Protein AF-0000000077259488 (afdb_homodimer)

Structure (mmCIF, N/CA/C/O backbone):
data_AF-0000000077259488-model_v1
#
loop_
_entity.id
_entity.type
_entity.pdbx_description
1 polymer 'Enhancer of mRNA-decapping protein 3'
#
loop_
_atom_site.group_PDB
_atom_site.id
_atom_site.type_symbol
_atom_site.label_atom_id
_atom_site.label_alt_id
_atom_site.label_comp_id
_atom_site.label_asym_id
_atom_site.label_entity_id
_atom_site.label_seq_id
_atom_site.pdbx_PDB_ins_code
_atom_site.Cartn_x
_atom_site.Cartn_y
_atom_site.Cartn_z
_atom_site.occupancy
_atom_site.B_iso_or_equiv
_atom_site.auth_seq_id
_atom_site.auth_comp_id
_atom_site.auth_asym_id
_atom_site.auth_atom_id
_atom_site.pdbx_PDB_model_num
ATOM 1 N N . MET A 1 1 ? -4.598 -15.414 -20.312 1 18.78 1 MET A N 1
ATOM 2 C CA . MET A 1 1 ? -5.312 -14.641 -19.297 1 18.78 1 MET A CA 1
ATOM 3 C C . MET A 1 1 ? -4.762 -13.219 -19.219 1 18.78 1 MET A C 1
ATOM 5 O O . MET A 1 1 ? -3.584 -13.023 -18.906 1 18.78 1 MET A O 1
ATOM 9 N N . GLU A 1 2 ? -5.348 -12.242 -20.047 1 22.8 2 GLU A N 1
ATOM 10 C CA . GLU A 1 2 ? -4.891 -10.922 -20.469 1 22.8 2 GLU A CA 1
ATOM 11 C C . GLU A 1 2 ? -4.938 -9.914 -19.328 1 22.8 2 GLU A C 1
ATOM 13 O O . GLU A 1 2 ? -5.832 -9.977 -18.469 1 22.8 2 GLU A O 1
ATOM 18 N N . ASP A 1 3 ? -3.93 -9.367 -18.891 1 24.95 3 ASP A N 1
ATOM 19 C CA . ASP A 1 3 ? -3.443 -8.438 -17.875 1 24.95 3 ASP A CA 1
ATOM 20 C C . ASP A 1 3 ? -4.242 -7.133 -17.906 1 24.95 3 ASP A C 1
ATOM 22 O O . ASP A 1 3 ? -4.082 -6.316 -18.812 1 24.95 3 ASP A O 1
ATOM 26 N N . PHE A 1 4 ? -5.562 -7.176 -17.672 1 29.45 4 PHE A N 1
ATOM 27 C CA . PHE A 1 4 ? -6.418 -6.016 -17.891 1 29.45 4 PHE A CA 1
ATOM 28 C C . PHE A 1 4 ? -6.098 -4.906 -16.891 1 29.45 4 PHE A C 1
ATOM 30 O O . PHE A 1 4 ? -6.016 -5.152 -15.688 1 29.45 4 PHE A O 1
ATOM 37 N N . VAL A 1 5 ? -5.457 -4.027 -17.203 1 32.22 5 VAL A N 1
ATOM 38 C CA . VAL A 1 5 ? -5.012 -2.809 -16.531 1 32.22 5 VAL A CA 1
ATOM 39 C C . VAL A 1 5 ? -6.078 -1.726 -16.656 1 32.22 5 VAL A C 1
ATOM 41 O O . VAL A 1 5 ? -6.344 -1.231 -17.766 1 32.22 5 VAL A O 1
ATOM 44 N N . GLY A 1 6 ? -7.328 -1.538 -15.883 1 38.09 6 GLY A N 1
ATOM 45 C CA . GLY A 1 6 ? -7.922 -0.217 -15.758 1 38.09 6 GLY A CA 1
ATOM 46 C C . GLY A 1 6 ? -9.422 -0.257 -15.531 1 38.09 6 GLY A C 1
ATOM 47 O O . GLY A 1 6 ? -10.016 -1.336 -15.438 1 38.09 6 GLY A O 1
ATOM 48 N N . CYS A 1 7 ? -10.109 0.919 -14.953 1 44.31 7 CYS A N 1
ATOM 49 C CA . CYS A 1 7 ? -11.539 1.185 -14.789 1 44.31 7 CYS A CA 1
ATOM 50 C C . CYS A 1 7 ? -12.281 1.015 -16.109 1 44.31 7 CYS A C 1
ATOM 52 O O . CYS A 1 7 ? -11.727 1.298 -17.172 1 44.31 7 CYS A O 1
ATOM 54 N N . ARG A 1 8 ? -13.477 0.328 -15.922 1 50.75 8 ARG A N 1
ATOM 55 C CA . ARG A 1 8 ? -14.359 0.322 -17.078 1 50.75 8 ARG A CA 1
ATOM 56 C C . ARG A 1 8 ? -14.758 1.74 -17.469 1 50.75 8 ARG A C 1
ATOM 58 O O . ARG A 1 8 ? -15.172 2.533 -16.625 1 50.75 8 ARG A O 1
ATOM 65 N N . MET A 1 9 ? -14.375 2.09 -18.625 1 59.34 9 MET A N 1
ATOM 66 C CA . MET A 1 9 ? -14.609 3.43 -19.156 1 59.34 9 MET A CA 1
ATOM 67 C C . MET A 1 9 ? -15.445 3.369 -20.422 1 59.34 9 MET A C 1
ATOM 69 O O . MET A 1 9 ? -15.422 2.365 -21.141 1 59.34 9 MET A O 1
ATOM 73 N N . LYS A 1 10 ? -16.328 4.328 -20.484 1 65.44 10 LYS A N 1
ATOM 74 C CA . LYS A 1 10 ? -16.938 4.648 -21.766 1 65.44 10 LYS A CA 1
ATOM 75 C C . LYS A 1 10 ? -15.992 5.48 -22.625 1 65.44 10 LYS A C 1
ATOM 77 O O . LYS A 1 10 ? -15.648 6.609 -22.281 1 65.44 10 LYS A O 1
ATOM 82 N N . PHE A 1 11 ? -15.453 4.863 -23.703 1 65.31 11 PHE A N 1
ATOM 83 C CA . PHE A 1 11 ? -14.641 5.543 -24.703 1 65.31 11 PHE A CA 1
ATOM 84 C C . PHE A 1 11 ? -15.508 6.07 -25.828 1 65.31 11 PHE A C 1
ATOM 86 O O . PHE A 1 11 ? -16.203 5.297 -26.5 1 65.31 11 PHE A O 1
ATOM 93 N N . LYS A 1 12 ? -15.656 7.375 -26.016 1 68.31 12 LYS A N 1
ATOM 94 C CA . LYS A 1 12 ? -16.281 7.953 -27.188 1 68.31 12 LYS A CA 1
ATOM 95 C C . LYS A 1 12 ? -15.289 8.078 -28.344 1 68.31 12 LYS A C 1
ATOM 97 O O . LYS A 1 12 ? -14.289 8.789 -28.234 1 68.31 12 LYS A O 1
ATOM 102 N N . ILE A 1 13 ? -15.5 7.23 -29.359 1 66 13 ILE A N 1
ATOM 103 C CA . ILE A 1 13 ? -14.633 7.117 -30.516 1 66 13 ILE A CA 1
ATOM 104 C C . ILE A 1 13 ? -15.398 7.496 -31.781 1 66 13 ILE A C 1
ATOM 106 O O . ILE A 1 13 ? -16.203 6.707 -32.281 1 66 13 ILE A O 1
ATOM 110 N N . LYS A 1 14 ? -15.078 8.656 -32.375 1 68.25 14 LYS A N 1
ATOM 111 C CA . LYS A 1 14 ? -15.75 9.188 -33.562 1 68.25 14 LYS A CA 1
ATOM 112 C C . LYS A 1 14 ? -17.25 8.938 -33.5 1 68.25 14 LYS A C 1
ATOM 114 O O . LYS A 1 14 ? -18 9.711 -32.875 1 68.25 14 LYS A O 1
ATOM 119 N N . ASP A 1 15 ? -17.812 7.945 -34.188 1 66.62 15 ASP A N 1
ATOM 120 C CA . ASP A 1 15 ? -19.234 7.672 -34.312 1 66.62 15 ASP A CA 1
ATOM 121 C C . ASP A 1 15 ? -19.656 6.461 -33.469 1 66.62 15 ASP A C 1
ATOM 123 O O . ASP A 1 15 ? -20.719 5.879 -33.719 1 66.62 15 ASP A O 1
ATOM 127 N N . LYS A 1 16 ? -18.75 6.035 -32.531 1 72.38 16 LYS A N 1
ATOM 128 C CA . LYS A 1 16 ? -19.141 4.887 -31.719 1 72.38 16 LYS A CA 1
ATOM 129 C C . LYS A 1 16 ? -18.719 5.07 -30.266 1 72.38 16 LYS A C 1
ATOM 131 O O . LYS A 1 16 ? -17.781 5.832 -29.969 1 72.38 16 LYS A O 1
ATOM 136 N N . GLU A 1 17 ? -19.562 4.523 -29.438 1 71.75 17 GLU A N 1
ATOM 137 C CA . GLU A 1 17 ? -19.203 4.402 -28.031 1 71.75 17 GLU A CA 1
ATOM 138 C C . GLU A 1 17 ? -18.75 2.984 -27.703 1 71.75 17 GLU A C 1
ATOM 140 O O . GLU A 1 17 ? -19.375 2.012 -28.141 1 71.75 17 GLU A O 1
ATOM 145 N N . VAL A 1 18 ? -17.469 2.85 -27.094 1 68.06 18 VAL A N 1
ATOM 146 C CA . VAL A 1 18 ? -16.969 1.557 -26.656 1 68.06 18 VAL A CA 1
ATOM 147 C C . VAL A 1 18 ? -16.859 1.538 -25.125 1 68.06 18 VAL A C 1
ATOM 149 O O . VAL A 1 18 ? -16.234 2.412 -24.531 1 68.06 18 VAL A O 1
ATOM 152 N N . PHE A 1 19 ? -17.594 0.565 -24.578 1 65.31 19 PHE A N 1
ATOM 153 C CA . PHE A 1 19 ? -17.5 0.339 -23.141 1 65.31 19 PHE A CA 1
ATOM 154 C C . PHE A 1 19 ? -16.484 -0.757 -22.828 1 65.31 19 PHE A C 1
ATOM 156 O O . PHE A 1 19 ? -16.516 -1.822 -23.453 1 65.31 19 PHE A O 1
ATOM 163 N N . GLY A 1 20 ? -15.484 -0.381 -22.062 1 61.44 20 GLY A N 1
ATOM 164 C CA . GLY A 1 20 ? -14.508 -1.396 -21.703 1 61.44 20 GLY A CA 1
ATOM 165 C C . GLY A 1 20 ? -13.422 -0.88 -20.766 1 61.44 20 GLY A C 1
ATOM 166 O O . GLY A 1 20 ? -13.539 0.221 -20.234 1 61.44 20 GLY A O 1
ATOM 167 N N . VAL A 1 21 ? -12.5 -1.753 -20.594 1 62.97 21 VAL A N 1
ATOM 168 C CA . VAL A 1 21 ? -11.344 -1.453 -19.75 1 62.97 21 VAL A CA 1
ATOM 169 C C . VAL A 1 21 ? -10.109 -1.256 -20.625 1 62.97 21 VAL A C 1
ATOM 171 O O . VAL A 1 21 ? -9.867 -2.021 -21.562 1 62.97 21 VAL A O 1
ATOM 174 N N . LEU A 1 22 ? -9.445 -0.053 -20.375 1 59.06 22 LEU A N 1
ATOM 175 C CA . LEU A 1 22 ? -8.188 0.147 -21.094 1 59.06 22 LEU A CA 1
ATOM 176 C C . LEU A 1 22 ? -7.176 -0.934 -20.719 1 59.06 22 LEU A C 1
ATOM 178 O O . LEU A 1 22 ? -6.773 -1.04 -19.562 1 59.06 22 LEU A O 1
ATOM 182 N N . LYS A 1 23 ? -6.887 -1.756 -21.719 1 57.75 23 LYS A N 1
ATOM 183 C CA . LYS A 1 23 ? -5.984 -2.883 -21.5 1 57.75 23 LYS A CA 1
ATOM 184 C C . LYS A 1 23 ? -4.531 -2.465 -21.688 1 57.75 23 LYS A C 1
ATOM 186 O O . LYS A 1 23 ? -3.658 -2.877 -20.906 1 57.75 23 LYS A O 1
ATOM 191 N N . ASN A 1 24 ? -4.188 -1.931 -22.844 1 54.22 24 ASN A N 1
ATOM 192 C CA . ASN A 1 24 ? -2.824 -1.592 -23.234 1 54.22 24 ASN A CA 1
ATOM 193 C C . ASN A 1 24 ? -2.787 -0.36 -24.141 1 54.22 24 ASN A C 1
ATOM 195 O O . ASN A 1 24 ? -3.805 0.021 -24.719 1 54.22 24 ASN A O 1
ATOM 199 N N . TRP A 1 25 ? -1.585 0.52 -23.984 1 51.12 25 TRP A N 1
ATOM 200 C CA . TRP A 1 25 ? -1.243 1.567 -24.938 1 51.12 25 TRP A CA 1
ATOM 201 C C . TRP A 1 25 ? 0.011 1.198 -25.734 1 51.12 25 TRP A C 1
ATOM 203 O O . TRP A 1 25 ? 1.064 0.939 -25.141 1 51.12 25 TRP A O 1
ATOM 213 N N . ASP A 1 26 ? -0.155 0.986 -26.984 1 44.47 26 ASP A N 1
ATOM 214 C CA . ASP A 1 26 ? 0.979 0.829 -27.891 1 44.47 26 ASP A CA 1
ATOM 215 C C . ASP A 1 26 ? 1.493 2.186 -28.359 1 44.47 26 ASP A C 1
ATOM 217 O O . ASP A 1 26 ? 0.89 2.812 -29.234 1 44.47 26 ASP A O 1
ATOM 221 N N . SER A 1 27 ? 2.559 2.615 -27.75 1 45.78 27 SER A N 1
ATOM 222 C CA . SER A 1 27 ? 3.111 3.934 -28.047 1 45.78 27 SER A CA 1
ATOM 223 C C . SER A 1 27 ? 3.672 3.99 -29.453 1 45.78 27 SER A C 1
ATOM 225 O O . SER A 1 27 ? 3.789 5.07 -30.047 1 45.78 27 SER A O 1
ATOM 227 N N . ILE A 1 28 ? 4.129 3.012 -29.953 1 50.03 28 ILE A N 1
ATOM 228 C CA . ILE A 1 28 ? 4.688 2.98 -31.297 1 50.03 28 ILE A CA 1
ATOM 229 C C . ILE A 1 28 ? 3.564 3.066 -32.344 1 50.03 28 ILE A C 1
ATOM 231 O O . ILE A 1 28 ? 3.668 3.807 -33.312 1 50.03 28 ILE A O 1
ATOM 235 N N . ARG A 1 29 ? 2.502 2.465 -32.156 1 55.47 29 ARG A N 1
ATOM 236 C CA . ARG A 1 29 ? 1.429 2.4 -33.156 1 55.47 29 ARG A CA 1
ATOM 237 C C . ARG A 1 29 ? 0.31 3.379 -32.812 1 55.47 29 ARG A C 1
ATOM 239 O O . ARG A 1 29 ? -0.642 3.535 -33.562 1 55.47 29 ARG A O 1
ATOM 246 N N . GLU A 1 30 ? 0.37 3.977 -31.734 1 51.94 30 GLU A N 1
ATOM 247 C CA . GLU A 1 30 ? -0.546 5.016 -31.266 1 51.94 30 GLU A CA 1
ATOM 248 C C . GLU A 1 30 ? -1.963 4.469 -31.109 1 51.94 30 GLU A C 1
ATOM 250 O O . GLU A 1 30 ? -2.93 5.109 -31.531 1 51.94 30 GLU A O 1
ATOM 255 N N . HIS A 1 31 ? -2.115 3.301 -30.688 1 62.53 31 HIS A N 1
ATOM 256 C CA . HIS A 1 31 ? -3.42 2.689 -30.453 1 62.53 31 HIS A CA 1
ATOM 257 C C . HIS A 1 31 ? -3.631 2.379 -28.984 1 62.53 31 HIS A C 1
ATOM 259 O O . HIS A 1 31 ? -2.68 2.045 -28.266 1 62.53 31 HIS A O 1
ATOM 265 N N . LEU A 1 32 ? -4.863 2.604 -28.562 1 65.12 32 LEU A N 1
ATOM 266 C CA . LEU A 1 32 ? -5.352 2.064 -27.297 1 65.12 32 LEU A CA 1
ATOM 267 C C . LEU A 1 32 ? -5.93 0.667 -27.484 1 65.12 32 LEU A C 1
ATOM 269 O O . LEU A 1 32 ? -6.621 0.406 -28.469 1 65.12 32 LEU A O 1
ATOM 273 N N . VAL A 1 33 ? -5.57 -0.233 -26.672 1 65.81 33 VAL A N 1
ATOM 274 C CA . VAL A 1 33 ? -6.234 -1.53 -26.609 1 65.81 33 VAL A CA 1
ATOM 275 C C . VAL A 1 33 ? -7.262 -1.539 -25.484 1 65.81 33 VAL A C 1
ATOM 277 O O . VAL A 1 33 ? -6.906 -1.411 -24.312 1 65.81 33 VAL A O 1
ATOM 280 N N . ILE A 1 34 ? -8.547 -1.543 -25.875 1 66.81 34 ILE A N 1
ATOM 281 C CA . ILE A 1 34 ? -9.68 -1.542 -24.953 1 66.81 34 ILE A CA 1
ATOM 282 C C . ILE A 1 34 ? -10.289 -2.941 -24.891 1 66.81 34 ILE A C 1
ATOM 284 O O . ILE A 1 34 ? -10.578 -3.551 -25.922 1 66.81 34 ILE A O 1
ATOM 288 N N . MET A 1 35 ? -10.305 -3.504 -23.75 1 63.91 35 MET A N 1
ATOM 289 C CA . MET A 1 35 ? -11.031 -4.754 -23.547 1 63.91 35 MET A CA 1
ATOM 290 C C . MET A 1 35 ? -12.508 -4.492 -23.281 1 63.91 35 MET A C 1
ATOM 292 O O . MET A 1 35 ? -12.867 -3.93 -22.25 1 63.91 35 MET A O 1
ATOM 296 N N . SER A 1 36 ? -13.32 -4.773 -24.266 1 61.91 36 SER A N 1
ATOM 297 C CA . SER A 1 36 ? -14.781 -4.699 -24.188 1 61.91 36 SER A CA 1
ATOM 298 C C . SER A 1 36 ? -15.406 -6.09 -24.219 1 61.91 36 SER A C 1
ATOM 300 O O . SER A 1 36 ? -15.141 -6.879 -25.125 1 61.91 36 SER A O 1
ATOM 302 N N . GLU A 1 37 ? -16.281 -6.449 -23.156 1 61.84 37 GLU A N 1
ATOM 303 C CA . GLU A 1 37 ? -16.859 -7.785 -23.016 1 61.84 37 GLU A CA 1
ATOM 304 C C . GLU A 1 37 ? -15.805 -8.867 -23.25 1 61.84 37 GLU A C 1
ATOM 306 O O . GLU A 1 37 ? -14.836 -8.953 -22.5 1 61.84 37 GLU A O 1
ATOM 311 N N . ASP A 1 38 ? -15.875 -9.625 -24.078 1 57.44 38 ASP A N 1
ATOM 312 C CA . ASP A 1 38 ? -14.969 -10.727 -24.375 1 57.44 38 ASP A CA 1
ATOM 313 C C . ASP A 1 38 ? -14.164 -10.438 -25.641 1 57.44 38 ASP A C 1
ATOM 315 O O . ASP A 1 38 ? -13.617 -11.359 -26.25 1 57.44 38 ASP A O 1
ATOM 319 N N . LYS A 1 39 ? -14.133 -9.117 -25.984 1 71.75 39 LYS A N 1
ATOM 320 C CA . LYS A 1 39 ? -13.391 -8.82 -27.203 1 71.75 39 LYS A CA 1
ATOM 321 C C . LYS A 1 39 ? -12.391 -7.688 -26.969 1 71.75 39 LYS A C 1
ATOM 323 O O . LYS A 1 39 ? -12.648 -6.773 -26.188 1 71.75 39 LYS A O 1
ATOM 328 N N . GLU A 1 40 ? -11.195 -7.852 -27.609 1 71.62 40 GLU A N 1
ATOM 329 C CA . GLU A 1 40 ? -10.219 -6.77 -27.641 1 71.62 40 GLU A CA 1
ATOM 330 C C . GLU A 1 40 ? -10.461 -5.828 -28.828 1 71.62 40 GLU A C 1
ATOM 332 O O . GLU A 1 40 ? -10.664 -6.281 -29.953 1 71.62 40 GLU A O 1
ATOM 337 N N . GLU A 1 41 ? -10.648 -4.516 -28.547 1 72.19 41 GLU A N 1
ATOM 338 C CA . GLU A 1 41 ? -10.75 -3.5 -29.578 1 72.19 41 GLU A CA 1
ATOM 339 C C . GLU A 1 41 ? -9.531 -2.578 -29.578 1 72.19 41 GLU A C 1
ATOM 341 O O . GLU A 1 41 ? -9.117 -2.096 -28.516 1 72.19 41 GLU A O 1
ATOM 346 N N . LYS A 1 42 ? -8.93 -2.523 -30.734 1 73.94 42 LYS A N 1
ATOM 347 C CA . LYS A 1 42 ? -7.848 -1.564 -30.922 1 73.94 42 LYS A CA 1
ATOM 348 C C . LYS A 1 42 ? -8.367 -0.246 -31.484 1 73.94 42 LYS A C 1
ATOM 350 O O . LYS A 1 42 ? -9.039 -0.23 -32.531 1 73.94 42 LYS A O 1
ATOM 355 N N . VAL A 1 43 ? -8.164 0.858 -30.703 1 69 43 VAL A N 1
ATOM 356 C CA . VAL A 1 43 ? -8.664 2.172 -31.109 1 69 43 VAL A CA 1
ATOM 357 C C . VAL A 1 43 ? -7.492 3.141 -31.25 1 69 43 VAL A C 1
ATOM 359 O O . VAL A 1 43 ? -6.609 3.197 -30.391 1 69 43 VAL A O 1
ATOM 362 N N . ASP A 1 44 ? -7.465 3.822 -32.375 1 68.31 44 ASP A N 1
ATOM 363 C CA . ASP A 1 44 ? -6.492 4.898 -32.562 1 68.31 44 ASP A CA 1
ATOM 364 C C . ASP A 1 44 ? -6.699 6.004 -31.516 1 68.31 44 ASP A C 1
ATOM 366 O O . ASP A 1 44 ? -7.812 6.496 -31.344 1 68.31 44 ASP A O 1
ATOM 370 N N . ILE A 1 45 ? -5.688 6.391 -30.859 1 64.25 45 ILE A N 1
ATOM 371 C CA . ILE A 1 45 ? -5.77 7.379 -29.797 1 64.25 45 ILE A CA 1
ATOM 372 C C . ILE A 1 45 ? -6.336 8.688 -30.344 1 64.25 45 ILE A C 1
ATOM 374 O O . ILE A 1 45 ? -7.047 9.406 -29.641 1 64.25 45 ILE A O 1
ATOM 378 N N . CYS A 1 46 ? -6.117 8.977 -31.531 1 61.84 46 CYS A N 1
ATOM 379 C CA . CYS A 1 46 ? -6.574 10.203 -32.156 1 61.84 46 CYS A CA 1
ATOM 380 C C . CYS A 1 46 ? -8.086 10.172 -32.375 1 61.84 46 CYS A C 1
ATOM 382 O O . CYS A 1 46 ? -8.711 11.219 -32.531 1 61.84 46 CYS A O 1
ATOM 384 N N . ASP A 1 47 ? -8.602 9.016 -32.312 1 63.69 47 ASP A N 1
ATOM 385 C CA . ASP A 1 47 ? -10.031 8.883 -32.562 1 63.69 47 ASP A CA 1
ATOM 386 C C . ASP A 1 47 ? -10.836 9.008 -31.25 1 63.69 47 ASP A C 1
ATOM 388 O O . ASP A 1 47 ? -12.062 9.047 -31.281 1 63.69 47 ASP A O 1
ATOM 392 N N . VAL A 1 48 ? -10.188 8.992 -30.109 1 62.09 48 VAL A N 1
ATOM 393 C CA . VAL A 1 48 ? -10.883 9.094 -28.828 1 62.09 48 VAL A CA 1
ATOM 394 C C . VAL A 1 48 ? -11.219 10.555 -28.531 1 62.09 48 VAL A C 1
ATOM 396 O O . VAL A 1 48 ? -10.32 11.391 -28.422 1 62.09 48 VAL A O 1
ATOM 399 N N . SER A 1 49 ? -12.57 10.82 -28.453 1 59.09 49 SER A N 1
ATOM 400 C CA . SER A 1 49 ? -13.023 12.195 -28.25 1 59.09 49 SER A CA 1
ATOM 401 C C . SER A 1 49 ? -13.32 12.469 -26.781 1 59.09 49 SER A C 1
ATOM 403 O O . SER A 1 49 ? -13.281 13.625 -26.344 1 59.09 49 SER A O 1
ATOM 405 N N . ASP A 1 50 ? -13.766 11.406 -26.141 1 58.84 50 ASP A N 1
ATOM 406 C CA . ASP A 1 50 ? -14.148 11.578 -24.734 1 58.84 50 ASP A CA 1
ATOM 407 C C . ASP A 1 50 ? -14.047 10.258 -23.969 1 58.84 50 ASP A C 1
ATOM 409 O O . ASP A 1 50 ? -14.141 9.18 -24.562 1 58.84 50 ASP A O 1
ATOM 413 N N . LEU A 1 51 ? -13.68 10.359 -22.656 1 58.09 51 LEU A N 1
ATOM 414 C CA . LEU A 1 51 ? -13.648 9.234 -21.734 1 58.09 51 LEU A CA 1
ATOM 415 C C . LEU A 1 51 ? -14.516 9.516 -20.516 1 58.09 51 LEU A C 1
ATOM 417 O O . LEU A 1 51 ? -14.422 10.594 -19.906 1 58.09 51 LEU A O 1
ATOM 421 N N . GLU A 1 52 ? -15.531 8.523 -20.312 1 52.25 52 GLU A N 1
ATOM 422 C CA . GLU A 1 52 ? -16.391 8.617 -19.125 1 52.25 52 GLU A CA 1
ATOM 423 C C . GLU A 1 52 ? -16.297 7.352 -18.281 1 52.25 52 GLU A C 1
ATOM 425 O O . GLU A 1 52 ? -16.344 6.238 -18.812 1 52.25 52 GLU A O 1
ATOM 430 N N . ILE A 1 53 ? -16.172 7.453 -17.078 1 49.25 53 ILE A N 1
ATOM 431 C CA . ILE A 1 53 ? -16.25 6.309 -16.172 1 49.25 53 ILE A CA 1
ATOM 432 C C . ILE A 1 53 ? -17.688 5.812 -16.094 1 49.25 53 ILE A C 1
ATOM 434 O O . ILE A 1 53 ? -18.609 6.605 -15.875 1 49.25 53 ILE A O 1
ATOM 438 N N . CYS A 1 54 ? -17.953 4.48 -16.422 1 45.75 54 CYS A N 1
ATOM 439 C CA . CYS A 1 54 ? -19.281 3.889 -16.422 1 45.75 54 CYS A CA 1
ATOM 440 C C . CYS A 1 54 ? -19.766 3.643 -14.992 1 45.75 54 CYS A C 1
ATOM 442 O O . CYS A 1 54 ? -19.047 3.09 -14.164 1 45.75 54 CYS A O 1
ATOM 444 N N . ASP A 1 55 ? -20.812 4.309 -14.562 1 39.16 55 ASP A N 1
ATOM 445 C CA . ASP A 1 55 ? -21.531 3.924 -13.352 1 39.16 55 ASP A CA 1
ATOM 446 C 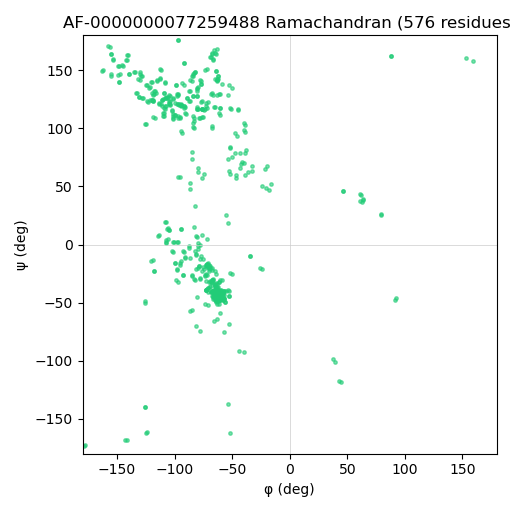C . ASP A 1 55 ? -22.188 2.551 -13.516 1 39.16 55 ASP A C 1
ATOM 448 O O . ASP A 1 55 ? -22.75 2.244 -14.57 1 39.16 55 ASP A O 1
ATOM 452 N N . LEU A 1 56 ? -21.891 1.582 -12.789 1 36.94 56 LEU A N 1
ATOM 453 C CA . LEU A 1 56 ? -22.547 0.282 -12.859 1 36.94 56 LEU A CA 1
ATOM 454 C C . LEU A 1 56 ? -24.062 0.437 -12.805 1 36.94 56 LEU A C 1
ATOM 456 O O . LEU A 1 56 ? -24.797 -0.519 -13.062 1 36.94 56 LEU A O 1
ATOM 460 N N . THR A 1 57 ? -24.625 1.405 -12.273 1 35.81 57 THR A N 1
ATOM 461 C CA . THR A 1 57 ? -26.062 1.296 -12.062 1 35.81 57 THR A CA 1
ATOM 462 C C . THR A 1 57 ? -26.797 1.297 -13.398 1 35.81 57 THR A C 1
ATOM 464 O O . THR A 1 57 ? -28.016 1.079 -13.445 1 35.81 57 THR A O 1
ATOM 467 N N . ALA A 1 58 ? -26.219 1.792 -14.383 1 36.22 58 ALA A N 1
ATOM 468 C CA . ALA A 1 58 ? -27.156 2.109 -15.469 1 36.22 58 ALA A CA 1
ATOM 469 C C . ALA A 1 58 ? -27.578 0.848 -16.219 1 36.22 58 ALA A C 1
ATOM 471 O O . ALA A 1 58 ? -28.469 0.892 -17.062 1 36.22 58 ALA A O 1
ATOM 472 N N . ASP A 1 59 ? -26.766 -0.122 -16.109 1 34.34 59 ASP A N 1
ATOM 473 C CA . ASP A 1 59 ? -27.203 -1.14 -17.062 1 34.34 59 ASP A CA 1
ATOM 474 C C . ASP A 1 59 ? -28.5 -1.798 -16.594 1 34.34 59 ASP A C 1
ATOM 476 O O . ASP A 1 59 ? -29.094 -2.604 -17.328 1 34.34 59 ASP A O 1
ATOM 480 N N . GLU A 1 60 ? -28.797 -1.676 -15.344 1 34.19 60 GLU A N 1
ATOM 481 C CA . GLU A 1 60 ? -29.984 -2.506 -15.086 1 34.19 60 GLU A CA 1
ATOM 482 C C . GLU A 1 60 ? -31.234 -1.881 -15.688 1 34.19 60 GLU A C 1
ATOM 484 O O . GLU A 1 60 ? -32.312 -2.455 -15.602 1 34.19 60 GLU A O 1
ATOM 489 N N . GLU A 1 61 ? -31.109 -0.623 -15.969 1 34.09 61 GLU A N 1
ATOM 490 C CA . GLU A 1 61 ? -32.438 -0.151 -16.406 1 34.09 61 GLU A CA 1
ATOM 491 C C . GLU A 1 61 ? -32.688 -0.542 -17.844 1 34.09 61 GLU A C 1
ATOM 493 O O . GLU A 1 61 ? -33.656 -0.057 -18.469 1 34.09 61 GLU A O 1
ATOM 498 N N . ILE A 1 62 ? -31.688 -1.162 -18.516 1 30.38 62 ILE A N 1
ATOM 499 C CA . ILE A 1 62 ? -32.062 -1.278 -19.922 1 30.38 62 ILE A CA 1
ATOM 500 C C . ILE A 1 62 ? -33.375 -2.035 -20.031 1 30.38 62 ILE A C 1
ATOM 502 O O . ILE A 1 62 ? -34.312 -1.603 -20.75 1 30.38 62 ILE A O 1
ATOM 506 N N . GLU A 1 63 ? -33.25 -3.35 -19.828 1 31.02 63 GLU A N 1
ATOM 507 C CA . GLU A 1 63 ? -34.188 -4.176 -20.594 1 31.02 63 GLU A CA 1
ATOM 508 C C . GLU A 1 63 ? -35.594 -4.145 -19.969 1 31.02 63 GLU A C 1
ATOM 510 O O . GLU A 1 63 ? -36.469 -4.863 -20.422 1 31.02 63 GLU A O 1
ATOM 515 N N . GLU A 1 64 ? -35.594 -3.566 -18.797 1 30.77 64 GLU A N 1
ATOM 516 C CA . GLU A 1 64 ? -36.875 -4.023 -18.281 1 30.77 64 GLU A CA 1
ATOM 517 C C . GLU A 1 64 ? -38.031 -3.381 -19.031 1 30.77 64 GLU A C 1
ATOM 519 O O . GLU A 1 64 ? -39.188 -3.676 -18.75 1 30.77 64 GLU A O 1
ATOM 524 N N . ASP A 1 65 ? -37.594 -2.256 -19.703 1 30.44 65 ASP A N 1
ATOM 525 C CA . ASP A 1 65 ? -38.781 -1.479 -20.062 1 30.44 65 ASP A CA 1
ATOM 526 C C . ASP A 1 65 ? -39.656 -2.221 -21.078 1 30.44 65 ASP A C 1
ATOM 528 O O . ASP A 1 65 ? -40.75 -1.766 -21.422 1 30.44 65 ASP A O 1
ATOM 532 N N . LYS A 1 66 ? -38.906 -2.891 -22.031 1 30.89 66 LYS A N 1
ATOM 533 C CA . LYS A 1 66 ? -39.75 -3.172 -23.203 1 30.89 66 LYS A CA 1
ATOM 534 C C . LYS A 1 66 ? -40.875 -4.141 -22.844 1 30.89 66 LYS A C 1
ATOM 536 O O . LYS A 1 66 ? -41.656 -4.508 -23.719 1 30.89 66 LYS A O 1
ATOM 541 N N . ILE A 1 67 ? -40.625 -4.875 -21.797 1 29.58 67 ILE A N 1
ATOM 542 C CA . ILE A 1 67 ? -41.594 -5.973 -21.797 1 29.58 67 ILE A CA 1
ATOM 543 C C . ILE A 1 67 ? -42.969 -5.449 -21.438 1 29.58 67 ILE A C 1
ATOM 545 O O . ILE A 1 67 ? -43.875 -6.227 -21.109 1 29.58 67 ILE A O 1
ATOM 549 N N . ASP A 1 68 ? -43.062 -4.078 -21.281 1 26.98 68 ASP A N 1
ATOM 550 C CA . ASP A 1 68 ? -44.219 -3.734 -20.484 1 26.98 68 ASP A CA 1
ATOM 551 C C . ASP A 1 68 ? -45.531 -4.105 -21.234 1 26.98 68 ASP A C 1
ATOM 553 O O . ASP A 1 68 ? -46.469 -4.574 -20.625 1 26.98 68 ASP A O 1
ATOM 557 N N . LYS A 1 69 ? -45.812 -3.357 -22.469 1 29.52 69 LYS A N 1
ATOM 558 C CA . LYS A 1 69 ? -47.094 -2.697 -22.688 1 29.52 69 LYS A CA 1
ATOM 559 C C . LYS A 1 69 ? -48.156 -3.693 -23.156 1 29.52 69 LYS A C 1
ATOM 561 O O . LYS A 1 69 ? -49.344 -3.414 -23.094 1 29.52 69 LYS A O 1
ATOM 566 N N . GLU A 1 70 ? -47.75 -4.559 -24.141 1 26.94 70 GLU A N 1
ATOM 567 C CA . GLU A 1 70 ? -48.844 -5.035 -24.984 1 26.94 70 GLU A CA 1
ATOM 568 C C . GLU A 1 70 ? -49.906 -5.789 -24.172 1 26.94 70 GLU A C 1
ATOM 570 O O . GLU A 1 70 ? -51.094 -5.734 -24.484 1 26.94 70 GLU A O 1
ATOM 575 N N . GLU A 1 71 ? -49.406 -6.695 -23.359 1 28.23 71 GLU A N 1
ATOM 576 C CA . GLU A 1 71 ? -50.312 -7.789 -23.094 1 28.23 71 GLU A CA 1
ATOM 577 C C . GLU A 1 71 ? -51.406 -7.371 -22.109 1 28.23 71 GLU A C 1
ATOM 579 O O . GLU A 1 71 ? -52.188 -8.203 -21.641 1 28.23 71 GLU A O 1
ATOM 584 N N . GLN A 1 72 ? -51.469 -6.09 -21.781 1 27.69 72 GLN A N 1
ATOM 585 C CA . GLN A 1 72 ? -52.406 -5.68 -20.734 1 27.69 72 GLN A CA 1
ATOM 586 C C . GLN A 1 72 ? -53.844 -5.91 -21.156 1 27.69 72 GLN A C 1
ATOM 588 O O . GLN A 1 72 ? -54.75 -6 -20.312 1 27.69 72 GLN A O 1
ATOM 593 N N . ASP A 1 73 ? -54.125 -5.719 -22.438 1 26.22 73 ASP A N 1
ATOM 594 C CA . ASP A 1 73 ? -55.5 -5.445 -22.875 1 26.22 73 ASP A CA 1
ATOM 595 C C . ASP A 1 73 ? -56.406 -6.617 -22.562 1 26.22 73 ASP A C 1
ATOM 597 O O . ASP A 1 73 ? -57.625 -6.477 -22.594 1 26.22 73 ASP A O 1
ATOM 601 N N . LYS A 1 74 ? -55.938 -7.84 -22.781 1 25.42 74 LYS A N 1
ATOM 602 C CA . LYS A 1 74 ? -56.969 -8.852 -23.016 1 25.42 74 LYS A CA 1
ATOM 603 C C . LYS A 1 74 ? -57.781 -9.102 -21.766 1 25.42 74 LYS A C 1
ATOM 605 O O . LYS A 1 74 ? -58.75 -9.867 -21.797 1 25.42 74 LYS A O 1
ATOM 610 N N . ILE A 1 75 ? -57.25 -8.734 -20.531 1 27.25 75 ILE A N 1
ATOM 611 C CA . ILE A 1 75 ? -57.844 -9.445 -19.406 1 27.25 75 ILE A CA 1
ATOM 612 C C . ILE A 1 75 ? -59.156 -8.781 -19.031 1 27.25 75 ILE A C 1
ATOM 614 O O . ILE A 1 75 ? -59.719 -9.023 -17.953 1 27.25 75 ILE A O 1
ATOM 618 N N . ASP A 1 76 ? -59.656 -7.855 -19.734 1 24.75 76 ASP A N 1
ATOM 619 C CA . ASP A 1 76 ? -60.75 -7.062 -19.172 1 24.75 76 ASP A CA 1
ATOM 620 C C . ASP A 1 76 ? -61.969 -7.938 -18.906 1 24.75 76 ASP A C 1
ATOM 622 O O . ASP A 1 76 ? -62.781 -7.621 -18.031 1 24.75 76 ASP A O 1
ATOM 626 N N . LYS A 1 77 ? -62.469 -8.758 -19.922 1 23.38 77 LYS A N 1
ATOM 627 C CA . LYS A 1 77 ? -63.906 -8.969 -20.125 1 23.38 77 LYS A CA 1
ATOM 628 C C . LYS A 1 77 ? -64.5 -9.82 -19.016 1 23.38 77 LYS A C 1
ATOM 630 O O . LYS A 1 77 ? -65.688 -9.797 -18.781 1 23.38 77 LYS A O 1
ATOM 635 N N . GLU A 1 78 ? -63.906 -11.102 -18.656 1 26.08 78 GLU A N 1
ATOM 636 C CA . GLU A 1 78 ? -64.812 -12.203 -18.297 1 26.08 78 GLU A CA 1
ATOM 637 C C . GLU A 1 78 ? -65.312 -12.062 -16.859 1 26.08 78 GLU A C 1
ATOM 639 O O . GLU A 1 78 ? -64.562 -12.32 -15.906 1 26.08 78 GLU A O 1
ATOM 644 N N . GLU A 1 79 ? -66 -11.102 -16.422 1 25.66 79 GLU A N 1
ATOM 645 C CA . GLU A 1 79 ? -66.5 -10.672 -15.109 1 25.66 79 GLU A CA 1
ATOM 646 C C . GLU A 1 79 ? -67.25 -11.781 -14.414 1 25.66 79 GLU A C 1
ATOM 648 O O . GLU A 1 79 ? -67.125 -11.977 -13.203 1 25.66 79 GLU A O 1
ATOM 653 N N . ASP A 1 80 ? -68.438 -12.156 -14.945 1 22.94 80 ASP A N 1
ATOM 654 C CA . ASP A 1 80 ? -69.688 -12.305 -14.188 1 22.94 80 ASP A CA 1
ATOM 655 C C . ASP A 1 80 ? -69.688 -13.617 -13.414 1 22.94 80 ASP A C 1
ATOM 657 O O . ASP A 1 80 ? -70.188 -13.664 -12.273 1 22.94 80 ASP A O 1
ATOM 661 N N . LYS A 1 81 ? -69.875 -14.797 -14.078 1 26.12 81 LYS A N 1
ATOM 662 C CA . LYS A 1 81 ? -70.812 -15.875 -13.703 1 26.12 81 LYS A CA 1
ATOM 663 C C . LYS A 1 81 ? -70.188 -16.766 -12.633 1 26.12 81 LYS A C 1
ATOM 665 O O . LYS A 1 81 ? -69.625 -17.812 -12.945 1 26.12 81 LYS A O 1
ATOM 670 N N . ILE A 1 82 ? -69.375 -16.438 -11.68 1 25.16 82 ILE A N 1
ATOM 671 C CA . ILE A 1 82 ? -68.562 -17.391 -10.914 1 25.16 82 ILE A CA 1
ATOM 672 C C . ILE A 1 82 ? -69.5 -18.141 -9.938 1 25.16 82 ILE A C 1
ATOM 674 O O . ILE A 1 82 ? -69.938 -17.578 -8.93 1 25.16 82 ILE A O 1
ATOM 678 N N . ASP A 1 83 ? -70.438 -18.812 -10.461 1 21.83 83 ASP A N 1
ATOM 679 C CA . ASP A 1 83 ? -71.5 -19.531 -9.797 1 21.83 83 ASP A CA 1
ATOM 680 C C . ASP A 1 83 ? -70.938 -20.484 -8.734 1 21.83 83 ASP A C 1
ATOM 682 O O . ASP A 1 83 ? -69.75 -20.797 -8.734 1 21.83 83 ASP A O 1
ATOM 686 N N . GLN A 1 84 ? -71.75 -21.578 -8.211 1 24.83 84 GLN A N 1
ATOM 687 C CA . GLN A 1 84 ? -72.125 -22.266 -6.984 1 24.83 84 GLN A CA 1
AT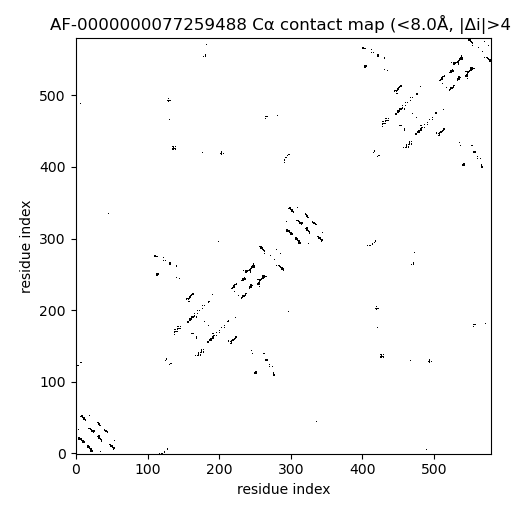OM 688 C C . GLN A 1 84 ? -71.125 -23.359 -6.629 1 24.83 84 GLN A C 1
ATOM 690 O O . GLN A 1 84 ? -71.312 -24.094 -5.656 1 24.83 84 GLN A O 1
ATOM 695 N N . THR A 1 85 ? -70.188 -23.75 -7.523 1 22.19 85 THR A N 1
ATOM 696 C CA . THR A 1 85 ? -69.938 -25.172 -7.5 1 22.19 85 THR A CA 1
ATOM 697 C C . THR A 1 85 ? -69.375 -25.578 -6.145 1 22.19 85 THR A C 1
ATOM 699 O O . THR A 1 85 ? -68.75 -24.766 -5.453 1 22.19 85 THR A O 1
ATOM 702 N N . LYS A 1 86 ? -69.312 -27.016 -5.84 1 26.5 86 LYS A N 1
ATOM 703 C CA . LYS A 1 86 ? -69.25 -28 -4.773 1 26.5 86 LYS A CA 1
ATOM 704 C C . LYS A 1 86 ? -68 -27.875 -3.979 1 26.5 86 LYS A C 1
ATOM 706 O O . LYS A 1 86 ? -66.938 -27.5 -4.527 1 26.5 86 LYS A O 1
ATOM 711 N N . HIS A 1 87 ? -68 -27.781 -2.621 1 23.39 87 HIS A N 1
ATOM 712 C CA . HIS A 1 87 ? -67.125 -27.656 -1.438 1 23.39 87 HIS A CA 1
ATOM 713 C C . HIS A 1 87 ? -66.062 -28.75 -1.406 1 23.39 87 HIS A C 1
ATOM 715 O O . HIS A 1 87 ? -66.188 -29.703 -0.625 1 23.39 87 HIS A O 1
ATOM 721 N N . ASP A 1 88 ? -65.75 -29.453 -2.543 1 21.47 88 ASP A N 1
ATOM 722 C CA . ASP A 1 88 ? -65 -30.688 -2.324 1 21.47 88 ASP A CA 1
ATOM 723 C C . ASP A 1 88 ? -63.75 -30.438 -1.498 1 21.47 88 ASP A C 1
ATOM 725 O O . ASP A 1 88 ? -63.125 -29.375 -1.618 1 21.47 88 ASP A O 1
ATOM 729 N N . GLN A 1 89 ? -63.531 -31.25 -0.371 1 24.06 89 GLN A N 1
ATOM 730 C CA . GLN A 1 89 ? -62.594 -31.375 0.72 1 24.06 89 GLN A CA 1
ATOM 731 C C . GLN A 1 89 ? -61.156 -31.375 0.195 1 24.06 89 GLN A C 1
ATOM 733 O O . GLN A 1 89 ? -60.781 -32.25 -0.584 1 24.06 89 GLN A O 1
ATOM 738 N N . ILE A 1 90 ? -60.656 -30.359 -0.169 1 24.08 90 ILE A N 1
ATOM 739 C CA . ILE A 1 90 ? -59.312 -30.281 -0.71 1 24.08 90 ILE A CA 1
ATOM 740 C C . ILE A 1 90 ? -58.312 -30.953 0.242 1 24.08 90 ILE A C 1
ATOM 742 O O . ILE A 1 90 ? -58.188 -30.547 1.4 1 24.08 90 ILE A O 1
ATOM 746 N N . LYS A 1 91 ? -58.188 -32.312 0.111 1 24.12 91 LYS A N 1
ATOM 747 C CA . LYS A 1 91 ? -57.219 -33.125 0.833 1 24.12 91 LYS A CA 1
ATOM 748 C C . LYS A 1 91 ? -55.875 -32.406 0.937 1 24.12 91 LYS A C 1
ATOM 750 O O . LYS A 1 91 ? -55.375 -31.859 -0.051 1 24.12 91 LYS A O 1
ATOM 755 N N . HIS A 1 92 ? -55.625 -31.906 2.1 1 25.2 92 HIS A N 1
ATOM 756 C CA . HIS A 1 92 ? -54.375 -31.297 2.574 1 25.2 92 HIS A CA 1
ATOM 757 C C . HIS A 1 92 ? -53.156 -32.156 2.211 1 25.2 92 HIS A C 1
ATOM 759 O O . HIS A 1 92 ? -52.938 -33.188 2.842 1 25.2 92 HIS A O 1
ATOM 765 N N . ASP A 1 93 ? -52.969 -32.438 0.918 1 24.16 93 ASP A N 1
ATOM 766 C CA . ASP A 1 93 ? -51.75 -33.188 0.617 1 24.16 93 ASP A CA 1
ATOM 767 C C . ASP A 1 93 ? -50.562 -32.562 1.309 1 24.16 93 ASP A C 1
ATOM 769 O O . ASP A 1 93 ? -50.281 -31.391 1.132 1 24.16 93 ASP A O 1
ATOM 773 N N . GLN A 1 94 ? -50.188 -33.062 2.477 1 25.58 94 GLN A N 1
ATOM 774 C CA . GLN A 1 94 ? -48.938 -32.844 3.219 1 25.58 94 GLN A CA 1
ATOM 775 C C . GLN A 1 94 ? -47.75 -32.844 2.287 1 25.58 94 GLN A C 1
ATOM 777 O O . GLN A 1 94 ? -47.406 -33.875 1.697 1 25.58 94 GLN A O 1
ATOM 782 N N . ILE A 1 95 ? -47.625 -31.844 1.519 1 28.2 95 ILE A N 1
ATOM 783 C CA . ILE A 1 95 ? -46.344 -31.703 0.832 1 28.2 95 ILE A CA 1
ATOM 784 C C . ILE A 1 95 ? -45.188 -32.094 1.776 1 28.2 95 ILE A C 1
ATOM 786 O O . ILE A 1 95 ? -45.031 -31.453 2.824 1 28.2 95 ILE A O 1
ATOM 790 N N . ASN A 1 96 ? -45.031 -33.344 1.9 1 26.2 96 ASN A N 1
ATOM 791 C CA . ASN A 1 96 ? -43.844 -33.812 2.621 1 26.2 96 ASN A CA 1
ATOM 792 C C . ASN A 1 96 ? -42.594 -33.031 2.234 1 26.2 96 ASN A C 1
ATOM 794 O O . ASN A 1 96 ? -42.094 -33.188 1.123 1 26.2 96 ASN A O 1
ATOM 798 N N . LEU A 1 97 ? -42.5 -31.781 2.604 1 30.05 97 LEU A N 1
ATOM 799 C CA . LEU A 1 97 ? -41.344 -30.875 2.607 1 30.05 97 LEU A CA 1
ATOM 800 C C . LEU A 1 97 ? -40.062 -31.641 2.918 1 30.05 97 LEU A C 1
ATOM 802 O O . LEU A 1 97 ? -38.969 -31.047 2.957 1 30.05 97 LEU A O 1
ATOM 806 N N . ASP A 1 98 ? -40.25 -32.906 3.318 1 28.75 98 ASP A N 1
ATOM 807 C CA . ASP A 1 98 ? -39.031 -33.625 3.713 1 28.75 98 ASP A CA 1
ATOM 808 C C . ASP A 1 98 ? -38.094 -33.812 2.527 1 28.75 98 ASP A C 1
ATOM 810 O O . ASP A 1 98 ? -36.875 -33.906 2.705 1 28.75 98 ASP A O 1
ATOM 814 N N . GLN A 1 99 ? -38.688 -34.156 1.389 1 30.59 99 GLN A N 1
ATOM 815 C CA . GLN A 1 99 ? -37.688 -34.562 0.412 1 30.59 99 GLN A CA 1
ATOM 816 C C . GLN A 1 99 ? -37.031 -33.375 -0.245 1 30.59 99 GLN A C 1
ATOM 818 O O . GLN A 1 99 ? -37.094 -33.188 -1.466 1 30.59 99 GLN A O 1
ATOM 823 N N . ILE A 1 100 ? -37.406 -32.156 0.156 1 32.16 100 ILE A N 1
ATOM 824 C CA . ILE A 1 100 ? -36.469 -31.172 -0.37 1 32.16 100 ILE A CA 1
ATOM 825 C C . ILE A 1 100 ? -35.031 -31.703 -0.212 1 32.16 100 ILE A C 1
ATOM 827 O O . ILE A 1 100 ? -34.562 -31.922 0.908 1 32.16 100 ILE A O 1
ATOM 831 N N . ASN A 1 101 ? -34.719 -32.594 -1.166 1 29.08 101 ASN A N 1
ATOM 832 C CA . ASN A 1 101 ? -33.344 -33.031 -1.202 1 29.08 101 ASN A CA 1
ATOM 833 C C . ASN A 1 101 ? -32.344 -31.922 -0.865 1 29.08 101 ASN A C 1
ATOM 835 O O . ASN A 1 101 ? -32.125 -31.016 -1.681 1 29.08 101 ASN A O 1
ATOM 839 N N . LEU A 1 102 ? -32.375 -31.359 0.318 1 32.41 102 LEU A N 1
ATOM 840 C CA . LEU A 1 102 ? -31.25 -30.641 0.924 1 32.41 102 LEU A CA 1
ATOM 841 C C . LEU A 1 102 ? -29.922 -31.109 0.347 1 32.41 102 LEU A C 1
ATOM 843 O O . LEU A 1 102 ? -28.859 -30.594 0.715 1 32.41 102 LEU A O 1
ATOM 847 N N . ASP A 1 103 ? -29.859 -32.219 -0.207 1 31.05 103 ASP A N 1
ATOM 848 C CA . ASP A 1 103 ? -28.609 -32.719 -0.76 1 31.05 103 ASP A CA 1
ATOM 849 C C . ASP A 1 103 ? -28.094 -31.812 -1.872 1 31.05 103 ASP A C 1
ATOM 851 O O . ASP A 1 103 ? -26.875 -31.672 -2.053 1 31.05 103 ASP A O 1
ATOM 855 N N . GLN A 1 104 ? -29.031 -31.531 -2.838 1 32.75 104 GLN A N 1
ATOM 856 C CA . GLN A 1 104 ? -28.469 -30.703 -3.893 1 32.75 104 GLN A CA 1
ATOM 857 C C . GLN A 1 104 ? -28.219 -29.281 -3.398 1 32.75 104 GLN A C 1
ATOM 859 O O . GLN A 1 104 ? -28.344 -28.312 -4.16 1 32.75 104 GLN A O 1
ATOM 864 N N . ILE A 1 105 ? -28.781 -28.875 -2.283 1 33.03 105 ILE A N 1
ATOM 865 C CA . ILE A 1 105 ? -28.094 -27.703 -1.756 1 33.03 105 ILE A CA 1
ATOM 866 C C . ILE A 1 105 ? -26.609 -27.781 -2.102 1 33.03 105 ILE A C 1
ATOM 868 O O . ILE A 1 105 ? -25.891 -28.656 -1.606 1 33.03 105 ILE A O 1
ATOM 872 N N . ASN A 1 106 ? -26.328 -27.766 -3.389 1 32.53 106 ASN A N 1
ATOM 873 C CA . ASN A 1 106 ? -24.922 -27.516 -3.715 1 32.53 106 ASN A CA 1
ATOM 874 C C . ASN A 1 106 ? -24.188 -26.844 -2.561 1 32.53 106 ASN A C 1
ATOM 876 O O . ASN A 1 106 ? -24.328 -25.641 -2.348 1 32.53 106 ASN A O 1
ATOM 880 N N . LEU A 1 107 ? -24.234 -27.234 -1.404 1 37.44 107 LEU A N 1
ATOM 881 C CA . LEU A 1 107 ? -23.25 -26.859 -0.399 1 37.44 107 LEU A CA 1
ATOM 882 C C . LEU A 1 107 ? -21.984 -26.328 -1.056 1 37.44 107 LEU A C 1
ATOM 884 O O . LEU A 1 107 ? -21.172 -27.109 -1.562 1 37.44 107 LEU A O 1
ATOM 888 N N . ASN A 1 108 ? -22.125 -25.469 -1.993 1 44.19 108 ASN A N 1
ATOM 889 C CA . ASN A 1 108 ? -21.031 -24.75 -2.645 1 44.19 108 ASN A CA 1
ATOM 890 C C . ASN A 1 108 ? -19.766 -24.75 -1.785 1 44.19 108 ASN A C 1
ATOM 892 O O . ASN A 1 108 ? -19.719 -24.078 -0.75 1 44.19 108 ASN A O 1
ATOM 896 N N . HIS A 1 109 ? -19.188 -25.781 -1.604 1 60.09 109 HIS A N 1
ATOM 897 C CA . HIS A 1 109 ? -17.938 -26.031 -0.92 1 60.09 109 HIS A CA 1
ATOM 898 C C . HIS A 1 109 ? -16.906 -24.953 -1.219 1 60.09 109 HIS A C 1
ATOM 900 O O . HIS A 1 109 ? -16.609 -24.672 -2.383 1 60.09 109 HIS A O 1
ATOM 906 N N . THR A 1 110 ? -16.812 -24.094 -0.346 1 73.62 110 THR A N 1
ATOM 907 C CA . THR A 1 110 ? -15.727 -23.125 -0.427 1 73.62 110 THR A CA 1
ATOM 908 C C . THR A 1 110 ? -14.406 -23.797 -0.775 1 73.62 110 THR A C 1
ATOM 910 O O . THR A 1 110 ? -14.078 -24.844 -0.216 1 73.62 110 THR A O 1
ATOM 913 N N . LYS A 1 111 ? -13.977 -23.391 -1.908 1 82.88 111 LYS A N 1
ATOM 914 C CA . LYS A 1 111 ? -12.672 -23.891 -2.344 1 82.88 111 LYS A CA 1
ATOM 915 C C . LYS A 1 111 ? -11.562 -23.438 -1.404 1 82.88 111 LYS A C 1
ATOM 917 O O . LYS A 1 111 ? -11.602 -22.312 -0.89 1 82.88 111 LYS A O 1
ATOM 922 N N . GLU A 1 112 ? -10.617 -24.328 -1.167 1 81.69 112 GLU A N 1
ATOM 923 C CA . GLU A 1 112 ? -9.461 -23.984 -0.347 1 81.69 112 GLU A CA 1
ATOM 924 C C . GLU A 1 112 ? -8.398 -23.25 -1.169 1 81.69 112 GLU A C 1
ATOM 926 O O . GLU A 1 112 ? -7.641 -22.438 -0.635 1 81.69 112 GLU A O 1
ATOM 931 N N . SER A 1 113 ? -8.43 -23.656 -2.449 1 90.12 113 SER A N 1
ATOM 932 C CA . SER A 1 113 ? -7.426 -23.078 -3.336 1 90.12 113 SER A CA 1
ATOM 933 C C . SER A 1 113 ? -8.008 -22.797 -4.719 1 90.12 113 SER A C 1
ATOM 935 O O . SER A 1 113 ? -9.031 -23.375 -5.094 1 90.12 113 SER A O 1
ATOM 937 N N . LEU A 1 114 ? -7.355 -21.922 -5.426 1 94.94 114 LEU A N 1
ATOM 938 C CA . LEU A 1 114 ? -7.727 -21.562 -6.793 1 94.94 114 LEU A CA 1
ATOM 939 C C . LEU A 1 114 ? -6.664 -22.047 -7.781 1 94.94 114 LEU A C 1
ATOM 941 O O . LEU A 1 114 ? -5.488 -22.141 -7.43 1 94.94 114 LEU A O 1
ATOM 945 N N . SER A 1 115 ? -7.191 -22.328 -8.969 1 95.12 115 SER A N 1
ATOM 946 C CA . SER A 1 115 ? -6.211 -22.469 -10.039 1 95.12 115 SER A CA 1
ATOM 947 C C . SER A 1 115 ? -5.52 -21.141 -10.336 1 95.12 115 SER A C 1
ATOM 949 O O . SER A 1 115 ? -6.059 -20.078 -10.039 1 95.12 115 SER A O 1
ATOM 951 N N . LEU A 1 116 ? -4.398 -21.25 -10.93 1 95.19 116 LEU A N 1
ATOM 952 C CA . LEU A 1 116 ? -3.65 -20.047 -11.266 1 95.19 116 LEU A CA 1
ATOM 953 C C . LEU A 1 116 ? -4.461 -19.141 -12.188 1 95.19 116 LEU A C 1
ATOM 955 O O . LEU A 1 116 ? -4.465 -17.922 -12.023 1 95.19 116 LEU A O 1
ATOM 959 N N . VAL A 1 117 ? -5.156 -19.734 -13.109 1 93.31 117 VAL A N 1
ATOM 960 C CA . VAL A 1 117 ? -5.965 -18.984 -14.062 1 93.31 117 VAL A CA 1
ATOM 961 C C . VAL A 1 117 ? -7.09 -18.25 -13.336 1 93.31 117 VAL A C 1
ATOM 963 O O . VAL A 1 117 ? -7.277 -17.047 -13.516 1 93.31 117 VAL A O 1
ATOM 966 N N . THR A 1 118 ? -7.77 -18.953 -12.492 1 95 118 THR A N 1
ATOM 967 C CA . THR A 1 118 ? -8.875 -18.359 -11.742 1 95 118 THR A CA 1
ATOM 968 C C . THR A 1 118 ? -8.359 -17.312 -10.766 1 95 118 THR A C 1
ATOM 970 O O . THR A 1 118 ? -9.047 -16.312 -10.5 1 95 118 THR A O 1
ATOM 973 N N . TYR A 1 119 ? -7.152 -17.547 -10.32 1 96.81 119 TYR A N 1
ATOM 974 C CA . TYR A 1 119 ? -6.516 -16.578 -9.43 1 96.81 119 TYR A CA 1
ATOM 975 C C . TYR A 1 119 ? -6.344 -15.234 -10.133 1 96.81 119 TYR A C 1
ATOM 977 O O . TYR A 1 119 ? -6.652 -14.188 -9.562 1 96.81 119 TYR A O 1
ATOM 985 N N . TYR A 1 120 ? -5.906 -15.266 -11.289 1 94.38 120 TYR A N 1
ATOM 986 C CA . TYR A 1 120 ? -5.688 -14 -11.984 1 94.38 120 TYR A CA 1
ATOM 987 C C . TYR A 1 120 ? -7.012 -13.367 -12.398 1 94.38 120 TYR A C 1
ATOM 989 O O . TYR A 1 120 ? -7.125 -12.141 -12.461 1 94.38 120 TYR A O 1
ATOM 997 N N . GLU A 1 121 ? -8.062 -14.18 -12.609 1 92.5 121 GLU A N 1
ATOM 998 C CA . GLU A 1 121 ? -9.406 -13.641 -12.812 1 92.5 121 GLU A CA 1
ATOM 999 C C . GLU A 1 121 ? -9.906 -12.922 -11.57 1 92.5 121 GLU A C 1
ATOM 1001 O O . GLU A 1 121 ? -10.461 -11.828 -11.656 1 92.5 121 GLU A O 1
ATOM 1006 N N . LEU A 1 122 ? -9.695 -13.523 -10.477 1 96.31 122 LEU A N 1
ATOM 1007 C CA . LEU A 1 122 ? -10.031 -12.914 -9.195 1 96.31 122 LEU A CA 1
ATOM 1008 C C . LEU A 1 122 ? -9.32 -11.578 -9.031 1 96.31 122 LEU A C 1
ATOM 1010 O O . LEU A 1 122 ? -9.938 -10.578 -8.648 1 96.31 122 LEU A O 1
ATOM 1014 N N . LEU A 1 123 ? -8.016 -11.586 -9.344 1 96.19 123 LEU A N 1
ATOM 1015 C CA . LEU A 1 123 ? -7.25 -10.359 -9.18 1 96.19 123 LEU A CA 1
ATOM 1016 C C . LEU A 1 123 ? -7.762 -9.266 -10.117 1 96.19 123 LEU A C 1
ATOM 1018 O O . LEU A 1 123 ? -7.828 -8.094 -9.734 1 96.19 123 LEU A O 1
ATOM 1022 N N . ASN A 1 124 ? -8.109 -9.688 -11.234 1 90.12 124 ASN A N 1
ATOM 1023 C CA . ASN A 1 124 ? -8.656 -8.711 -12.172 1 90.12 124 ASN A CA 1
ATOM 1024 C C . ASN A 1 124 ? -9.922 -8.062 -11.641 1 90.12 124 ASN A C 1
ATOM 1026 O O . ASN A 1 124 ? -10.078 -6.84 -11.719 1 90.12 124 ASN A O 1
ATOM 1030 N N . ASP A 1 125 ? -10.781 -8.82 -11.125 1 90.81 125 ASP A N 1
ATOM 1031 C CA . ASP A 1 125 ? -12.008 -8.289 -10.531 1 90.81 125 ASP A CA 1
ATOM 1032 C C . ASP A 1 125 ? -11.695 -7.398 -9.336 1 90.81 125 ASP A C 1
ATOM 1034 O O . ASP A 1 125 ? -12.352 -6.379 -9.125 1 90.81 125 ASP A O 1
ATOM 1038 N N . CYS A 1 126 ? -10.75 -7.785 -8.578 1 93.56 126 CYS A N 1
ATOM 1039 C CA . CYS A 1 126 ? -10.32 -6.953 -7.461 1 93.56 126 CYS A CA 1
ATOM 1040 C C . CYS A 1 126 ? -9.867 -5.578 -7.945 1 93.56 126 CYS A C 1
ATOM 1042 O O . CYS A 1 126 ? -10.328 -4.555 -7.434 1 93.56 126 CYS A O 1
ATOM 1044 N N . PHE A 1 127 ? -9.07 -5.609 -8.969 1 91 127 PHE A N 1
ATOM 1045 C CA . PHE A 1 127 ? -8.406 -4.391 -9.414 1 91 127 PHE A CA 1
ATOM 1046 C C . PHE A 1 127 ? -9.398 -3.439 -10.07 1 91 127 PHE A C 1
ATOM 1048 O O . PHE A 1 127 ? -9.148 -2.234 -10.156 1 91 127 PHE A O 1
ATOM 1055 N N . THR A 1 128 ? -10.508 -4.02 -10.461 1 83.25 128 THR A N 1
ATOM 1056 C CA . THR A 1 128 ? -11.375 -3.201 -11.305 1 83.25 128 THR A CA 1
ATOM 1057 C C . THR A 1 128 ? -12.719 -2.959 -10.625 1 83.25 128 THR A C 1
ATOM 1059 O O . THR A 1 128 ? -13.398 -1.975 -10.914 1 83.25 128 THR A O 1
ATOM 1062 N N . VAL A 1 129 ? -13.094 -3.824 -9.688 1 86.06 129 VAL A N 1
ATOM 1063 C CA . VAL A 1 129 ? -14.469 -3.738 -9.195 1 86.06 129 VAL A CA 1
ATOM 1064 C C . VAL A 1 129 ? -14.469 -3.594 -7.68 1 86.06 129 VAL A C 1
ATOM 1066 O O . VAL A 1 129 ? -14.992 -2.617 -7.141 1 86.06 129 VAL A O 1
ATOM 1069 N N . TRP A 1 130 ? -13.75 -4.438 -6.961 1 91.44 130 TRP A N 1
ATOM 1070 C CA . TRP A 1 130 ? -14.062 -4.539 -5.543 1 91.44 130 TRP A CA 1
ATOM 1071 C C . TRP A 1 130 ? -12.867 -4.148 -4.688 1 91.44 130 TRP A C 1
ATOM 1073 O O . TRP A 1 130 ? -13.008 -3.877 -3.492 1 91.44 130 TRP A O 1
ATOM 1083 N N . GLY A 1 131 ? -11.742 -4.059 -5.312 1 92.75 131 GLY A N 1
ATOM 1084 C CA . GLY A 1 131 ? -10.531 -3.789 -4.551 1 92.75 131 GLY A CA 1
ATOM 1085 C C . GLY A 1 131 ? -9.859 -5.047 -4.027 1 92.75 131 GLY A C 1
ATOM 1086 O O . GLY A 1 131 ? -10.469 -6.117 -4 1 92.75 131 GLY A O 1
ATOM 1087 N N . PRO A 1 132 ? -8.602 -4.898 -3.658 1 95.12 132 PRO A N 1
ATOM 1088 C CA . PRO A 1 132 ? -7.785 -3.684 -3.707 1 95.12 132 PRO A CA 1
ATOM 1089 C C . PRO A 1 132 ? -7.457 -3.252 -5.133 1 95.12 132 PRO A C 1
ATOM 1091 O O . PRO A 1 132 ? -7.582 -4.047 -6.07 1 95.12 132 PRO A O 1
ATOM 1094 N N . THR A 1 133 ? -7.062 -2.002 -5.289 1 91.5 133 THR A N 1
ATOM 1095 C CA . THR A 1 133 ? -6.504 -1.608 -6.578 1 91.5 133 THR A CA 1
ATOM 1096 C C . THR A 1 133 ? -5.199 -2.352 -6.848 1 91.5 133 THR A C 1
ATOM 1098 O O . THR A 1 133 ? -4.625 -2.963 -5.945 1 91.5 133 THR A O 1
ATOM 1101 N N . ARG A 1 134 ? -4.812 -2.295 -8.094 1 92.75 134 ARG A N 1
ATOM 1102 C CA . ARG A 1 134 ? -3.566 -2.957 -8.469 1 92.75 134 ARG A CA 1
ATOM 1103 C C . ARG A 1 134 ? -2.395 -2.416 -7.652 1 92.75 134 ARG A C 1
ATOM 1105 O O . ARG A 1 134 ? -1.568 -3.186 -7.156 1 92.75 134 ARG A O 1
ATOM 1112 N N . GLU A 1 135 ? -2.385 -1.184 -7.453 1 90.25 135 GLU A N 1
ATOM 1113 C CA . GLU A 1 135 ? -1.302 -0.522 -6.73 1 90.25 135 GLU A CA 1
ATOM 1114 C C . GLU A 1 135 ? -1.363 -0.832 -5.238 1 90.25 135 GLU A C 1
ATOM 1116 O O . GLU A 1 135 ? -0.329 -1.019 -4.594 1 90.25 135 GLU A O 1
ATOM 1121 N N . GLU A 1 136 ? -2.578 -0.859 -4.738 1 92.88 136 GLU A N 1
ATOM 1122 C CA . GLU A 1 136 ? -2.744 -1.278 -3.35 1 92.88 136 GLU A CA 1
ATOM 1123 C C . GLU A 1 136 ? -2.227 -2.697 -3.137 1 92.88 136 GLU A C 1
ATOM 1125 O O . GLU A 1 136 ? -1.603 -2.988 -2.113 1 92.88 136 GLU A O 1
ATOM 1130 N N . PHE A 1 137 ? -2.545 -3.559 -4.113 1 96.38 137 PHE A N 1
ATOM 1131 C CA . PHE A 1 137 ? -2.088 -4.941 -4.051 1 96.38 137 PHE A CA 1
ATOM 1132 C C . PHE A 1 137 ? -0.565 -5.008 -4.035 1 96.38 137 PHE A C 1
ATOM 1134 O O . PHE A 1 137 ? 0.022 -5.684 -3.188 1 96.38 137 PHE A O 1
ATOM 1141 N N . VAL A 1 138 ? 0.049 -4.254 -4.871 1 96.94 138 VAL A N 1
ATOM 1142 C CA . VAL A 1 138 ? 1.503 -4.215 -4.98 1 96.94 138 VAL A CA 1
ATOM 1143 C C . VAL A 1 138 ? 2.107 -3.719 -3.668 1 96.94 138 VAL A C 1
ATOM 1145 O O . VAL A 1 138 ? 3.037 -4.328 -3.137 1 96.94 138 VAL A O 1
ATOM 1148 N N . ALA A 1 139 ? 1.568 -2.703 -3.15 1 93.56 139 ALA A N 1
ATOM 1149 C CA . ALA A 1 139 ? 2.084 -2.102 -1.923 1 93.56 139 ALA A CA 1
ATOM 1150 C C . ALA A 1 139 ? 1.909 -3.043 -0.735 1 93.56 139 ALA A C 1
ATOM 1152 O O . ALA A 1 139 ? 2.848 -3.26 0.036 1 93.56 139 ALA A O 1
ATOM 1153 N N . SER A 1 140 ? 0.745 -3.604 -0.616 1 92.56 140 SER A N 1
ATOM 1154 C CA . SER A 1 140 ? 0.453 -4.504 0.494 1 92.56 140 SER A CA 1
ATOM 1155 C C . SER A 1 140 ? 1.342 -5.742 0.45 1 92.56 140 SER A C 1
ATOM 1157 O O . SER A 1 140 ? 1.933 -6.125 1.462 1 92.56 140 SER A O 1
ATOM 1159 N N . ALA A 1 141 ? 1.399 -6.281 -0.73 1 96.75 141 ALA A N 1
ATOM 1160 C CA . ALA A 1 141 ? 2.217 -7.48 -0.898 1 96.75 141 ALA A CA 1
ATOM 1161 C C . ALA A 1 141 ? 3.678 -7.199 -0.561 1 96.75 141 ALA A C 1
ATOM 1163 O O . ALA A 1 141 ? 4.305 -7.953 0.185 1 96.75 141 ALA A O 1
ATOM 1164 N N . SER A 1 142 ? 4.23 -6.113 -1.093 1 96.75 142 SER A N 1
ATOM 1165 C CA . SER A 1 142 ? 5.629 -5.766 -0.864 1 96.75 142 SER A CA 1
ATOM 1166 C C . SER A 1 142 ? 5.91 -5.543 0.619 1 96.75 142 SER A C 1
ATOM 1168 O O . SER A 1 142 ? 6.906 -6.039 1.148 1 96.75 142 SER A O 1
ATOM 1170 N N . LEU A 1 143 ? 5.012 -4.875 1.274 1 90.69 143 LEU A N 1
ATOM 1171 C CA . LEU A 1 143 ? 5.18 -4.582 2.693 1 90.69 143 LEU A CA 1
ATOM 1172 C C . LEU A 1 143 ? 5.141 -5.863 3.521 1 90.69 143 LEU A C 1
ATOM 1174 O O . LEU A 1 143 ? 5.93 -6.031 4.453 1 90.69 143 LEU A O 1
ATOM 1178 N N . MET A 1 144 ? 4.234 -6.742 3.195 1 89.69 144 MET A N 1
ATOM 1179 C CA . MET A 1 144 ? 4.086 -7.973 3.967 1 89.69 144 MET A CA 1
ATOM 1180 C C . MET A 1 144 ? 5.266 -8.906 3.732 1 89.69 144 MET A C 1
ATOM 1182 O O . MET A 1 144 ? 5.73 -9.57 4.66 1 89.69 144 MET A O 1
ATOM 1186 N N . ILE A 1 145 ? 5.742 -8.938 2.514 1 95.5 145 ILE A N 1
ATOM 1187 C CA . ILE A 1 145 ? 6.918 -9.758 2.229 1 95.5 145 ILE A CA 1
ATOM 1188 C C . ILE A 1 145 ? 8.117 -9.234 3.018 1 95.5 145 ILE A C 1
ATOM 1190 O O . ILE A 1 145 ? 8.867 -10.008 3.611 1 95.5 145 ILE A O 1
ATOM 1194 N N . TYR A 1 146 ? 8.281 -7.914 3.078 1 94.25 146 TYR A N 1
ATOM 1195 C CA . TYR A 1 146 ? 9.344 -7.32 3.881 1 94.25 146 TYR A CA 1
ATOM 1196 C C . TYR A 1 146 ? 9.227 -7.75 5.34 1 94.25 146 TYR A C 1
ATOM 1198 O O . TYR A 1 146 ? 10.234 -8.094 5.973 1 94.25 146 TYR A O 1
ATOM 1206 N N . LYS A 1 147 ? 8.008 -7.73 5.809 1 87.25 147 LYS A N 1
ATOM 1207 C CA . LYS A 1 147 ? 7.781 -8.125 7.191 1 87.25 147 LYS A CA 1
ATOM 1208 C C . LYS A 1 147 ? 8.211 -9.57 7.426 1 87.25 147 LYS A C 1
ATOM 1210 O O . LYS A 1 147 ? 8.828 -9.883 8.445 1 87.25 147 LYS A O 1
ATOM 1215 N N . ILE A 1 148 ? 7.914 -10.414 6.531 1 88.69 148 ILE A N 1
ATOM 1216 C CA . ILE A 1 148 ? 8.258 -11.828 6.648 1 88.69 148 ILE A CA 1
ATOM 1217 C C . ILE A 1 148 ? 9.781 -11.992 6.602 1 88.69 148 ILE A C 1
ATOM 1219 O O . ILE A 1 148 ? 10.352 -12.719 7.418 1 88.69 148 ILE A O 1
ATOM 1223 N N . LEU A 1 149 ? 10.414 -11.289 5.691 1 89.94 149 LEU A N 1
ATOM 1224 C CA . LEU A 1 149 ? 11.867 -11.367 5.555 1 89.94 149 LEU A CA 1
ATOM 1225 C C . LEU A 1 149 ? 12.555 -10.93 6.844 1 89.94 149 LEU A C 1
ATOM 1227 O O . LEU A 1 149 ? 13.461 -11.617 7.324 1 89.94 149 LEU A O 1
ATOM 1231 N N . ARG A 1 150 ? 12.086 -9.875 7.359 1 84.94 150 ARG A N 1
ATOM 1232 C CA . ARG A 1 150 ? 12.664 -9.328 8.586 1 84.94 150 ARG A CA 1
ATOM 1233 C C . ARG A 1 150 ? 12.516 -10.312 9.742 1 84.94 150 ARG A C 1
ATOM 1235 O O . ARG A 1 150 ? 13.422 -10.445 10.57 1 84.94 150 ARG A O 1
ATOM 1242 N N . ALA A 1 151 ? 11.398 -10.992 9.75 1 81.75 151 ALA A N 1
ATOM 1243 C CA . ALA A 1 151 ? 11.117 -11.93 10.844 1 81.75 151 ALA A CA 1
ATOM 1244 C C . ALA A 1 151 ? 11.891 -13.234 10.656 1 81.75 151 ALA A C 1
ATOM 1246 O O . ALA A 1 151 ? 12.281 -13.875 11.633 1 81.75 151 ALA A O 1
ATOM 1247 N N . LYS A 1 152 ? 12.18 -13.633 9.477 1 83.44 152 LYS A N 1
ATOM 1248 C CA . LYS A 1 152 ? 12.688 -14.969 9.18 1 83.44 152 LYS A CA 1
ATOM 1249 C C . LYS A 1 152 ? 14.211 -14.984 9.164 1 83.44 152 LYS A C 1
ATOM 1251 O O . LYS A 1 152 ? 14.828 -16.047 9.344 1 83.44 152 LYS A O 1
ATOM 1256 N N . SER A 1 153 ? 14.758 -13.844 8.875 1 86 153 SER A N 1
ATOM 1257 C CA . SER A 1 153 ? 16.203 -13.852 8.727 1 86 153 SER A CA 1
ATOM 1258 C C . SER A 1 153 ? 16.812 -12.523 9.156 1 86 153 SER A C 1
ATOM 1260 O O . SER A 1 153 ? 16.281 -11.461 8.836 1 86 153 SER A O 1
ATOM 1262 N N . PRO A 1 154 ? 17.922 -12.586 9.828 1 86.38 154 PRO A N 1
ATOM 1263 C CA . PRO A 1 154 ? 18.641 -11.352 10.172 1 86.38 154 PRO A CA 1
ATOM 1264 C C . PRO A 1 154 ? 19.5 -10.828 9.031 1 86.38 154 PRO A C 1
ATOM 1266 O O . PRO A 1 154 ? 20.062 -9.734 9.125 1 86.38 154 PRO A O 1
ATOM 1269 N N . LEU A 1 155 ? 19.625 -11.633 7.957 1 89.69 155 LEU A N 1
ATOM 1270 C CA . LEU A 1 155 ? 20.469 -11.227 6.832 1 89.69 155 LEU A CA 1
ATOM 1271 C C . LEU A 1 155 ? 19.922 -9.961 6.184 1 89.69 155 LEU A C 1
ATOM 1273 O O . LEU A 1 155 ? 18.703 -9.805 6.031 1 89.69 155 LEU A O 1
ATOM 1277 N N . LYS A 1 156 ? 20.797 -9.094 5.77 1 90.75 156 LYS A N 1
ATOM 1278 C CA . LYS A 1 156 ? 20.391 -7.832 5.16 1 90.75 156 LYS A CA 1
ATOM 1279 C C . LYS A 1 156 ? 20.797 -7.773 3.693 1 90.75 156 LYS A C 1
ATOM 1281 O O . LYS A 1 156 ? 20.75 -6.711 3.07 1 90.75 156 LYS A O 1
ATOM 1286 N N . SER A 1 157 ? 21.281 -8.852 3.127 1 93.44 157 SER A N 1
ATOM 1287 C CA . SER A 1 157 ? 21.609 -8.977 1.711 1 93.44 157 SER A CA 1
ATOM 1288 C C . SER A 1 157 ? 20.562 -9.805 0.974 1 93.44 157 SER A C 1
ATOM 1290 O O . SER A 1 157 ? 20.297 -10.953 1.348 1 93.44 157 SER A O 1
ATOM 1292 N N . VAL A 1 158 ? 20 -9.203 -0.047 1 96.88 158 VAL A N 1
ATOM 1293 C CA . VAL A 1 158 ? 18.875 -9.844 -0.714 1 96.88 158 VAL A CA 1
ATOM 1294 C C . VAL A 1 158 ? 19.078 -9.797 -2.227 1 96.88 158 VAL A C 1
ATOM 1296 O O . VAL A 1 158 ? 19.453 -8.758 -2.779 1 96.88 158 VAL A O 1
ATOM 1299 N N . LEU A 1 159 ? 18.922 -10.906 -2.871 1 97.44 159 LEU A N 1
ATOM 1300 C CA . LEU A 1 159 ? 18.812 -10.992 -4.32 1 97.44 159 LEU A CA 1
ATOM 1301 C C . LEU A 1 159 ? 17.344 -11.086 -4.75 1 97.44 159 LEU A C 1
ATOM 1303 O O . LEU A 1 159 ? 16.625 -11.984 -4.301 1 97.44 159 LEU A O 1
ATOM 1307 N N . ILE A 1 160 ? 16.891 -10.164 -5.535 1 98.06 160 ILE A N 1
ATOM 1308 C CA . ILE A 1 160 ? 15.547 -10.203 -6.105 1 98.06 160 ILE A CA 1
ATOM 1309 C C . ILE A 1 160 ? 15.625 -10.602 -7.578 1 98.06 160 ILE A C 1
ATOM 1311 O O . ILE A 1 160 ? 16.266 -9.914 -8.375 1 98.06 160 ILE A O 1
ATOM 1315 N N . LYS A 1 161 ? 14.992 -11.633 -7.906 1 98.38 161 LYS A N 1
ATOM 1316 C CA . LYS A 1 161 ? 14.945 -12.086 -9.297 1 98.38 161 LYS A CA 1
ATOM 1317 C C . LYS A 1 161 ? 13.562 -11.875 -9.891 1 98.38 161 LYS A C 1
ATOM 1319 O O . LYS A 1 161 ? 12.594 -12.508 -9.461 1 98.38 161 LYS A O 1
ATOM 1324 N N . LEU A 1 162 ? 13.484 -11.062 -10.883 1 98.25 162 LEU A N 1
ATOM 1325 C CA . LEU A 1 162 ? 12.227 -10.781 -11.562 1 98.25 162 LEU A CA 1
ATOM 1326 C C . LEU A 1 162 ? 12.023 -11.719 -12.75 1 98.25 162 LEU A C 1
ATOM 1328 O O . LEU A 1 162 ? 12.984 -12.297 -13.258 1 98.25 162 LEU A O 1
ATOM 1332 N N . GLY A 1 163 ? 10.742 -11.898 -13.133 1 97.88 163 GLY A N 1
ATOM 1333 C CA . GLY A 1 163 ? 10.406 -12.836 -14.188 1 97.88 163 GLY A CA 1
ATOM 1334 C C . GLY A 1 163 ? 9.594 -12.211 -15.305 1 97.88 163 GLY A C 1
ATOM 1335 O O . GLY A 1 163 ? 9.883 -11.094 -15.734 1 97.88 163 GLY A O 1
ATOM 1336 N N . THR A 1 164 ? 8.617 -12.961 -15.789 1 95.56 164 THR A N 1
ATOM 1337 C CA . THR A 1 164 ? 7.844 -12.508 -16.938 1 95.56 164 THR A CA 1
ATOM 1338 C C . THR A 1 164 ? 6.512 -11.914 -16.5 1 95.56 164 THR A C 1
ATOM 1340 O O . THR A 1 164 ? 5.832 -11.25 -17.281 1 95.56 164 THR A O 1
ATOM 1343 N N . ASN A 1 165 ? 6.062 -12.148 -15.281 1 96 165 ASN A N 1
ATOM 1344 C CA . ASN A 1 165 ? 4.797 -11.617 -14.781 1 96 165 ASN A CA 1
ATOM 1345 C C . ASN A 1 165 ? 4.934 -10.164 -14.344 1 96 165 ASN A C 1
ATOM 1347 O O . ASN A 1 165 ? 5.57 -9.875 -13.328 1 96 165 ASN A O 1
ATOM 1351 N N . PHE A 1 166 ? 4.246 -9.273 -14.992 1 92 166 PHE A N 1
ATOM 1352 C CA . PHE A 1 166 ? 4.422 -7.844 -14.773 1 92 166 PHE A CA 1
ATOM 1353 C C . PHE A 1 166 ? 3.945 -7.445 -13.383 1 92 166 PHE A C 1
ATOM 1355 O O . PHE A 1 166 ? 4.559 -6.594 -12.727 1 92 166 PHE A O 1
ATOM 1362 N N . LEU A 1 167 ? 2.869 -8.031 -12.992 1 96.56 167 LEU A N 1
ATOM 1363 C CA . LEU A 1 167 ? 2.336 -7.711 -11.672 1 96.56 167 LEU A CA 1
ATOM 1364 C C . LEU A 1 167 ? 3.336 -8.078 -10.578 1 96.56 167 LEU A C 1
ATOM 1366 O O . LEU A 1 167 ? 3.635 -7.262 -9.703 1 96.56 167 LEU A O 1
ATOM 1370 N N . LEU A 1 168 ? 3.865 -9.258 -10.656 1 98.06 168 LEU A N 1
ATOM 1371 C CA . LEU A 1 168 ? 4.82 -9.727 -9.664 1 98.06 168 LEU A CA 1
ATOM 1372 C C . LEU A 1 168 ? 6.125 -8.938 -9.75 1 98.06 168 LEU A C 1
ATOM 1374 O O . LEU A 1 168 ? 6.773 -8.695 -8.727 1 98.06 168 LEU A O 1
ATOM 1378 N N . ASN A 1 169 ? 6.434 -8.531 -10.953 1 97.06 169 ASN A N 1
ATOM 1379 C CA . ASN A 1 169 ? 7.613 -7.688 -11.117 1 97.06 169 ASN A CA 1
ATOM 1380 C C . ASN A 1 169 ? 7.434 -6.34 -10.422 1 97.06 169 ASN A C 1
ATOM 1382 O O . ASN A 1 169 ? 8.375 -5.812 -9.828 1 97.06 169 ASN A O 1
ATOM 1386 N N . CYS A 1 170 ? 6.211 -5.758 -10.5 1 96.44 170 CYS A N 1
ATOM 1387 C CA . CYS A 1 170 ? 5.93 -4.527 -9.766 1 96.44 170 CYS A CA 1
ATOM 1388 C C . CYS A 1 170 ? 6.098 -4.73 -8.266 1 96.44 170 CYS A C 1
ATOM 1390 O O . CYS A 1 170 ? 6.668 -3.879 -7.582 1 96.44 170 CYS A O 1
ATOM 1392 N N . VAL A 1 171 ? 5.664 -5.859 -7.785 1 98.44 171 VAL A N 1
ATOM 1393 C CA . VAL A 1 171 ? 5.828 -6.184 -6.371 1 98.44 171 VAL A CA 1
ATOM 1394 C C . VAL A 1 171 ? 7.312 -6.277 -6.027 1 98.44 171 VAL A C 1
ATOM 1396 O O . VAL A 1 171 ? 7.758 -5.727 -5.02 1 98.44 171 VAL A O 1
ATOM 1399 N N . GLY A 1 172 ? 8.062 -6.934 -6.879 1 98.62 172 GLY A N 1
ATOM 1400 C CA . GLY A 1 172 ? 9.492 -7.086 -6.656 1 98.62 172 GLY A CA 1
ATOM 1401 C C . GLY A 1 172 ? 10.234 -5.762 -6.633 1 98.62 172 GLY A C 1
ATOM 1402 O O . GLY A 1 172 ? 11.102 -5.547 -5.785 1 98.62 172 GLY A O 1
ATOM 1403 N N . LEU A 1 173 ? 9.898 -4.906 -7.535 1 97 173 LEU A N 1
ATOM 1404 C CA . LEU A 1 173 ? 10.531 -3.596 -7.617 1 97 173 LEU A CA 1
ATOM 1405 C C . LEU A 1 173 ? 10.18 -2.742 -6.406 1 97 173 LEU A C 1
ATOM 1407 O O . LEU A 1 173 ? 11.047 -2.084 -5.824 1 97 173 LEU A O 1
ATOM 1411 N N . SER A 1 174 ? 8.922 -2.75 -6.051 1 97.38 174 SER A N 1
ATOM 1412 C CA . SER A 1 174 ? 8.477 -2.031 -4.859 1 97.38 174 SER A CA 1
ATOM 1413 C C . SER A 1 174 ? 9.164 -2.562 -3.607 1 97.38 174 SER A C 1
ATOM 1415 O O . SER A 1 174 ? 9.641 -1.786 -2.773 1 97.38 174 SER A O 1
ATOM 1417 N N . LEU A 1 175 ? 9.281 -3.857 -3.508 1 97.88 175 LEU A N 1
ATOM 1418 C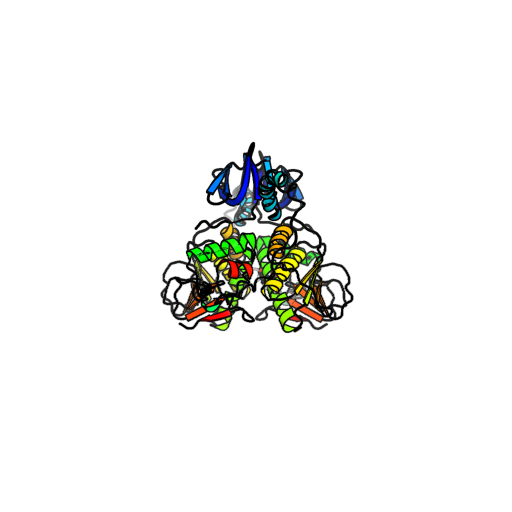 CA . LEU A 1 175 ? 9.977 -4.488 -2.393 1 97.88 175 LEU A CA 1
ATOM 1419 C C . LEU A 1 175 ? 11.445 -4.082 -2.367 1 97.88 175 LEU A C 1
ATOM 1421 O O . LEU A 1 175 ? 11.984 -3.748 -1.31 1 97.88 175 LEU A O 1
ATOM 1425 N N . GLY A 1 176 ? 12.047 -4.164 -3.533 1 97.5 176 GLY A N 1
ATOM 1426 C CA . GLY A 1 176 ? 13.438 -3.738 -3.613 1 97.5 176 GLY A CA 1
ATOM 1427 C C . GLY A 1 176 ? 13.664 -2.344 -3.064 1 97.5 176 GLY A C 1
ATOM 1428 O O . GLY A 1 176 ? 14.609 -2.119 -2.299 1 97.5 176 GLY A O 1
ATOM 1429 N N . ARG A 1 177 ? 12.812 -1.461 -3.41 1 95.88 177 ARG A N 1
ATOM 1430 C CA . ARG A 1 177 ? 12.922 -0.089 -2.924 1 95.88 177 ARG A CA 1
ATOM 1431 C C . ARG A 1 177 ? 12.75 -0.031 -1.408 1 95.88 177 ARG A C 1
ATOM 1433 O O . ARG A 1 177 ? 13.516 0.657 -0.722 1 95.88 177 ARG A O 1
ATOM 1440 N N . ILE A 1 178 ? 11.758 -0.729 -0.896 1 94.69 178 ILE A N 1
ATOM 1441 C CA . ILE A 1 178 ? 11.508 -0.765 0.542 1 94.69 178 ILE A CA 1
ATOM 1442 C C . ILE A 1 178 ? 12.742 -1.295 1.266 1 94.69 178 ILE A C 1
ATOM 1444 O O . ILE A 1 178 ? 13.164 -0.741 2.285 1 94.69 178 ILE A O 1
ATOM 1448 N N . LEU A 1 179 ? 13.312 -2.303 0.706 1 94.69 179 LEU A N 1
ATOM 1449 C CA . LEU A 1 179 ? 14.5 -2.906 1.312 1 94.69 179 LEU A CA 1
ATOM 1450 C C . LEU A 1 179 ? 15.664 -1.919 1.335 1 94.69 179 LEU A C 1
ATOM 1452 O O . LEU A 1 179 ? 16.375 -1.812 2.338 1 94.69 179 LEU A O 1
ATOM 1456 N N . LEU A 1 180 ? 15.82 -1.212 0.291 1 93.44 180 LEU A N 1
ATOM 1457 C CA . LEU A 1 180 ? 16.875 -0.202 0.24 1 93.44 180 LEU A CA 1
ATOM 1458 C C . LEU A 1 180 ? 16.656 0.862 1.311 1 93.44 180 LEU A C 1
ATOM 1460 O O . LEU A 1 180 ? 17.609 1.265 1.991 1 93.44 180 LEU A O 1
ATOM 1464 N N . VAL A 1 181 ? 15.445 1.288 1.464 1 91.12 181 VAL A N 1
ATOM 1465 C CA . VAL A 1 181 ? 15.078 2.299 2.451 1 91.12 181 VAL A CA 1
ATOM 1466 C C . VAL A 1 181 ? 15.383 1.782 3.855 1 91.12 181 VAL A C 1
ATOM 1468 O O . VAL A 1 181 ? 15.734 2.559 4.746 1 91.12 181 VAL A O 1
ATOM 1471 N N . LYS A 1 182 ? 15.25 0.498 4 1 88.62 182 LYS A N 1
ATOM 1472 C CA . LYS A 1 182 ? 15.445 -0.117 5.312 1 88.62 182 LYS A CA 1
ATOM 1473 C C . LYS A 1 182 ? 16.875 -0.614 5.48 1 88.62 182 LYS A C 1
ATOM 1475 O O . LYS A 1 182 ? 17.141 -1.492 6.301 1 88.62 182 LYS A O 1
ATOM 1480 N N . ASP A 1 183 ? 17.828 -0.251 4.641 1 86.75 183 ASP A N 1
ATOM 1481 C CA . ASP A 1 183 ? 19.266 -0.433 4.758 1 86.75 183 ASP A CA 1
ATOM 1482 C C . ASP A 1 183 ? 19.672 -1.856 4.383 1 86.75 183 ASP A C 1
ATOM 1484 O O . ASP A 1 183 ? 20.594 -2.42 4.977 1 86.75 183 ASP A O 1
ATOM 1488 N N . TYR A 1 184 ? 18.891 -2.447 3.584 1 91.5 184 TYR A N 1
ATOM 1489 C CA . TYR A 1 184 ? 19.297 -3.713 2.99 1 91.5 184 TYR A CA 1
ATOM 1490 C C . TYR A 1 184 ? 20.156 -3.482 1.757 1 91.5 184 TYR A C 1
ATOM 1492 O O . TYR A 1 184 ? 20 -2.484 1.052 1 91.5 184 TYR A O 1
ATOM 1500 N N . SER A 1 185 ? 21.094 -4.395 1.547 1 93.62 185 SER A N 1
ATOM 1501 C CA . SER A 1 185 ? 21.75 -4.5 0.25 1 93.62 185 SER A CA 1
ATOM 1502 C C . SER A 1 185 ? 20.938 -5.352 -0.718 1 93.62 185 SER A C 1
ATOM 1504 O O . SER A 1 185 ? 20.562 -6.477 -0.392 1 93.62 185 SER A O 1
ATOM 1506 N N . VAL A 1 186 ? 20.719 -4.723 -1.902 1 96.19 186 VAL A N 1
ATOM 1507 C CA . VAL A 1 186 ? 19.812 -5.406 -2.818 1 96.19 186 VAL A CA 1
ATOM 1508 C C . VAL A 1 186 ? 20.469 -5.559 -4.184 1 96.19 186 VAL A C 1
ATOM 1510 O O . VAL A 1 186 ? 21.031 -4.598 -4.723 1 96.19 186 VAL A O 1
ATOM 1513 N N . LYS A 1 187 ? 20.531 -6.742 -4.699 1 95.38 187 LYS A N 1
ATOM 1514 C CA . LYS A 1 187 ? 20.812 -7.004 -6.105 1 95.38 187 LYS A CA 1
ATOM 1515 C C . LYS A 1 187 ? 19.547 -7.395 -6.863 1 95.38 187 LYS A C 1
ATOM 1517 O O . LYS A 1 187 ? 18.797 -8.258 -6.422 1 95.38 187 LYS A O 1
ATOM 1522 N N . LEU A 1 188 ? 19.328 -6.73 -7.914 1 96.25 188 LEU A N 1
ATOM 1523 C CA . LEU A 1 188 ? 18.141 -6.969 -8.711 1 96.25 188 LEU A CA 1
ATOM 1524 C C . LEU A 1 188 ? 18.484 -7.602 -10.055 1 96.25 188 LEU A C 1
ATOM 1526 O O . LEU A 1 188 ? 19.312 -7.07 -10.797 1 96.25 188 LEU A O 1
ATOM 1530 N N . GLU A 1 189 ? 17.984 -8.742 -10.297 1 96.44 189 GLU A N 1
ATOM 1531 C CA . GLU A 1 189 ? 18.031 -9.344 -11.633 1 96.44 189 GLU A CA 1
ATOM 1532 C C . GLU A 1 189 ? 16.75 -9.039 -12.414 1 96.44 189 GLU A C 1
ATOM 1534 O O . GLU A 1 189 ? 15.672 -9.5 -12.055 1 96.44 189 GLU A O 1
ATOM 1539 N N . GLU A 1 190 ? 16.875 -8.391 -13.492 1 93 190 GLU A N 1
ATOM 1540 C CA . GLU A 1 190 ? 15.766 -7.801 -14.219 1 93 190 GLU A CA 1
ATOM 1541 C C . GLU A 1 190 ? 14.922 -8.875 -14.898 1 93 190 GLU A C 1
ATOM 1543 O O . GLU A 1 190 ? 15.398 -9.984 -15.156 1 93 190 GLU A O 1
ATOM 1548 N N . GLY A 1 191 ? 13.633 -8.547 -15.055 1 92.94 191 GLY A N 1
ATOM 1549 C CA . GLY A 1 191 ? 12.672 -9.352 -15.789 1 92.94 191 GLY A CA 1
ATOM 1550 C C . GLY A 1 191 ? 11.961 -8.578 -16.891 1 92.94 191 GLY A C 1
ATOM 1551 O O . GLY A 1 191 ? 12.461 -7.555 -17.359 1 92.94 191 GLY A O 1
ATOM 1552 N N . SER A 1 192 ? 10.883 -9.094 -17.328 1 88.12 192 SER A N 1
ATOM 1553 C CA . SER A 1 192 ? 10.109 -8.43 -18.375 1 88.12 192 SER A CA 1
ATOM 1554 C C . SER A 1 192 ? 9.562 -7.086 -17.891 1 88.12 192 SER A C 1
ATOM 1556 O O . SER A 1 192 ? 9.281 -6.918 -16.703 1 88.12 192 SER A O 1
ATOM 1558 N N . GLU A 1 193 ? 9.43 -6.156 -18.859 1 83.81 193 GLU A N 1
ATOM 1559 C CA . GLU A 1 193 ? 9.008 -4.809 -18.484 1 83.81 193 GLU A CA 1
ATOM 1560 C C . GLU A 1 193 ? 7.84 -4.336 -19.359 1 83.81 193 GLU A C 1
ATOM 1562 O O . GLU A 1 193 ? 7.699 -4.77 -20.5 1 83.81 193 GLU A O 1
ATOM 1567 N N . ASN A 1 194 ? 7.004 -3.545 -18.781 1 79.44 194 ASN A N 1
ATOM 1568 C CA . ASN A 1 194 ? 5.965 -2.779 -19.469 1 79.44 194 ASN A CA 1
ATOM 1569 C C . ASN A 1 194 ? 5.773 -1.405 -18.828 1 79.44 194 ASN A C 1
ATOM 1571 O O . ASN A 1 194 ? 6.582 -0.983 -18 1 79.44 194 ASN A O 1
ATOM 1575 N N . ILE A 1 195 ? 4.77 -0.697 -19.141 1 73.12 195 ILE A N 1
ATOM 1576 C CA . ILE A 1 195 ? 4.582 0.673 -18.672 1 73.12 195 ILE A CA 1
ATOM 1577 C C . ILE A 1 195 ? 4.391 0.685 -17.156 1 73.12 195 ILE A C 1
ATOM 1579 O O . ILE A 1 195 ? 4.871 1.588 -16.469 1 73.12 195 ILE A O 1
ATOM 1583 N N . GLU A 1 196 ? 3.787 -0.315 -16.703 1 77.06 196 GLU A N 1
ATOM 1584 C CA . GLU A 1 196 ? 3.494 -0.366 -15.273 1 77.06 196 GLU A CA 1
ATOM 1585 C C . GLU A 1 196 ? 4.758 -0.635 -14.461 1 77.06 196 GLU A C 1
ATOM 1587 O O . GLU A 1 196 ? 4.949 -0.05 -13.391 1 77.06 196 GLU A O 1
ATOM 1592 N N . THR A 1 197 ? 5.578 -1.496 -14.984 1 84.75 197 THR A N 1
ATOM 1593 C CA . THR A 1 197 ? 6.801 -1.839 -14.266 1 84.75 197 THR A CA 1
ATOM 1594 C C . THR A 1 197 ? 7.805 -0.69 -14.32 1 84.75 197 THR A C 1
ATOM 1596 O O . THR A 1 197 ? 8.625 -0.53 -13.414 1 84.75 197 THR A O 1
ATOM 1599 N N . GLN A 1 198 ? 7.699 0.12 -15.312 1 82.31 198 GLN A N 1
ATOM 1600 C CA . GLN A 1 198 ? 8.695 1.163 -15.539 1 82.31 198 GLN A CA 1
ATOM 1601 C C . GLN A 1 198 ? 8.664 2.201 -14.414 1 82.31 198 GLN A C 1
ATOM 1603 O O . GLN A 1 198 ? 9.711 2.676 -13.969 1 82.31 198 GLN A O 1
ATOM 1608 N N . LYS A 1 199 ? 7.508 2.545 -14.023 1 82.38 199 LYS A N 1
ATOM 1609 C CA . LYS A 1 199 ? 7.375 3.496 -12.922 1 82.38 199 LYS A CA 1
ATOM 1610 C C . LYS A 1 199 ? 8.078 2.99 -11.672 1 82.38 199 LYS A C 1
ATOM 1612 O O . LYS A 1 199 ? 8.844 3.725 -11.039 1 82.38 199 LYS A O 1
ATOM 1617 N N . TYR A 1 200 ? 7.871 1.75 -11.344 1 90.06 200 TYR A N 1
ATOM 1618 C CA . TYR A 1 200 ? 8.469 1.155 -10.156 1 90.06 200 TYR A CA 1
ATOM 1619 C C . TYR A 1 200 ? 9.977 0.998 -10.32 1 90.06 200 TYR A C 1
ATOM 1621 O O . TYR A 1 200 ? 10.742 1.203 -9.375 1 90.06 200 TYR A O 1
ATOM 1629 N N . LYS A 1 201 ? 10.32 0.692 -11.555 1 90.5 201 LYS A N 1
ATOM 1630 C CA . LYS A 1 201 ? 11.742 0.545 -11.852 1 90.5 201 LYS A CA 1
ATOM 1631 C C . LYS A 1 201 ? 12.477 1.876 -11.703 1 90.5 201 LYS A C 1
ATOM 1633 O O . LYS A 1 201 ? 13.562 1.932 -11.125 1 90.5 201 LYS A O 1
ATOM 1638 N N . TYR A 1 202 ? 11.883 2.891 -12.203 1 86.12 202 TYR A N 1
ATOM 1639 C CA . TYR A 1 202 ? 12.453 4.23 -12.109 1 86.12 202 TYR A CA 1
ATOM 1640 C C . TYR A 1 202 ? 12.68 4.621 -10.656 1 86.12 202 TYR A C 1
ATOM 1642 O O . TYR A 1 202 ? 13.773 5.062 -10.289 1 86.12 202 TYR A O 1
ATOM 1650 N N . ILE A 1 203 ? 11.742 4.41 -9.828 1 88.75 203 ILE A N 1
ATOM 1651 C CA . ILE A 1 203 ? 11.797 4.781 -8.414 1 88.75 203 ILE A CA 1
ATOM 1652 C C . ILE A 1 203 ? 12.828 3.91 -7.699 1 88.75 203 ILE A C 1
ATOM 1654 O O . ILE A 1 203 ? 13.602 4.402 -6.875 1 88.75 203 ILE A O 1
ATOM 1658 N N . TYR A 1 204 ? 12.867 2.648 -8.016 1 93.44 204 TYR A N 1
ATOM 1659 C CA . TYR A 1 204 ? 13.875 1.754 -7.461 1 93.44 204 TYR A CA 1
ATOM 1660 C C . TYR A 1 204 ? 15.281 2.248 -7.785 1 93.44 204 TYR A C 1
ATOM 1662 O O . TYR A 1 204 ? 16.125 2.361 -6.891 1 93.44 204 TYR A O 1
ATOM 1670 N N . ASN A 1 205 ? 15.461 2.584 -9.031 1 89.38 205 ASN A N 1
ATOM 1671 C CA . ASN A 1 205 ? 16.781 2.996 -9.492 1 89.38 205 ASN A CA 1
ATOM 1672 C C . ASN A 1 205 ? 17.219 4.297 -8.828 1 89.38 205 ASN A C 1
ATOM 1674 O O . ASN A 1 205 ? 18.406 4.473 -8.531 1 89.38 205 ASN A O 1
ATOM 1678 N N . ASN A 1 206 ? 16.312 5.141 -8.602 1 89.12 206 ASN A N 1
ATOM 1679 C CA . ASN A 1 206 ? 16.641 6.418 -7.977 1 89.12 206 ASN A CA 1
ATOM 1680 C C . ASN A 1 206 ? 17.031 6.242 -6.512 1 89.12 206 ASN A C 1
ATOM 1682 O O . ASN A 1 206 ? 17.594 7.152 -5.898 1 89.12 206 ASN A O 1
ATOM 1686 N N . ASN A 1 207 ? 16.641 5.098 -5.945 1 90.44 207 ASN A N 1
ATOM 1687 C CA . ASN A 1 207 ? 17.016 4.816 -4.562 1 90.44 207 ASN A CA 1
ATOM 1688 C C . ASN A 1 207 ? 18.281 3.953 -4.484 1 90.44 207 ASN A C 1
ATOM 1690 O O . ASN A 1 207 ? 18.891 3.838 -3.424 1 90.44 207 ASN A O 1
ATOM 1694 N N . TYR A 1 208 ? 18.531 3.377 -5.578 1 86.44 208 TYR A N 1
ATOM 1695 C CA . TYR A 1 208 ? 19.609 2.387 -5.586 1 86.44 208 TYR A CA 1
ATOM 1696 C C . TYR A 1 208 ? 20.953 3.043 -5.336 1 86.44 208 TYR A C 1
ATOM 1698 O O . TYR A 1 208 ? 21.266 4.094 -5.906 1 86.44 208 TYR A O 1
ATOM 1706 N N . ILE A 1 209 ? 21.594 2.502 -4.43 1 74.38 209 ILE A N 1
ATOM 1707 C CA . ILE A 1 209 ? 23 2.805 -4.164 1 74.38 209 ILE A CA 1
ATOM 1708 C C . ILE A 1 209 ? 23.859 1.558 -4.398 1 74.38 209 ILE A C 1
ATOM 1710 O O . ILE A 1 209 ? 23.5 0.464 -3.949 1 74.38 209 ILE A O 1
ATOM 1714 N N . TYR A 1 210 ? 24.906 1.805 -5.168 1 74.44 210 TYR A N 1
ATOM 1715 C CA . TYR A 1 210 ? 25.766 0.662 -5.441 1 74.44 210 TYR A CA 1
ATOM 1716 C C . TYR A 1 210 ? 26.172 -0.034 -4.148 1 74.44 210 TYR A C 1
ATOM 1718 O O . TYR A 1 210 ? 26.641 0.614 -3.209 1 74.44 210 TYR A O 1
ATOM 1726 N N . ASN A 1 211 ? 25.688 -1.281 -4.16 1 74.19 211 ASN A N 1
ATOM 1727 C CA . ASN A 1 211 ? 26.047 -2.086 -2.998 1 74.19 211 ASN A CA 1
ATOM 1728 C C . ASN A 1 211 ? 26.5 -3.486 -3.402 1 74.19 211 ASN A C 1
ATOM 1730 O O . ASN A 1 211 ? 26.188 -3.947 -4.504 1 74.19 211 ASN A O 1
ATOM 1734 N N . ILE A 1 212 ? 27.438 -4.043 -2.578 1 76.69 212 ILE A N 1
ATOM 1735 C CA . ILE A 1 212 ? 27.922 -5.402 -2.768 1 76.69 212 ILE A CA 1
ATOM 1736 C C . ILE A 1 212 ? 27.125 -6.363 -1.887 1 76.69 212 ILE A C 1
ATOM 1738 O O . ILE A 1 212 ? 26.984 -6.133 -0.684 1 76.69 212 ILE A O 1
ATOM 1742 N N . ILE A 1 213 ? 26.516 -7.266 -2.57 1 84.81 213 ILE A N 1
ATOM 1743 C CA . ILE A 1 213 ? 25.781 -8.258 -1.798 1 84.81 213 ILE A CA 1
ATOM 1744 C C . ILE A 1 213 ? 26.75 -9.273 -1.195 1 84.81 213 ILE A C 1
ATOM 1746 O O . ILE A 1 213 ? 27.719 -9.68 -1.845 1 84.81 213 ILE A O 1
ATOM 1750 N N . SER A 1 214 ? 26.484 -9.625 -0.079 1 84.75 214 SER A N 1
ATOM 1751 C CA . SER A 1 214 ? 27.281 -10.625 0.627 1 84.75 214 SER A CA 1
ATOM 1752 C C . SER A 1 214 ? 27.141 -12 -0.022 1 84.75 214 SER A C 1
ATOM 1754 O O . SER A 1 214 ? 26.219 -12.219 -0.823 1 84.75 214 SER A O 1
ATOM 1756 N N . THR A 1 215 ? 28.094 -12.867 0.366 1 86 215 THR A N 1
ATOM 1757 C CA . THR A 1 215 ? 28.031 -14.242 -0.125 1 86 215 THR A CA 1
ATOM 1758 C C . THR A 1 215 ? 26.828 -14.977 0.478 1 86 215 THR A C 1
ATOM 1760 O O . THR A 1 215 ? 26.281 -15.898 -0.135 1 86 215 THR A O 1
ATOM 1763 N N . LYS A 1 216 ? 26.562 -14.531 1.722 1 89.75 216 LYS A N 1
ATOM 1764 C CA . LYS A 1 216 ? 25.359 -15.039 2.35 1 89.75 216 LYS A CA 1
ATOM 1765 C C . LYS A 1 216 ? 24.188 -14.078 2.145 1 89.75 216 LYS A C 1
ATOM 1767 O O . LYS A 1 216 ? 24.219 -12.938 2.615 1 89.75 216 LYS A O 1
ATOM 1772 N N . PHE A 1 217 ? 23.234 -14.492 1.301 1 93.94 217 PHE A N 1
ATOM 1773 C CA . PHE A 1 217 ? 22.109 -13.617 1.005 1 93.94 217 PHE A CA 1
ATOM 1774 C C . PHE A 1 217 ? 20.812 -14.422 0.917 1 93.94 217 PHE A C 1
ATOM 1776 O O . PHE A 1 217 ? 20.844 -15.648 0.892 1 93.94 217 PHE A O 1
ATOM 1783 N N . ILE A 1 218 ? 19.719 -13.766 0.987 1 95.62 218 ILE A N 1
ATOM 1784 C CA . ILE A 1 218 ? 18.391 -14.305 0.758 1 95.62 218 ILE A CA 1
ATOM 1785 C C . ILE A 1 218 ? 17.984 -14.086 -0.699 1 95.62 218 ILE A C 1
ATOM 1787 O O . ILE A 1 218 ? 18.25 -13.023 -1.269 1 95.62 218 ILE A O 1
ATOM 1791 N N . CYS A 1 219 ? 17.375 -15.078 -1.251 1 97.25 219 CYS A N 1
ATOM 1792 C CA . CYS A 1 219 ? 16.828 -14.922 -2.6 1 97.25 219 CYS A CA 1
ATOM 1793 C C . CYS A 1 219 ? 15.312 -14.828 -2.578 1 97.25 219 CYS A C 1
ATOM 1795 O O . CYS A 1 219 ? 14.641 -15.656 -1.967 1 97.25 219 CYS A O 1
ATOM 1797 N N . ILE A 1 220 ? 14.812 -13.812 -3.158 1 98.12 220 ILE A N 1
ATOM 1798 C CA . ILE A 1 220 ? 13.375 -13.703 -3.408 1 98.12 220 ILE A CA 1
ATOM 1799 C C . ILE A 1 220 ? 13.102 -13.867 -4.898 1 98.12 220 ILE A C 1
ATOM 1801 O O . ILE A 1 220 ? 13.516 -13.039 -5.715 1 98.12 220 ILE A O 1
ATOM 1805 N N . ASN A 1 221 ? 12.344 -14.852 -5.242 1 98.12 221 ASN A N 1
ATOM 1806 C CA . ASN A 1 221 ? 12.156 -15.266 -6.625 1 98.12 221 ASN A CA 1
ATOM 1807 C C . ASN A 1 221 ? 10.75 -14.945 -7.125 1 98.12 221 ASN A C 1
ATOM 1809 O O . ASN A 1 221 ? 9.773 -15.562 -6.684 1 98.12 221 ASN A O 1
ATOM 1813 N N . PHE A 1 222 ? 10.68 -14 -8.023 1 98.06 222 PHE A N 1
ATOM 1814 C CA . PHE A 1 222 ? 9.43 -13.656 -8.688 1 98.06 222 PHE A CA 1
ATOM 1815 C C . PHE A 1 222 ? 9.367 -14.273 -10.078 1 98.06 222 PHE A C 1
ATOM 1817 O O . PHE A 1 222 ? 8.422 -14.031 -10.836 1 98.06 222 PHE A O 1
ATOM 1824 N N . SER A 1 223 ? 10.391 -15.047 -10.469 1 97.25 223 SER A N 1
ATOM 1825 C CA . SER A 1 223 ? 10.492 -15.617 -11.805 1 97.25 223 SER A CA 1
ATOM 1826 C C . SER A 1 223 ? 9.984 -17.062 -11.836 1 97.25 223 SER A C 1
ATOM 1828 O O . SER A 1 223 ? 9.648 -17.625 -10.789 1 97.25 223 SER A O 1
ATOM 1830 N N . GLU A 1 224 ? 9.977 -17.578 -13 1 94.56 224 GLU A N 1
ATOM 1831 C CA . GLU A 1 224 ? 9.578 -18.969 -13.211 1 94.56 224 GLU A CA 1
ATOM 1832 C C . GLU A 1 224 ? 10.766 -19.922 -13.047 1 94.56 224 GLU A C 1
ATOM 1834 O O . GLU A 1 224 ? 10.586 -21.141 -13.016 1 94.56 224 GLU A O 1
ATOM 1839 N N . ASP A 1 225 ? 11.891 -19.375 -12.82 1 93.06 225 ASP A N 1
ATOM 1840 C CA . ASP A 1 225 ? 13.109 -20.188 -12.805 1 93.06 225 ASP A CA 1
ATOM 1841 C C . ASP A 1 225 ? 13.289 -20.875 -11.453 1 93.06 225 ASP A C 1
ATOM 1843 O O . ASP A 1 225 ? 12.922 -20.328 -10.414 1 93.06 225 ASP A O 1
ATOM 1847 N N . HIS A 1 226 ? 13.852 -21.953 -11.578 1 93.5 226 HIS A N 1
ATOM 1848 C CA . HIS A 1 226 ? 14.312 -22.609 -10.359 1 93.5 226 HIS A CA 1
ATOM 1849 C C . HIS A 1 226 ? 15.641 -22.016 -9.891 1 93.5 226 HIS A C 1
ATOM 1851 O O . HIS A 1 226 ? 16.562 -21.828 -10.688 1 93.5 226 HIS A O 1
ATOM 1857 N N . ILE A 1 227 ? 15.641 -21.734 -8.625 1 92.88 227 ILE A N 1
ATOM 1858 C CA . ILE A 1 227 ? 16.859 -21.203 -8.039 1 92.88 227 ILE A CA 1
ATOM 1859 C C . ILE A 1 227 ? 17.359 -22.141 -6.938 1 92.88 227 ILE A C 1
ATOM 1861 O O . ILE A 1 227 ? 16.625 -22.453 -6.004 1 92.88 227 ILE A O 1
ATOM 1865 N N . ASN A 1 228 ? 18.594 -22.562 -7.09 1 91.44 228 ASN A N 1
ATOM 1866 C CA . ASN A 1 228 ? 19.234 -23.391 -6.07 1 91.44 228 ASN A CA 1
ATOM 1867 C C . ASN A 1 228 ? 20.047 -22.547 -5.094 1 91.44 228 ASN A C 1
ATOM 1869 O O . ASN A 1 228 ? 21.188 -22.188 -5.383 1 91.44 228 ASN A O 1
ATOM 1873 N N . HIS A 1 229 ? 19.438 -22.281 -4.004 1 92.5 229 HIS A N 1
ATOM 1874 C CA . HIS A 1 229 ? 20.047 -21.484 -2.943 1 92.5 229 HIS A CA 1
ATOM 1875 C C . HIS A 1 229 ? 19.531 -21.906 -1.573 1 92.5 229 HIS A C 1
ATOM 1877 O O . HIS A 1 229 ? 18.453 -22.516 -1.469 1 92.5 229 HIS A O 1
ATOM 1883 N N . GLU A 1 230 ? 20.281 -21.703 -0.535 1 88.19 230 GLU A N 1
ATOM 1884 C CA . GLU A 1 230 ? 19.969 -22.156 0.815 1 88.19 230 GLU A CA 1
ATOM 1885 C C . GLU A 1 230 ? 18.625 -21.641 1.276 1 88.19 230 GLU A C 1
ATOM 1887 O O . GLU A 1 230 ? 17.797 -22.391 1.787 1 88.19 230 GLU A O 1
ATOM 1892 N N . LEU A 1 231 ? 18.406 -20.328 1.111 1 92.06 231 LEU A N 1
ATOM 1893 C CA . LEU A 1 231 ? 17.141 -19.719 1.503 1 92.06 231 LEU A CA 1
ATOM 1894 C C . LEU A 1 231 ? 16.516 -18.953 0.338 1 92.06 231 LEU A C 1
ATOM 1896 O O . LEU A 1 231 ? 17 -17.875 -0.022 1 92.06 231 LEU A O 1
ATOM 1900 N N . VAL A 1 232 ? 15.508 -19.594 -0.222 1 95.25 232 VAL A N 1
ATOM 1901 C CA . VAL A 1 232 ? 14.789 -19 -1.346 1 95.25 232 VAL A CA 1
ATOM 1902 C C . VAL A 1 232 ? 13.32 -18.797 -0.969 1 95.25 232 VAL A C 1
ATOM 1904 O O . VAL A 1 232 ? 12.648 -19.734 -0.525 1 95.25 232 VAL A O 1
ATOM 1907 N N . PHE A 1 233 ? 12.906 -17.594 -1.086 1 96.44 233 PHE A N 1
ATOM 1908 C CA . PHE A 1 233 ? 11.484 -17.297 -1.046 1 96.44 233 PHE A CA 1
ATOM 1909 C C . PHE A 1 233 ? 10.914 -17.188 -2.455 1 96.44 233 PHE A C 1
ATOM 1911 O O . PHE A 1 233 ? 11.406 -16.422 -3.275 1 96.44 233 PHE A O 1
ATOM 1918 N N . GLY A 1 234 ? 9.961 -18 -2.768 1 97.19 234 GLY A N 1
ATOM 1919 C CA . GLY A 1 234 ? 9.219 -17.875 -4.008 1 97.19 234 GLY A CA 1
ATOM 1920 C C . GLY A 1 234 ? 7.883 -17.172 -3.834 1 97.19 234 GLY A C 1
ATOM 1921 O O . GLY A 1 234 ? 7.184 -17.391 -2.844 1 97.19 234 GLY A O 1
ATOM 1922 N N . VAL A 1 235 ? 7.559 -16.297 -4.723 1 97.75 235 VAL A N 1
ATOM 1923 C CA . VAL A 1 235 ? 6.27 -15.617 -4.668 1 97.75 235 VAL A CA 1
ATOM 1924 C C . VAL A 1 235 ? 5.316 -16.234 -5.695 1 97.75 235 VAL A C 1
ATOM 1926 O O . VAL A 1 235 ? 5.547 -16.141 -6.902 1 97.75 235 VAL A O 1
ATOM 1929 N N . ASN A 1 236 ? 4.258 -16.844 -5.168 1 96.44 236 ASN A N 1
ATOM 1930 C CA . ASN A 1 236 ? 3.363 -17.625 -6.012 1 96.44 236 ASN A CA 1
ATOM 1931 C C . ASN A 1 236 ? 4.141 -18.547 -6.934 1 96.44 236 ASN A C 1
ATOM 1933 O O . ASN A 1 236 ? 3.883 -18.609 -8.141 1 96.44 236 ASN A O 1
ATOM 1937 N N . SER A 1 237 ? 5.066 -19.188 -6.336 1 95.5 237 SER A N 1
ATOM 1938 C CA . SER A 1 237 ? 6.023 -19.969 -7.109 1 95.5 237 SER A CA 1
ATOM 1939 C C . SER A 1 237 ? 5.473 -21.359 -7.418 1 95.5 237 SER A C 1
ATOM 1941 O O . SER A 1 237 ? 4.859 -22 -6.562 1 95.5 237 SER A O 1
ATOM 1943 N N . LEU A 1 238 ? 5.844 -21.812 -8.602 1 93.44 238 LEU A N 1
ATOM 1944 C CA . LEU A 1 238 ? 5.508 -23.172 -9.008 1 93.44 238 LEU A CA 1
ATOM 1945 C C . LEU A 1 238 ? 6.629 -24.141 -8.648 1 93.44 238 LEU A C 1
ATOM 1947 O O . LEU A 1 238 ? 6.473 -25.359 -8.781 1 93.44 238 LEU A O 1
ATOM 1951 N N . GLN A 1 239 ? 7.68 -23.578 -8.172 1 90.38 239 GLN A N 1
ATOM 1952 C CA . GLN A 1 239 ? 8.844 -24.391 -7.84 1 90.38 239 GLN A CA 1
ATOM 1953 C C . GLN A 1 239 ? 8.742 -24.938 -6.422 1 90.38 239 GLN A C 1
ATOM 1955 O O . GLN A 1 239 ? 8.312 -24.234 -5.508 1 90.38 239 GLN A O 1
ATOM 1960 N N . PRO A 1 240 ? 9.164 -26.219 -6.148 1 85.88 240 PRO A N 1
ATOM 1961 C CA . PRO A 1 240 ? 8.914 -26.859 -4.859 1 85.88 240 PRO A CA 1
ATOM 1962 C C . PRO A 1 240 ? 9.969 -26.516 -3.809 1 85.88 240 PRO A C 1
ATOM 1964 O O . PRO A 1 240 ? 9.711 -26.641 -2.607 1 85.88 240 PRO A O 1
ATOM 1967 N N . ASP A 1 241 ? 11.18 -26.188 -4.078 1 87.56 241 ASP A N 1
ATOM 1968 C CA . ASP A 1 241 ? 12.266 -26.047 -3.115 1 87.56 241 ASP A CA 1
ATOM 1969 C C . ASP A 1 241 ? 12.438 -24.594 -2.676 1 87.56 241 ASP A C 1
ATOM 1971 O O . ASP A 1 241 ? 13.523 -24.031 -2.805 1 87.56 241 ASP A O 1
ATOM 1975 N N . CYS A 1 242 ? 11.312 -24.016 -2.113 1 93.31 242 CYS A N 1
ATOM 1976 C CA . CYS A 1 242 ? 11.344 -22.656 -1.627 1 93.31 242 CYS A CA 1
ATOM 1977 C C . CYS A 1 242 ? 10.32 -22.438 -0.52 1 93.31 242 CYS A C 1
ATOM 1979 O O . CYS A 1 242 ? 9.492 -23.312 -0.259 1 93.31 242 CYS A O 1
ATOM 1981 N N . VAL A 1 243 ? 10.484 -21.453 0.259 1 92.81 243 VAL A N 1
ATOM 1982 C CA . VAL A 1 243 ? 9.414 -20.938 1.099 1 92.81 243 VAL A CA 1
ATOM 1983 C C . VAL A 1 243 ? 8.445 -20.125 0.246 1 92.81 243 VAL A C 1
ATOM 1985 O O . VAL A 1 243 ? 8.758 -19 -0.176 1 92.81 243 VAL A O 1
ATOM 1988 N N . ASN A 1 244 ? 7.297 -20.625 0.037 1 95.94 244 ASN A N 1
ATOM 1989 C CA . ASN A 1 244 ? 6.383 -20.016 -0.917 1 95.94 244 ASN A CA 1
ATOM 1990 C C . ASN A 1 244 ? 5.504 -18.953 -0.252 1 95.94 244 ASN A C 1
ATOM 1992 O O . ASN A 1 244 ? 4.848 -19.234 0.754 1 95.94 244 ASN A O 1
ATOM 1996 N N . LEU A 1 245 ? 5.516 -17.812 -0.78 1 96.62 245 LEU A N 1
ATOM 1997 C CA . LEU A 1 245 ? 4.676 -16.703 -0.343 1 96.62 245 LEU A CA 1
ATOM 1998 C C . LEU A 1 245 ? 3.473 -16.531 -1.268 1 96.62 245 LEU A C 1
ATOM 2000 O O . LEU A 1 245 ? 3.621 -16.094 -2.41 1 96.62 245 LEU A O 1
ATOM 2004 N N . LEU A 1 246 ? 2.344 -16.891 -0.764 1 95.88 246 LEU A N 1
ATOM 2005 C CA . LEU A 1 246 ? 1.121 -16.844 -1.557 1 95.88 246 LEU A CA 1
ATOM 2006 C C . LEU A 1 246 ? 0.346 -15.555 -1.281 1 95.88 246 LEU A C 1
ATOM 2008 O O . LEU A 1 246 ? 0.044 -15.242 -0.128 1 95.88 246 LEU A O 1
ATOM 2012 N N . LEU A 1 247 ? -0.026 -14.875 -2.354 1 97 247 LEU A N 1
ATOM 2013 C CA . LEU A 1 247 ? -0.625 -13.555 -2.203 1 97 247 LEU A CA 1
ATOM 2014 C C . LEU A 1 247 ? -2.145 -13.633 -2.314 1 97 247 LEU A C 1
ATOM 2016 O O . LEU A 1 247 ? -2.68 -13.875 -3.396 1 97 247 LEU A O 1
ATOM 2020 N N . GLY A 1 248 ? -2.805 -13.391 -1.181 1 94.81 248 GLY A N 1
ATOM 2021 C CA . GLY A 1 248 ? -4.25 -13.242 -1.184 1 94.81 248 GLY A CA 1
ATOM 2022 C C . GLY A 1 248 ? -4.984 -14.547 -0.93 1 94.81 248 GLY A C 1
ATOM 2023 O O . GLY A 1 248 ? -5.938 -14.586 -0.149 1 94.81 248 GLY A O 1
ATOM 2024 N N . CYS A 1 249 ? -4.562 -15.609 -1.621 1 92.75 249 CYS A N 1
ATOM 2025 C CA . CYS A 1 249 ? -5.211 -16.906 -1.442 1 92.75 249 CYS A CA 1
ATOM 2026 C C . CYS A 1 249 ? -4.285 -18.047 -1.855 1 92.75 249 CYS A C 1
ATOM 2028 O O . CYS A 1 249 ? -3.182 -17.797 -2.348 1 92.75 249 CYS A O 1
ATOM 2030 N N . ASP A 1 250 ? -4.758 -19.203 -1.528 1 92.06 250 ASP A N 1
ATOM 2031 C CA . ASP A 1 250 ? -4.016 -20.391 -1.925 1 92.06 250 ASP A CA 1
ATOM 2032 C C . ASP A 1 250 ? -4.223 -20.703 -3.406 1 92.06 250 ASP A C 1
ATOM 2034 O O . ASP A 1 250 ? -5.332 -20.562 -3.926 1 92.06 250 ASP A O 1
ATOM 2038 N N . ILE A 1 251 ? -3.127 -21.062 -4.035 1 93.88 251 ILE A N 1
ATOM 2039 C CA . ILE A 1 251 ? -3.127 -21.375 -5.457 1 93.88 251 ILE A CA 1
ATOM 2040 C C . ILE A 1 251 ? -2.725 -22.844 -5.66 1 93.88 251 ILE A C 1
ATOM 2042 O O . ILE A 1 251 ? -1.647 -23.266 -5.234 1 93.88 251 ILE A O 1
ATOM 2046 N N . LYS A 1 252 ? -3.42 -23.578 -6.43 1 92.69 252 LYS A N 1
ATOM 2047 C CA . LYS A 1 252 ? -3.287 -25.031 -6.559 1 92.69 252 LYS A CA 1
ATOM 2048 C C . LYS A 1 252 ? -1.931 -25.406 -7.145 1 92.69 252 LYS A C 1
ATOM 2050 O O . LYS A 1 252 ? -1.306 -26.375 -6.703 1 92.69 252 LYS A O 1
ATOM 2055 N N . GLU A 1 253 ? -1.539 -24.672 -8.078 1 93.38 253 GLU A N 1
ATOM 2056 C CA . GLU A 1 253 ? -0.336 -25 -8.828 1 93.38 253 GLU A CA 1
ATOM 2057 C C . GLU A 1 253 ? 0.924 -24.609 -8.07 1 93.38 253 GLU A C 1
ATOM 2059 O O . GLU A 1 253 ? 2.027 -25.031 -8.414 1 93.38 253 GLU A O 1
ATOM 2064 N N . CYS A 1 254 ? 0.687 -23.719 -7.109 1 90.56 254 CYS A N 1
ATOM 2065 C CA . CYS A 1 254 ? 1.853 -23.234 -6.383 1 90.56 254 CYS A CA 1
ATOM 2066 C C . CYS A 1 254 ? 2.281 -24.219 -5.309 1 90.56 254 CYS A C 1
ATOM 2068 O O . CYS A 1 254 ? 1.44 -24.781 -4.609 1 90.56 254 CYS A O 1
ATOM 2070 N N . LYS A 1 255 ? 3.602 -24.453 -5.27 1 81.19 255 LYS A N 1
ATOM 2071 C CA . LYS A 1 255 ? 4.184 -25.484 -4.406 1 81.19 255 LYS A CA 1
ATOM 2072 C C . LYS A 1 255 ? 5.316 -24.906 -3.557 1 81.19 255 LYS A C 1
ATOM 2074 O O . LYS A 1 255 ? 5.914 -23.891 -3.916 1 81.19 255 LYS A O 1
ATOM 2079 N N . GLY A 1 256 ? 5.496 -25.359 -2.332 1 74.12 256 GLY A N 1
ATOM 2080 C CA . GLY A 1 256 ? 6.633 -25 -1.498 1 74.12 256 GLY A CA 1
ATOM 2081 C C . GLY A 1 256 ? 6.844 -25.953 -0.333 1 74.12 256 GLY A C 1
ATOM 2082 O O . GLY A 1 256 ? 5.938 -26.703 0.028 1 74.12 256 GLY A O 1
ATOM 2083 N N . ARG A 1 257 ? 8.047 -26.125 0.098 1 74.06 257 ARG A N 1
ATOM 2084 C CA . ARG A 1 257 ? 8.367 -26.875 1.307 1 74.06 257 ARG A CA 1
ATOM 2085 C C . ARG A 1 257 ? 7.582 -26.344 2.504 1 74.06 257 ARG A C 1
ATOM 2087 O O . ARG A 1 257 ? 7.203 -27.109 3.393 1 74.06 257 ARG A O 1
ATOM 2094 N N . GLU A 1 258 ? 7.449 -25.078 2.553 1 80.5 258 GLU A N 1
ATOM 2095 C CA . GLU A 1 258 ? 6.746 -24.219 3.5 1 80.5 258 GLU A CA 1
ATOM 2096 C C . GLU A 1 258 ? 6.152 -23 2.803 1 80.5 258 GLU A C 1
ATOM 2098 O O . GLU A 1 258 ? 6.508 -22.703 1.661 1 80.5 258 GLU A O 1
ATOM 2103 N N . GLY A 1 259 ? 5.094 -22.547 3.514 1 87.75 259 GLY A N 1
ATOM 2104 C CA . GLY A 1 259 ? 4.594 -21.359 2.84 1 87.75 259 GLY A CA 1
ATOM 2105 C C . GLY A 1 259 ? 3.846 -20.422 3.764 1 87.75 259 GLY A C 1
ATOM 2106 O O . GLY A 1 259 ? 3.613 -20.75 4.93 1 87.75 259 GLY A O 1
ATOM 2107 N N . TYR A 1 260 ? 3.664 -19.234 3.309 1 89.38 260 TYR A N 1
ATOM 2108 C CA . TYR A 1 260 ? 2.869 -18.203 3.975 1 89.38 260 TYR A CA 1
ATOM 2109 C C . TYR A 1 260 ? 1.779 -17.672 3.051 1 89.38 260 TYR A C 1
ATOM 2111 O O . TYR A 1 260 ? 2.012 -17.484 1.855 1 89.38 260 TYR A O 1
ATOM 2119 N N . LEU A 1 261 ? 0.64 -17.531 3.666 1 92.56 261 LEU A N 1
ATOM 2120 C CA . LEU A 1 261 ? -0.438 -16.812 2.994 1 92.56 261 LEU A CA 1
ATOM 2121 C C . LEU A 1 261 ? -0.494 -15.359 3.451 1 92.56 261 LEU A C 1
ATOM 2123 O O . LEU A 1 261 ? -0.516 -15.078 4.652 1 92.56 261 LEU A O 1
ATOM 2127 N N . ILE A 1 262 ? -0.499 -14.508 2.504 1 93.31 262 ILE A N 1
ATOM 2128 C CA . ILE A 1 262 ? -0.418 -13.078 2.797 1 93.31 262 ILE A CA 1
ATOM 2129 C C . ILE A 1 262 ? -1.758 -12.414 2.494 1 93.31 262 ILE A C 1
ATOM 2131 O O . ILE A 1 262 ? -2.295 -12.555 1.393 1 93.31 262 ILE A O 1
ATOM 2135 N N . ASP A 1 263 ? -2.25 -11.656 3.422 1 92.38 263 ASP A N 1
ATOM 2136 C CA . ASP A 1 263 ? -3.484 -10.898 3.24 1 92.38 263 ASP A CA 1
ATOM 2137 C C . ASP A 1 263 ? -3.252 -9.672 2.367 1 92.38 263 ASP A C 1
ATOM 2139 O O . ASP A 1 263 ? -2.492 -8.773 2.742 1 92.38 263 ASP A O 1
ATOM 2143 N N . CYS A 1 264 ? -3.859 -9.609 1.259 1 94 264 CYS A N 1
ATOM 2144 C CA . CYS A 1 264 ? -3.758 -8.453 0.369 1 94 264 CYS A CA 1
ATOM 2145 C C . CYS A 1 264 ? -5.027 -7.613 0.419 1 94 264 CYS A C 1
ATOM 2147 O O . CYS A 1 264 ? -5.266 -6.793 -0.467 1 94 264 CYS A O 1
ATOM 2149 N N . ASN A 1 265 ? -5.91 -7.895 1.443 1 92.38 265 ASN A N 1
ATOM 2150 C CA . ASN A 1 265 ? -7.137 -7.152 1.705 1 92.38 265 ASN A CA 1
ATOM 2151 C C . ASN A 1 265 ? -8.125 -7.27 0.546 1 92.38 265 ASN A C 1
ATOM 2153 O O . ASN A 1 265 ? -8.75 -6.285 0.158 1 92.38 265 ASN A O 1
ATOM 2157 N N . ILE A 1 266 ? -8.172 -8.406 0.007 1 95.44 266 ILE A N 1
ATOM 2158 C CA . ILE A 1 266 ? -9.133 -8.703 -1.045 1 95.44 266 ILE A CA 1
ATOM 2159 C C . ILE A 1 266 ? -10.555 -8.578 -0.492 1 95.44 266 ILE A C 1
ATOM 2161 O O . ILE A 1 266 ? -10.82 -8.984 0.64 1 95.44 266 ILE A O 1
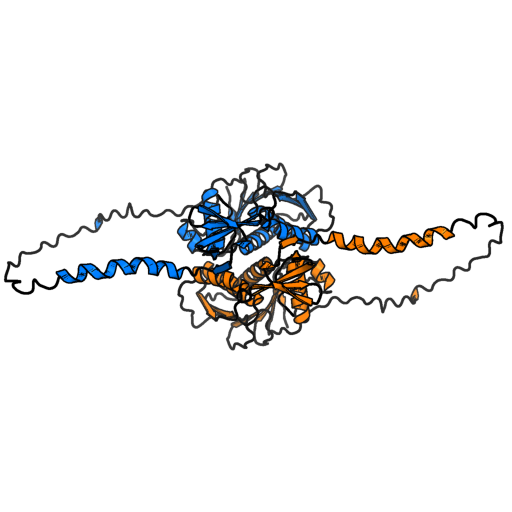ATOM 2165 N N . SER A 1 267 ? -11.398 -8.062 -1.272 1 94.31 267 SER A N 1
ATOM 2166 C CA . SER A 1 267 ? -12.781 -7.844 -0.88 1 94.31 267 SER A CA 1
ATOM 2167 C C . SER A 1 267 ? -13.484 -9.156 -0.556 1 94.31 267 SER A C 1
ATOM 2169 O O . SER A 1 267 ? -13.297 -10.156 -1.257 1 94.31 267 SER A O 1
ATOM 2171 N N . ASN A 1 268 ? -14.359 -9.086 0.396 1 92.19 268 ASN A N 1
ATOM 2172 C CA . ASN A 1 268 ? -15.18 -10.25 0.716 1 92.19 268 ASN A CA 1
ATOM 2173 C C . ASN A 1 268 ? -16.078 -10.641 -0.451 1 92.19 268 ASN A C 1
ATOM 2175 O O . ASN A 1 268 ? -16.344 -11.82 -0.672 1 92.19 268 ASN A O 1
ATOM 2179 N N . LYS A 1 269 ? -16.5 -9.719 -1.156 1 91.88 269 LYS A N 1
ATOM 2180 C CA . LYS A 1 269 ? -17.328 -9.961 -2.33 1 91.88 269 LYS A CA 1
ATOM 2181 C C . LYS A 1 269 ? -16.578 -10.758 -3.387 1 91.88 269 LYS A C 1
ATOM 2183 O O . LYS A 1 269 ? -17.156 -11.602 -4.07 1 91.88 269 LYS A O 1
ATOM 2188 N N . ALA A 1 270 ? -15.336 -10.445 -3.549 1 93.12 270 ALA A N 1
ATOM 2189 C CA . ALA A 1 270 ? -14.516 -11.219 -4.477 1 93.12 270 ALA A CA 1
ATOM 2190 C C . ALA A 1 270 ? -14.367 -12.656 -4.004 1 93.12 270 ALA A C 1
ATOM 2192 O O . ALA A 1 270 ? -14.5 -13.594 -4.797 1 93.12 270 ALA A O 1
ATOM 2193 N N . TYR A 1 271 ? -14.125 -12.812 -2.711 1 92.62 271 TYR A N 1
ATOM 2194 C CA . TYR A 1 271 ? -14.031 -14.164 -2.168 1 92.62 271 TYR A CA 1
ATOM 2195 C C . TYR A 1 271 ? -15.32 -14.938 -2.406 1 92.62 271 TYR A C 1
ATOM 2197 O O . TYR A 1 271 ? -15.289 -16.125 -2.756 1 92.62 271 TYR A O 1
ATOM 2205 N N . GLU A 1 272 ? -16.375 -14.312 -2.207 1 92.38 272 GLU A N 1
ATOM 2206 C CA . GLU A 1 272 ? -17.688 -14.938 -2.396 1 92.38 272 GLU A CA 1
ATOM 2207 C C . GLU A 1 272 ? -17.906 -15.312 -3.857 1 92.38 272 GLU A C 1
ATOM 2209 O O . GLU A 1 272 ? -18.297 -16.438 -4.156 1 92.38 272 GLU A O 1
ATOM 2214 N N . LYS A 1 273 ? -17.656 -14.422 -4.707 1 93 273 LYS A N 1
ATOM 2215 C CA . LYS A 1 273 ? -17.875 -14.656 -6.129 1 93 273 LYS A CA 1
ATOM 2216 C C . LYS A 1 273 ? -17.094 -15.875 -6.605 1 93 273 LYS A C 1
ATOM 2218 O O . LYS A 1 273 ? -17.578 -16.656 -7.43 1 93 273 LYS A O 1
ATOM 2223 N N . TYR A 1 274 ? -15.898 -16 -6.105 1 94.88 274 TYR A N 1
ATOM 2224 C CA . TYR A 1 274 ? -15.023 -17.062 -6.582 1 94.88 274 TYR A CA 1
ATOM 2225 C C . TYR A 1 274 ? -15.07 -18.266 -5.648 1 94.88 274 TYR A C 1
ATOM 2227 O O . TYR A 1 274 ? -14.281 -19.203 -5.789 1 94.88 274 TYR A O 1
ATOM 2235 N N . ASN A 1 275 ? -15.859 -18.203 -4.648 1 93.75 275 ASN A N 1
ATOM 2236 C CA . ASN A 1 275 ? -16.141 -19.297 -3.721 1 93.75 275 ASN A CA 1
ATOM 2237 C C . ASN A 1 275 ? -14.875 -19.734 -2.973 1 93.75 275 ASN A C 1
ATOM 2239 O O . ASN A 1 275 ? -14.578 -20.922 -2.887 1 93.75 275 ASN A O 1
ATOM 2243 N N . ILE A 1 276 ? -14.172 -18.781 -2.59 1 92.62 276 ILE A N 1
ATOM 2244 C CA . ILE A 1 276 ? -12.992 -19.062 -1.776 1 92.62 276 ILE A CA 1
ATOM 2245 C C . ILE A 1 276 ? -13.203 -18.516 -0.365 1 92.62 276 ILE A C 1
ATOM 2247 O O . ILE A 1 276 ? -13.797 -17.453 -0.184 1 92.62 276 ILE A O 1
ATOM 2251 N N . LYS A 1 277 ? -12.719 -19.25 0.476 1 83.5 277 LYS A N 1
ATOM 2252 C CA . LYS A 1 277 ? -12.859 -18.844 1.869 1 83.5 277 LYS A CA 1
ATOM 2253 C C . LYS A 1 277 ? -11.812 -17.797 2.24 1 83.5 277 LYS A C 1
ATOM 2255 O O . LYS A 1 277 ? -10.625 -17.969 1.957 1 83.5 277 LYS A O 1
ATOM 2260 N N . ASN A 1 278 ? -12.305 -16.703 2.797 1 86.62 278 ASN A N 1
ATOM 2261 C CA . ASN A 1 278 ? -11.383 -15.766 3.428 1 86.62 278 ASN A CA 1
ATOM 2262 C C . ASN A 1 278 ? -10.898 -16.281 4.781 1 86.62 278 ASN A C 1
ATOM 2264 O O . ASN A 1 278 ? -11.672 -16.344 5.738 1 86.62 278 ASN A O 1
ATOM 2268 N N . ILE A 1 279 ? -9.656 -16.484 4.812 1 85.25 279 ILE A N 1
ATOM 2269 C CA . ILE A 1 279 ? -9.156 -17.141 6.02 1 85.25 279 ILE A CA 1
ATOM 2270 C C . ILE A 1 279 ? -8.391 -16.125 6.871 1 85.25 279 ILE A C 1
ATOM 2272 O O . ILE A 1 279 ? -7.848 -16.469 7.922 1 85.25 279 ILE A O 1
ATOM 2276 N N . PHE A 1 280 ? -8.328 -14.75 6.363 1 83.62 280 PHE A N 1
ATOM 2277 C CA . PHE A 1 280 ? -7.52 -13.742 7.047 1 83.62 280 PHE A CA 1
ATOM 2278 C C . PHE A 1 280 ? -8.32 -13.07 8.164 1 83.62 280 PHE A C 1
ATOM 2280 O O . PHE A 1 280 ? -7.891 -12.055 8.711 1 83.62 280 PHE A O 1
ATOM 2287 N N . HIS A 1 281 ? -8.961 -13.508 8.992 1 73.31 281 HIS A N 1
ATOM 2288 C CA . HIS A 1 281 ? -9.68 -12.875 10.094 1 73.31 281 HIS A CA 1
ATOM 2289 C C . HIS A 1 281 ? -8.875 -11.734 10.695 1 73.31 281 HIS A C 1
ATOM 2291 O O . HIS A 1 281 ? -8.695 -10.688 10.062 1 73.31 281 HIS A O 1
ATOM 2297 N N . ASN A 1 282 ? -8.078 -11.961 11.734 1 66.81 282 ASN A N 1
ATOM 2298 C CA . ASN A 1 282 ? -7.281 -10.938 12.398 1 66.81 282 ASN A CA 1
ATOM 2299 C C . ASN A 1 282 ? -5.801 -11.062 12.055 1 66.81 282 ASN A C 1
ATOM 2301 O O . ASN A 1 282 ? -4.984 -10.242 12.477 1 66.81 282 ASN A O 1
ATOM 2305 N N . GLU A 1 283 ? -5.555 -11.961 11.18 1 77.06 283 GLU A N 1
ATOM 2306 C CA . GLU A 1 283 ? -4.16 -12.18 10.812 1 77.06 283 GLU A CA 1
ATOM 2307 C C . GLU A 1 283 ? -3.869 -11.672 9.406 1 77.06 283 GLU A C 1
ATOM 2309 O O . GLU A 1 283 ? -4.715 -11.773 8.516 1 77.06 283 GLU A O 1
ATOM 2314 N N . THR A 1 284 ? -2.717 -11.062 9.297 1 83.69 284 THR A N 1
ATOM 2315 C CA . THR A 1 284 ? -2.34 -10.547 7.988 1 83.69 284 THR A CA 1
ATOM 2316 C C . THR A 1 284 ? -1.409 -11.523 7.273 1 83.69 284 THR A C 1
ATOM 2318 O O . THR A 1 284 ? -1.211 -11.422 6.059 1 83.69 284 THR A O 1
ATOM 2321 N N . ILE A 1 285 ? -0.73 -12.398 8.016 1 87.19 285 ILE A N 1
ATOM 2322 C CA . ILE A 1 285 ? 0.154 -13.445 7.504 1 87.19 285 ILE A CA 1
ATOM 2323 C C . ILE A 1 285 ? -0.193 -14.781 8.156 1 87.19 285 ILE A C 1
ATOM 2325 O O . ILE A 1 285 ? -0.311 -14.867 9.375 1 87.19 285 ILE A O 1
ATOM 2329 N N . ILE A 1 286 ? -0.419 -15.781 7.312 1 86.81 286 ILE A N 1
ATOM 2330 C CA . ILE A 1 286 ? -0.739 -17.109 7.82 1 86.81 286 ILE A CA 1
ATOM 2331 C C . ILE A 1 286 ? 0.317 -18.109 7.352 1 86.81 286 ILE A C 1
ATOM 2333 O O . ILE A 1 286 ? 0.605 -18.203 6.156 1 86.81 286 ILE A O 1
ATOM 2337 N N . HIS A 1 287 ? 0.908 -18.797 8.312 1 87.69 287 HIS A N 1
ATOM 2338 C CA . HIS A 1 287 ? 1.876 -19.844 7.992 1 87.69 287 HIS A CA 1
ATOM 2339 C C . HIS A 1 287 ? 1.18 -21.109 7.504 1 87.69 287 HIS A C 1
ATOM 2341 O O . HIS A 1 287 ? 0.247 -21.594 8.148 1 87.69 287 HIS A O 1
ATOM 2347 N N . LYS A 1 288 ? 1.596 -21.5 6.285 1 78.88 288 LYS A N 1
ATOM 2348 C CA . LYS A 1 288 ? 1.056 -22.734 5.719 1 78.88 288 LYS A CA 1
ATOM 2349 C C . LYS A 1 288 ? 2.045 -23.891 5.863 1 78.88 288 LYS A C 1
ATOM 2351 O O . LYS A 1 288 ? 3.199 -23.781 5.445 1 78.88 288 LYS A O 1
ATOM 2356 N N . GLN A 1 289 ? 1.75 -24.797 6.66 1 63.31 289 GLN A N 1
ATOM 2357 C CA . GLN A 1 289 ? 2.592 -25.984 6.777 1 63.31 289 GLN A CA 1
ATOM 2358 C C . GLN A 1 289 ? 2.135 -27.078 5.82 1 63.31 289 GLN A C 1
ATOM 2360 O O . GLN A 1 289 ? 0.936 -27.25 5.578 1 63.31 289 GLN A O 1
ATOM 2365 N N . ASN A 1 290 ? 3.008 -27.469 4.879 1 54.09 290 ASN A N 1
ATOM 2366 C CA . ASN A 1 290 ? 2.67 -28.625 4.059 1 54.09 290 ASN A CA 1
ATOM 2367 C C . ASN A 1 290 ? 2.436 -29.875 4.91 1 54.09 290 ASN A C 1
ATOM 2369 O O . ASN A 1 290 ? 3.117 -30.078 5.918 1 54.09 290 ASN A O 1
ATOM 2373 N N . MET B 1 1 ? 0.446 25.125 -3.23 1 18.28 1 MET B N 1
ATOM 2374 C CA . MET B 1 1 ? 1.385 24.047 -3.52 1 18.28 1 MET B CA 1
ATOM 2375 C C . MET B 1 1 ? 0.681 22.891 -4.215 1 18.28 1 MET B C 1
ATOM 2377 O O . MET B 1 1 ? -0.276 22.328 -3.682 1 18.28 1 MET B O 1
ATOM 2381 N N . GLU B 1 2 ? 0.686 22.859 -5.637 1 22.42 2 GLU B N 1
ATOM 2382 C CA . GLU B 1 2 ? -0.123 22.172 -6.641 1 22.42 2 GLU B CA 1
ATOM 2383 C C . GLU B 1 2 ? 0.206 20.688 -6.688 1 22.42 2 GLU B C 1
ATOM 2385 O O . GLU B 1 2 ? 1.357 20.297 -6.492 1 22.42 2 GLU B O 1
ATOM 2390 N N . ASP B 1 3 ? -0.626 19.828 -6.453 1 24.58 3 ASP B N 1
ATOM 2391 C CA . ASP B 1 3 ? -0.815 18.391 -6.328 1 24.58 3 ASP B CA 1
ATOM 2392 C C . ASP B 1 3 ? -0.299 17.656 -7.566 1 24.58 3 ASP B C 1
ATOM 2394 O O . ASP B 1 3 ? -0.908 17.734 -8.633 1 24.58 3 ASP B O 1
ATOM 2398 N N . PHE B 1 4 ? 1.022 17.719 -7.867 1 29.02 4 PHE B N 1
ATOM 2399 C CA . PHE B 1 4 ? 1.585 17.266 -9.133 1 29.02 4 PHE B CA 1
ATOM 2400 C C . PHE B 1 4 ? 1.472 15.75 -9.258 1 29.02 4 PHE B C 1
ATOM 2402 O O . PHE B 1 4 ? 1.842 15.016 -8.344 1 29.02 4 PHE B O 1
ATOM 2409 N N . VAL B 1 5 ? 0.677 15.297 -9.883 1 31.8 5 VAL B N 1
ATOM 2410 C CA . VAL B 1 5 ? 0.305 13.93 -10.242 1 31.8 5 VAL B CA 1
ATOM 2411 C C . VAL B 1 5 ? 1.137 13.469 -11.438 1 31.8 5 VAL B C 1
ATOM 2413 O O . VAL B 1 5 ? 0.996 13.992 -12.539 1 31.8 5 VAL B O 1
ATOM 2416 N N . GLY B 1 6 ? 2.572 13.07 -11.516 1 37.28 6 GLY B N 1
ATOM 2417 C CA . GLY B 1 6 ? 2.975 12.203 -12.609 1 37.28 6 GLY B CA 1
ATOM 2418 C C . GLY B 1 6 ? 4.465 12.25 -12.898 1 37.28 6 GLY B C 1
ATOM 2419 O O . GLY B 1 6 ? 5.207 12.969 -12.227 1 37.28 6 GLY B O 1
ATOM 2420 N N . CYS B 1 7 ? 5.113 11.117 -13.602 1 43.84 7 CYS B N 1
ATOM 2421 C CA . CYS B 1 7 ? 6.457 11.008 -14.156 1 43.84 7 CYS B CA 1
ATOM 2422 C C . CYS B 1 7 ? 6.777 12.203 -15.039 1 43.84 7 CYS B C 1
ATOM 2424 O O . CYS B 1 7 ? 5.902 12.711 -15.742 1 43.84 7 CYS B O 1
ATOM 2426 N N . ARG B 1 8 ? 8.047 12.664 -14.742 1 50.66 8 ARG B N 1
ATOM 2427 C CA . ARG B 1 8 ? 8.523 13.672 -15.695 1 50.66 8 ARG B CA 1
ATOM 2428 C C . ARG B 1 8 ? 8.594 13.094 -17.109 1 50.66 8 ARG B C 1
ATOM 2430 O O . ARG B 1 8 ? 9.133 12.008 -17.312 1 50.66 8 ARG B O 1
ATOM 2437 N N . MET B 1 9 ? 7.844 13.656 -17.938 1 59.22 9 MET B N 1
ATOM 2438 C CA . MET B 1 9 ? 7.727 13.211 -19.312 1 59.22 9 MET B CA 1
ATOM 2439 C C . MET B 1 9 ? 8.133 14.32 -20.281 1 59.22 9 MET B C 1
ATOM 2441 O O . MET B 1 9 ? 8.023 15.508 -19.953 1 59.22 9 MET B O 1
ATOM 2445 N N . LYS B 1 10 ? 8.828 13.875 -21.297 1 65.38 10 LYS B N 1
ATOM 2446 C CA . LYS B 1 10 ? 8.977 14.719 -22.469 1 65.38 10 LYS B CA 1
ATOM 2447 C C . LYS B 1 10 ? 7.715 14.672 -23.344 1 65.38 10 LYS B C 1
ATOM 2449 O O . LYS B 1 10 ? 7.355 13.625 -23.875 1 65.38 10 LYS B O 1
ATOM 2454 N N . PHE B 1 11 ? 6.953 15.789 -23.359 1 65.25 11 PHE B N 1
ATOM 2455 C CA . PHE B 1 11 ? 5.797 15.969 -24.219 1 65.25 11 PHE B CA 1
ATOM 2456 C C . PHE B 1 11 ? 6.207 16.594 -25.547 1 65.25 11 PHE B C 1
ATOM 2458 O O . PHE B 1 11 ? 6.746 17.703 -25.578 1 65.25 11 PHE B O 1
ATOM 2465 N N . LYS B 1 12 ? 6.121 15.898 -26.672 1 68.75 12 LYS B N 1
ATOM 2466 C CA . LYS B 1 12 ? 6.281 16.5 -28 1 68.75 12 LYS B CA 1
ATOM 2467 C C . LYS B 1 12 ? 4.973 17.109 -28.484 1 68.75 12 LYS B C 1
ATOM 2469 O O . LYS B 1 12 ? 3.977 16.406 -28.656 1 68.75 12 LYS B O 1
ATOM 2474 N N . ILE B 1 13 ? 4.973 18.438 -28.531 1 65.94 13 ILE B N 1
ATOM 2475 C CA . ILE B 1 13 ? 3.805 19.234 -28.891 1 65.94 13 ILE B CA 1
ATOM 2476 C C . ILE B 1 13 ? 4.098 20.047 -30.141 1 65.94 13 ILE B C 1
ATOM 2478 O O . ILE B 1 13 ? 4.805 21.047 -30.094 1 65.94 13 ILE B O 1
ATOM 2482 N N . LYS B 1 14 ? 3.463 19.688 -31.281 1 68.56 14 LYS B N 1
ATOM 2483 C CA . LYS B 1 14 ? 3.646 20.312 -32.594 1 68.56 14 LYS B CA 1
ATOM 2484 C C . LYS B 1 14 ? 5.105 20.688 -32.812 1 68.56 14 LYS B C 1
ATOM 2486 O O . LYS B 1 14 ? 5.887 19.906 -33.344 1 68.56 14 LYS B O 1
ATOM 2491 N N . ASP B 1 15 ? 5.551 21.906 -32.625 1 66.62 15 ASP B N 1
ATOM 2492 C CA . ASP B 1 15 ? 6.879 22.422 -32.906 1 66.62 15 ASP B CA 1
ATOM 2493 C C . ASP B 1 15 ? 7.688 22.656 -31.641 1 66.62 15 ASP B C 1
ATOM 2495 O O . ASP B 1 15 ? 8.688 23.375 -31.656 1 66.62 15 ASP B O 1
ATOM 2499 N N . LYS B 1 16 ? 7.184 22.109 -30.5 1 72.44 16 LYS B N 1
ATOM 2500 C CA . LYS B 1 16 ? 7.953 22.312 -29.281 1 72.44 16 LYS B CA 1
ATOM 2501 C C . LYS B 1 16 ? 7.973 21.047 -28.422 1 72.44 16 LYS B C 1
ATOM 2503 O O . LYS B 1 16 ? 7.094 20.203 -28.547 1 72.44 16 LYS B O 1
ATOM 2508 N N . GLU B 1 17 ? 9.117 20.922 -27.766 1 72.5 17 GLU B N 1
ATOM 2509 C CA . GLU B 1 17 ? 9.211 19.891 -26.734 1 72.5 17 GLU B CA 1
ATOM 2510 C C . GLU B 1 17 ? 9.07 20.5 -25.344 1 72.5 17 GLU B C 1
ATOM 2512 O O . GLU B 1 17 ? 9.641 21.562 -25.062 1 72.5 17 GLU B O 1
ATOM 2517 N N . VAL B 1 18 ? 8.078 19.938 -24.5 1 68.56 18 VAL B N 1
ATOM 2518 C CA . VAL B 1 18 ? 7.902 20.375 -23.109 1 68.56 18 VAL B CA 1
ATOM 2519 C C . VAL B 1 18 ? 8.273 19.234 -22.156 1 68.56 18 VAL B C 1
ATOM 2521 O O . VAL B 1 18 ? 7.742 18.125 -22.266 1 68.56 18 VAL B O 1
ATOM 2524 N N . PHE B 1 19 ? 9.25 19.578 -21.328 1 66.06 19 PHE B N 1
ATOM 2525 C CA . PHE B 1 19 ? 9.625 18.656 -20.266 1 66.06 19 PHE B CA 1
ATOM 2526 C C . PHE B 1 19 ? 8.906 18.984 -18.969 1 66.06 19 PHE B C 1
ATOM 2528 O O . PHE B 1 19 ? 8.867 20.141 -18.562 1 66.06 19 PHE B O 1
ATOM 2535 N N . GLY B 1 20 ? 8.156 18 -18.484 1 61.53 20 GLY B N 1
ATOM 2536 C CA . GLY B 1 20 ? 7.484 18.25 -17.219 1 61.53 20 GLY B CA 1
ATOM 2537 C C . GLY B 1 20 ? 6.684 17.062 -16.734 1 61.53 20 GLY B C 1
ATOM 2538 O O . GLY B 1 20 ? 6.805 15.953 -17.281 1 61.53 20 GLY B O 1
ATOM 2539 N N . VAL B 1 21 ? 5.992 17.328 -15.703 1 62.91 21 VAL B N 1
ATOM 2540 C CA . VAL B 1 21 ? 5.121 16.344 -15.086 1 62.91 21 VAL B CA 1
ATOM 2541 C C . VAL B 1 21 ? 3.662 16.672 -15.391 1 62.91 21 VAL B C 1
ATOM 2543 O O . VAL B 1 21 ? 3.254 17.828 -15.312 1 62.91 21 VAL B O 1
ATOM 2546 N N . LEU B 1 22 ? 2.969 15.594 -15.945 1 58.56 22 LEU B N 1
ATOM 2547 C CA . LEU B 1 22 ? 1.54 15.797 -16.141 1 58.56 22 LEU B CA 1
ATOM 2548 C C . LEU B 1 22 ? 0.834 16.078 -14.82 1 58.56 22 LEU B C 1
ATOM 2550 O O . LEU B 1 22 ? 0.82 15.219 -13.938 1 58.56 22 LEU B O 1
ATOM 2554 N N . LYS B 1 23 ? 0.381 17.312 -14.703 1 56.62 23 LYS B N 1
ATOM 2555 C CA . LYS B 1 23 ? -0.263 17.75 -13.469 1 56.62 23 LYS B CA 1
ATOM 2556 C C . LYS B 1 23 ? -1.746 17.391 -13.469 1 56.62 23 LYS B C 1
ATOM 2558 O O . LYS B 1 23 ? -2.287 16.969 -12.438 1 56.62 23 LYS B O 1
ATOM 2563 N N . ASN B 1 24 ? -2.459 17.828 -14.453 1 53.53 24 ASN B N 1
ATOM 2564 C CA . ASN B 1 24 ? -3.908 17.703 -14.539 1 53.53 24 ASN B CA 1
ATOM 2565 C C . ASN B 1 24 ? -4.379 17.578 -15.984 1 53.53 24 ASN B C 1
ATOM 2567 O O . ASN B 1 24 ? -3.643 17.922 -16.906 1 53.53 24 ASN B O 1
ATOM 2571 N N . TRP B 1 25 ? -5.574 16.703 -16.188 1 51.09 25 TRP B N 1
ATOM 2572 C CA . TRP B 1 25 ? -6.324 16.703 -17.438 1 51.09 25 TRP B CA 1
ATOM 2573 C C . TRP B 1 25 ? -7.691 17.359 -17.25 1 51.09 25 TRP B C 1
ATOM 2575 O O . TRP B 1 25 ? -8.484 16.922 -16.422 1 51.09 25 TRP B O 1
ATOM 2585 N N . ASP B 1 26 ? -7.844 18.469 -17.875 1 44.97 26 ASP B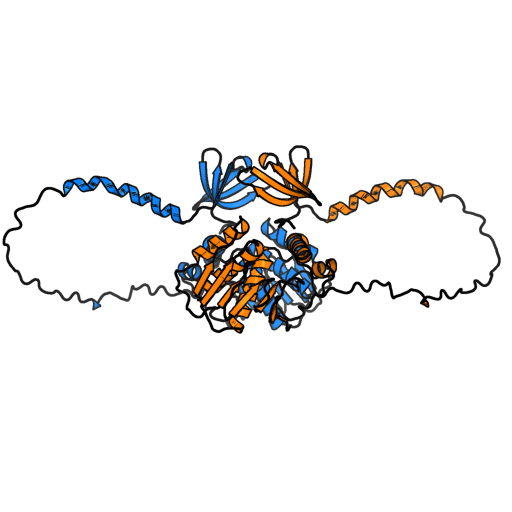 N 1
ATOM 2586 C CA . ASP B 1 26 ? -9.156 19.094 -17.969 1 44.97 26 ASP B CA 1
ATOM 2587 C C . ASP B 1 26 ? -9.977 18.5 -19.109 1 44.97 26 ASP B C 1
ATOM 2589 O O . ASP B 1 26 ? -9.758 18.828 -20.281 1 44.97 26 ASP B O 1
ATOM 2593 N N . SER B 1 27 ? -10.867 17.609 -18.75 1 46.28 27 SER B N 1
ATOM 2594 C CA . SER B 1 27 ? -11.656 16.891 -19.75 1 46.28 27 SER B CA 1
ATOM 2595 C C . SER B 1 27 ? -12.625 17.828 -20.469 1 46.28 27 SER B C 1
ATOM 2597 O O . SER B 1 27 ? -13.055 17.547 -21.594 1 46.28 27 SER B O 1
ATOM 2599 N N . ILE B 1 28 ? -13.086 18.781 -19.891 1 50.47 28 ILE B N 1
ATOM 2600 C CA . ILE B 1 28 ? -14.016 19.719 -20.5 1 50.47 28 ILE B CA 1
ATOM 2601 C C . ILE B 1 28 ? -13.281 20.594 -21.516 1 50.47 28 ILE B C 1
ATOM 2603 O O . ILE B 1 28 ? -13.773 20.828 -22.625 1 50.47 28 ILE B O 1
ATOM 2607 N N . ARG B 1 29 ? -12.125 21 -21.297 1 56.06 29 ARG B N 1
ATOM 2608 C CA . ARG B 1 29 ? -11.398 21.922 -22.156 1 56.06 29 ARG B CA 1
ATOM 2609 C C . ARG B 1 29 ? -10.375 21.188 -23.016 1 56.06 29 ARG B C 1
ATOM 2611 O O . ARG B 1 29 ? -9.719 21.781 -23.859 1 56.06 29 ARG B O 1
ATOM 2618 N N . GLU B 1 30 ? -10.227 19.984 -22.797 1 52.38 30 GLU B N 1
ATOM 2619 C CA . GLU B 1 30 ? -9.359 19.094 -23.562 1 52.38 30 GLU B CA 1
ATOM 2620 C C . GLU B 1 30 ? -7.898 19.531 -23.484 1 52.38 30 GLU B C 1
ATOM 2622 O O . GLU B 1 30 ? -7.207 19.578 -24.5 1 52.38 30 GLU B O 1
ATOM 2627 N N . HIS B 1 31 ? -7.453 20 -22.406 1 63 31 HIS B N 1
ATOM 2628 C CA . HIS B 1 31 ? -6.074 20.406 -22.188 1 63 31 HIS B CA 1
ATOM 2629 C C . HIS B 1 31 ? -5.391 19.531 -21.141 1 63 31 HIS B C 1
ATOM 2631 O O . HIS B 1 31 ? -6.027 19.094 -20.188 1 63 31 HIS B O 1
ATOM 2637 N N . LEU B 1 32 ? -4.164 19.25 -21.438 1 65.06 32 LEU B N 1
ATOM 2638 C CA . LEU B 1 32 ? -3.252 18.734 -20.422 1 65.06 32 LEU B CA 1
ATOM 2639 C C . LEU B 1 32 ? -2.58 19.859 -19.656 1 65.06 32 LEU B C 1
ATOM 2641 O O . LEU B 1 32 ? -2.188 20.875 -20.25 1 65.06 32 LEU B O 1
ATOM 2645 N N . VAL B 1 33 ? -2.566 19.797 -18.391 1 65.12 33 VAL B N 1
ATOM 2646 C CA . VAL B 1 33 ? -1.755 20.688 -17.594 1 65.12 33 VAL B CA 1
ATOM 2647 C C . VAL B 1 33 ? -0.44 20.016 -17.219 1 65.12 33 VAL B C 1
ATOM 2649 O O . VAL B 1 33 ? -0.438 19 -16.516 1 65.12 33 VAL B O 1
ATOM 2652 N N . ILE B 1 34 ? 0.637 20.516 -17.812 1 66.19 34 ILE B N 1
ATOM 2653 C CA . ILE B 1 34 ? 1.986 20 -17.609 1 66.19 34 ILE B CA 1
ATOM 2654 C C . ILE B 1 34 ? 2.766 20.953 -16.688 1 66.19 34 ILE B C 1
ATOM 2656 O O . ILE B 1 34 ? 2.805 22.156 -16.938 1 66.19 34 ILE B O 1
ATOM 2660 N N . MET B 1 35 ? 3.205 20.469 -15.617 1 63.59 35 MET B N 1
ATOM 2661 C CA . MET B 1 35 ? 4.109 21.234 -14.766 1 63.59 35 MET B CA 1
ATOM 2662 C C . MET B 1 35 ? 5.555 21.094 -15.234 1 63.59 35 MET B C 1
ATOM 2664 O O . MET B 1 35 ? 6.141 20.016 -15.125 1 63.59 35 MET B O 1
ATOM 2668 N N . SER B 1 36 ? 6.043 22.156 -15.867 1 61.78 36 SER B N 1
ATOM 2669 C CA . SER B 1 36 ? 7.43 22.266 -16.297 1 61.78 36 SER B CA 1
ATOM 2670 C C . SER B 1 36 ? 8.203 23.266 -15.445 1 61.78 36 SER B C 1
ATOM 2672 O O . SER B 1 36 ? 7.781 24.406 -15.297 1 61.78 36 SER B O 1
ATOM 2674 N N . GLU B 1 37 ? 9.406 22.875 -14.805 1 61.72 37 GLU B N 1
ATOM 2675 C CA . GLU B 1 37 ? 10.172 23.703 -13.883 1 61.72 37 GLU B CA 1
ATOM 2676 C C . GLU B 1 37 ? 9.25 24.438 -12.914 1 61.72 37 GLU B C 1
ATOM 2678 O O . GLU B 1 37 ? 8.547 23.797 -12.117 1 61.72 37 GLU B O 1
ATOM 2683 N N . ASP B 1 38 ? 9.18 25.562 -12.883 1 56.69 38 ASP B N 1
ATOM 2684 C CA . ASP B 1 38 ? 8.398 26.375 -11.969 1 56.69 38 ASP B CA 1
ATOM 2685 C C . ASP B 1 38 ? 7.195 27 -12.688 1 56.69 38 ASP B C 1
ATOM 2687 O O . ASP B 1 38 ? 6.629 27.984 -12.211 1 56.69 38 ASP B O 1
ATOM 2691 N N . LYS B 1 39 ? 6.859 26.359 -13.859 1 71.69 39 LYS B N 1
ATOM 2692 C CA . LYS B 1 39 ? 5.738 26.969 -14.578 1 71.69 39 LYS B CA 1
ATOM 2693 C C . LYS B 1 39 ? 4.719 25.906 -14.984 1 71.69 39 LYS B C 1
ATOM 2695 O O . LYS B 1 39 ? 5.09 24.766 -15.297 1 71.69 39 LYS B O 1
ATOM 2700 N N . GLU B 1 40 ? 3.426 26.297 -14.891 1 71.12 40 GLU B N 1
ATOM 2701 C CA . GLU B 1 40 ? 2.355 25.469 -15.438 1 71.12 40 GLU B CA 1
ATOM 2702 C C . GLU B 1 40 ? 2.111 25.766 -16.906 1 71.12 40 GLU B C 1
ATOM 2704 O O . GLU B 1 40 ? 2.008 26.938 -17.297 1 71.12 40 GLU B O 1
ATOM 2709 N N . GLU B 1 41 ? 2.199 24.75 -17.766 1 72 41 GLU B N 1
ATOM 2710 C CA . GLU B 1 41 ? 1.851 24.875 -19.188 1 72 41 GLU B CA 1
ATOM 2711 C C . GLU B 1 41 ? 0.589 24.094 -19.516 1 72 41 GLU B C 1
ATOM 2713 O O . GLU B 1 41 ? 0.457 22.922 -19.125 1 72 41 GLU B O 1
ATOM 2718 N N . LYS B 1 42 ? -0.335 24.828 -20.062 1 73.81 42 LYS B N 1
ATOM 2719 C CA . LYS B 1 42 ? -1.536 24.172 -20.578 1 73.81 42 LYS B CA 1
ATOM 2720 C C . LYS B 1 42 ? -1.379 23.812 -22.047 1 73.81 42 LYS B C 1
ATOM 2722 O O . LYS B 1 42 ? -1.056 24.672 -22.875 1 73.81 42 LYS B O 1
ATOM 2727 N N . VAL B 1 43 ? -1.472 22.484 -22.359 1 68.5 43 VAL B N 1
ATOM 2728 C CA . VAL B 1 43 ? -1.288 21.984 -23.719 1 68.5 43 VAL B CA 1
ATOM 2729 C C . VAL B 1 43 ? -2.566 21.297 -24.188 1 68.5 43 VAL B C 1
ATOM 2731 O O . VAL B 1 43 ? -3.15 20.484 -23.469 1 68.5 43 VAL B O 1
ATOM 2734 N N . ASP B 1 44 ? -3.029 21.703 -25.359 1 68.94 44 ASP B N 1
ATOM 2735 C CA . ASP B 1 44 ? -4.145 21 -25.984 1 68.94 44 ASP B CA 1
ATOM 2736 C C . ASP B 1 44 ? -3.791 19.531 -26.25 1 68.94 44 ASP B C 1
ATOM 2738 O O . ASP B 1 44 ? -2.748 19.25 -26.844 1 68.94 44 ASP B O 1
ATOM 2742 N N . ILE B 1 45 ? -4.602 18.656 -25.859 1 64.5 45 ILE B N 1
ATOM 2743 C CA . ILE B 1 45 ? -4.332 17.219 -25.984 1 64.5 45 ILE B CA 1
ATOM 2744 C C . ILE B 1 45 ? -4.145 16.859 -27.453 1 64.5 45 ILE B C 1
ATOM 2746 O O . ILE B 1 45 ? -3.365 15.961 -27.781 1 64.5 45 ILE B O 1
ATOM 2750 N N . CYS B 1 46 ? -4.75 17.516 -28.328 1 62.28 46 CYS B N 1
ATOM 2751 C CA . CYS B 1 46 ? -4.676 17.25 -29.766 1 62.28 46 CYS B CA 1
ATOM 2752 C C . CYS B 1 46 ? -3.318 17.656 -30.328 1 62.28 46 CYS B C 1
ATOM 2754 O O . CYS B 1 46 ? -2.918 17.188 -31.391 1 62.28 46 CYS B O 1
ATOM 2756 N N . ASP B 1 47 ? -2.654 18.438 -29.562 1 63.47 47 ASP B N 1
ATOM 2757 C CA . ASP B 1 47 ? -1.361 18.922 -30.031 1 63.47 47 ASP B CA 1
ATOM 2758 C C . ASP B 1 47 ? -0.233 17.984 -29.594 1 63.47 47 ASP B C 1
ATOM 2760 O O . ASP B 1 47 ? 0.917 18.156 -30 1 63.47 47 ASP B O 1
ATOM 2764 N N . VAL B 1 48 ? -0.49 17.062 -28.719 1 62.56 48 VAL B N 1
ATOM 2765 C CA . VAL B 1 48 ? 0.541 16.156 -28.234 1 62.56 48 VAL B CA 1
ATOM 2766 C C . VAL B 1 48 ? 0.75 15.031 -29.266 1 62.56 48 VAL B C 1
ATOM 2768 O O . VAL B 1 48 ? -0.174 14.266 -29.547 1 62.56 48 VAL B O 1
ATOM 2771 N N . SER B 1 49 ? 2.014 14.977 -29.812 1 59.75 49 SER B N 1
ATOM 2772 C CA . SER B 1 49 ? 2.322 14 -30.844 1 59.75 49 SER B CA 1
ATOM 2773 C C . SER B 1 49 ? 3.025 12.781 -30.281 1 59.75 49 SER B C 1
ATOM 2775 O O . SER B 1 49 ? 2.963 11.695 -30.844 1 59.75 49 SER B O 1
ATOM 2777 N N . ASP B 1 50 ? 3.771 13.078 -29.219 1 59.34 50 ASP B N 1
ATOM 2778 C CA . ASP B 1 50 ? 4.547 11.992 -28.625 1 59.34 50 ASP B CA 1
ATOM 2779 C C . ASP B 1 50 ? 4.844 12.266 -27.156 1 59.34 50 ASP B C 1
ATOM 2781 O O . ASP B 1 50 ? 4.902 13.422 -26.719 1 59.34 50 ASP B O 1
ATOM 2785 N N . LEU B 1 51 ? 4.871 11.172 -26.328 1 58.12 51 LEU B N 1
ATOM 2786 C CA . LEU B 1 51 ? 5.266 11.203 -24.938 1 58.12 51 LEU B CA 1
ATOM 2787 C C . LEU B 1 51 ? 6.414 10.234 -24.672 1 58.12 51 LEU B C 1
ATOM 2789 O O . LEU B 1 51 ? 6.359 9.07 -25.078 1 58.12 51 LEU B O 1
ATOM 2793 N N . GLU B 1 52 ? 7.551 10.914 -24.125 1 52.91 52 GLU B N 1
ATOM 2794 C CA . GLU B 1 52 ? 8.703 10.102 -23.75 1 52.91 52 GLU B CA 1
ATOM 2795 C C . GLU B 1 52 ? 9.039 10.273 -22.266 1 52.91 52 GLU B C 1
ATOM 2797 O O . GLU B 1 52 ? 9.062 11.398 -21.766 1 52.91 52 GLU B O 1
ATOM 2802 N N . ILE B 1 53 ? 9.289 9.305 -21.609 1 49.31 53 ILE B N 1
ATOM 2803 C CA . ILE B 1 53 ? 9.789 9.375 -20.234 1 49.31 53 ILE B CA 1
ATOM 2804 C C . ILE B 1 53 ? 11.242 9.844 -20.234 1 49.31 53 ILE B C 1
ATOM 2806 O O . ILE B 1 53 ? 12.07 9.305 -20.969 1 49.31 53 ILE B O 1
ATOM 2810 N N . CYS B 1 54 ? 11.57 11.008 -19.516 1 45.69 54 CYS B N 1
ATOM 2811 C CA . CYS B 1 54 ? 12.914 11.586 -19.469 1 45.69 54 CYS B CA 1
ATOM 2812 C C . CYS B 1 54 ? 13.836 10.758 -18.594 1 45.69 54 CYS B C 1
ATOM 2814 O O . CYS B 1 54 ? 13.477 10.414 -17.453 1 45.69 54 CYS B O 1
ATOM 2816 N N . ASP B 1 55 ? 14.867 10.195 -19.156 1 39.66 55 ASP B N 1
ATOM 2817 C CA . ASP B 1 55 ? 15.969 9.656 -18.375 1 39.66 55 ASP B CA 1
ATOM 2818 C C . ASP B 1 55 ? 16.703 10.773 -17.641 1 39.66 55 ASP B C 1
ATOM 2820 O O . ASP B 1 55 ? 16.969 11.828 -18.203 1 39.66 55 ASP B O 1
ATOM 2824 N N . LEU B 1 56 ? 16.781 10.828 -16.391 1 36.94 56 LEU B N 1
ATOM 2825 C CA . LEU B 1 56 ? 17.531 11.836 -15.656 1 36.94 56 LEU B CA 1
ATOM 2826 C C . LEU B 1 56 ? 18.969 11.938 -16.172 1 36.94 56 LEU B C 1
ATOM 2828 O O . LEU B 1 56 ? 19.688 12.883 -15.859 1 36.94 56 LEU B O 1
ATOM 2832 N N . THR B 1 57 ? 19.562 11.016 -16.75 1 35.78 57 THR B N 1
ATOM 2833 C CA . THR B 1 57 ? 21 11.148 -16.984 1 35.78 57 THR B CA 1
ATOM 2834 C C . THR B 1 57 ? 21.297 12.219 -18.031 1 35.78 57 THR B C 1
ATOM 2836 O O . THR B 1 57 ? 22.453 12.57 -18.266 1 35.78 57 THR B O 1
ATOM 2839 N N . ALA B 1 58 ? 20.406 12.547 -18.812 1 36.81 58 ALA B N 1
ATOM 2840 C CA . ALA B 1 58 ? 20.906 13.242 -20 1 36.81 58 ALA B CA 1
ATOM 2841 C C . ALA B 1 58 ? 21.203 14.703 -19.688 1 36.81 58 ALA B C 1
ATOM 2843 O O . ALA B 1 58 ? 21.766 15.414 -20.516 1 36.81 58 ALA B O 1
ATOM 2844 N N . ASP B 1 59 ? 20.641 15.188 -18.672 1 34.69 59 ASP B N 1
ATOM 2845 C CA . ASP B 1 59 ? 20.875 16.625 -18.625 1 34.69 59 ASP B CA 1
ATOM 2846 C C . ASP B 1 59 ? 22.328 16.938 -18.25 1 34.69 59 ASP B C 1
ATOM 2848 O O . ASP B 1 59 ? 22.734 18.109 -18.25 1 34.69 59 ASP B O 1
ATOM 2852 N N . GLU B 1 60 ? 23.031 16.016 -17.719 1 34.62 60 GLU B N 1
ATOM 2853 C CA . GLU B 1 60 ? 24.328 16.547 -17.297 1 34.62 60 GLU B CA 1
ATOM 2854 C C . GLU B 1 60 ? 25.25 16.766 -18.5 1 34.62 60 GLU B C 1
ATOM 2856 O O . GLU B 1 60 ? 26.375 17.219 -18.344 1 34.62 60 GLU B O 1
ATOM 2861 N N . GLU B 1 61 ? 24.875 16.234 -19.609 1 34.62 61 GLU B N 1
ATOM 2862 C CA . GLU B 1 61 ? 25.906 16.422 -20.625 1 34.62 61 GLU B CA 1
ATOM 2863 C C . GLU B 1 61 ? 25.797 17.797 -21.266 1 34.62 61 GLU B C 1
ATOM 2865 O O . GLU B 1 61 ? 26.469 18.078 -22.266 1 34.62 61 GLU B O 1
ATOM 2870 N N . ILE B 1 62 ? 24.766 18.562 -20.922 1 31.55 62 ILE B N 1
ATOM 2871 C CA . ILE B 1 62 ? 24.75 19.75 -21.781 1 31.55 62 ILE B CA 1
ATOM 2872 C C . ILE B 1 62 ? 26.016 20.578 -21.547 1 31.55 62 ILE B C 1
ATOM 2874 O O . ILE B 1 62 ? 26.641 21.047 -22.516 1 31.55 62 ILE B O 1
ATOM 2878 N N . GLU B 1 63 ? 26.141 21.094 -20.328 1 31.95 63 GLU B N 1
ATOM 2879 C CA . GLU B 1 63 ? 26.891 22.344 -20.281 1 31.95 63 GLU B CA 1
ATOM 2880 C C . GLU B 1 63 ? 28.391 22.094 -20.375 1 31.95 63 GLU B C 1
ATOM 2882 O O . GLU B 1 63 ? 29.188 23.031 -20.281 1 31.95 63 GLU B O 1
ATOM 2887 N N . GLU B 1 64 ? 28.719 20.828 -20.219 1 31.64 64 GLU B N 1
ATOM 2888 C CA . GLU B 1 64 ? 30.141 20.875 -19.922 1 31.64 64 GLU B CA 1
ATOM 2889 C C . GLU B 1 64 ? 30.953 21.281 -21.156 1 31.64 64 GLU B C 1
ATOM 2891 O O . GLU B 1 64 ? 32.188 21.391 -21.094 1 31.64 64 GLU B O 1
ATOM 2896 N N . ASP B 1 65 ? 30.234 21.125 -22.281 1 31.44 65 ASP B N 1
ATOM 2897 C CA . ASP B 1 65 ? 31.156 21.125 -23.406 1 31.44 65 ASP B CA 1
ATOM 2898 C C . ASP B 1 65 ? 31.75 22.5 -23.641 1 31.44 65 ASP B C 1
ATOM 2900 O O . ASP B 1 65 ? 32.594 22.688 -24.531 1 31.44 65 ASP B O 1
ATOM 2904 N N . LYS B 1 66 ? 30.938 23.531 -23.344 1 32.59 66 LYS B N 1
ATOM 2905 C CA . LYS B 1 66 ? 31.438 24.766 -23.953 1 32.59 66 LYS B CA 1
ATOM 2906 C C . LYS B 1 66 ? 32.719 25.234 -23.281 1 32.59 66 LYS B C 1
ATOM 2908 O O . LYS B 1 66 ? 33.312 26.234 -23.688 1 32.59 66 LYS B O 1
ATOM 2913 N N . ILE B 1 67 ? 32.875 24.75 -22.016 1 28.56 67 ILE B N 1
ATOM 2914 C CA . ILE B 1 67 ? 33.844 25.641 -21.375 1 28.56 67 ILE B CA 1
ATOM 2915 C C . ILE B 1 67 ? 35.219 25.375 -21.953 1 28.56 67 ILE B C 1
ATOM 2917 O O . ILE B 1 67 ? 36.094 26.234 -21.906 1 28.56 67 ILE B O 1
ATOM 2921 N N . ASP B 1 68 ? 35.438 24.094 -22.344 1 28.36 68 ASP B N 1
ATOM 2922 C CA . ASP B 1 68 ? 36.844 23.781 -22.047 1 28.36 68 ASP B CA 1
ATOM 2923 C C . ASP B 1 68 ? 37.75 24.328 -23.141 1 28.36 68 ASP B C 1
ATOM 2925 O O . ASP B 1 68 ? 38.969 24.062 -23.125 1 28.36 68 ASP B O 1
ATOM 2929 N N . LYS B 1 69 ? 37.188 24.594 -24.406 1 29.81 69 LYS B N 1
ATOM 2930 C CA . LYS B 1 69 ? 38.156 24.406 -25.469 1 29.81 69 LYS B CA 1
ATOM 2931 C C . LYS B 1 69 ? 39.281 25.438 -25.359 1 29.81 69 LYS B C 1
ATOM 2933 O O . LYS B 1 69 ? 40.344 25.297 -26.016 1 29.81 69 LYS B O 1
ATOM 2938 N N . GLU B 1 70 ? 38.844 26.672 -25 1 26.86 70 GLU B N 1
ATOM 2939 C CA . GLU B 1 70 ? 39.75 27.734 -25.453 1 26.86 70 GLU B CA 1
ATOM 2940 C C . GLU B 1 70 ? 41.125 27.594 -24.812 1 26.86 70 GLU B C 1
ATOM 2942 O O . GLU B 1 70 ? 42.125 27.984 -25.406 1 26.86 70 GLU B O 1
ATOM 2947 N N . GLU B 1 71 ? 41.094 27.406 -23.469 1 27.41 71 GLU B N 1
ATOM 2948 C CA . GLU B 1 71 ? 42.25 27.938 -22.75 1 27.41 71 GLU B CA 1
ATOM 2949 C C . GLU B 1 71 ? 43.469 27.016 -22.891 1 27.41 71 GLU B C 1
ATOM 2951 O O . GLU B 1 71 ? 44.5 27.25 -22.25 1 27.41 71 GLU B O 1
ATOM 2956 N N . GLN B 1 72 ? 43.344 25.922 -23.594 1 28.08 72 GLN B N 1
ATOM 2957 C CA . GLN B 1 72 ? 44.406 24.938 -23.562 1 28.08 72 GLN B CA 1
ATOM 2958 C C . GLN B 1 72 ? 45.688 25.484 -24.156 1 28.08 72 GLN B C 1
ATOM 2960 O O . GLN B 1 72 ? 46.781 24.891 -24 1 28.08 72 GLN B O 1
ATOM 2965 N N . ASP B 1 73 ? 45.531 26.438 -25.016 1 25.59 73 ASP B N 1
ATOM 2966 C CA . ASP B 1 73 ? 46.656 26.688 -25.938 1 25.59 73 ASP B CA 1
ATOM 2967 C C . ASP B 1 73 ? 47.906 27.156 -25.188 1 25.59 73 ASP B C 1
ATOM 2969 O O . ASP B 1 73 ? 49 27.094 -25.734 1 25.59 73 ASP B O 1
ATOM 2973 N N . LYS B 1 74 ? 47.719 28 -24.172 1 25.3 74 LYS B N 1
ATOM 2974 C CA . LYS B 1 74 ? 48.844 28.906 -23.891 1 25.3 74 LYS B CA 1
ATOM 2975 C C . LYS B 1 74 ? 50 28.156 -23.203 1 25.3 74 LYS B C 1
ATOM 2977 O O . LYS B 1 74 ? 51.062 28.734 -22.953 1 25.3 74 LYS B O 1
ATOM 2982 N N . ILE B 1 75 ? 49.75 26.969 -22.547 1 26.98 75 ILE B N 1
ATOM 2983 C CA . ILE B 1 75 ? 50.688 26.656 -21.484 1 26.98 75 ILE B CA 1
ATOM 2984 C C . ILE B 1 75 ? 51.969 26.047 -22.094 1 26.98 75 ILE B C 1
ATOM 2986 O O . ILE B 1 75 ? 52.812 25.531 -21.359 1 26.98 75 ILE B O 1
ATOM 2990 N N . ASP B 1 76 ? 52.125 26 -23.344 1 24.52 76 ASP B N 1
ATOM 2991 C CA . ASP B 1 76 ? 53.156 25.078 -23.828 1 24.52 76 ASP B CA 1
ATOM 2992 C C . ASP B 1 76 ? 54.562 25.562 -23.422 1 24.52 76 ASP B C 1
ATOM 2994 O O . ASP B 1 76 ? 55.5 24.781 -23.422 1 24.52 76 ASP B O 1
ATOM 2998 N N . LYS B 1 77 ? 54.844 26.953 -23.484 1 23.89 77 LYS B N 1
ATOM 2999 C CA . LYS B 1 77 ? 56.156 27.375 -23.906 1 23.89 77 LYS B CA 1
ATOM 3000 C C . LYS B 1 77 ? 57.188 27.125 -22.797 1 23.89 77 LYS B C 1
ATOM 3002 O O . LYS B 1 77 ? 58.406 27.062 -23.062 1 23.89 77 LYS B O 1
ATOM 3007 N N . GLU B 1 78 ? 56.938 27.594 -21.469 1 26.69 78 GLU B N 1
ATOM 3008 C CA . GLU B 1 78 ? 58.062 28.125 -20.719 1 26.69 78 GLU B CA 1
ATOM 3009 C C . GLU B 1 78 ? 58.906 27 -20.125 1 26.69 78 GLU B C 1
ATOM 3011 O O . GLU B 1 78 ? 58.5 26.375 -19.141 1 26.69 78 GLU B O 1
ATOM 3016 N N . GLU B 1 79 ? 59.562 26.172 -20.875 1 25.55 79 GLU B N 1
ATOM 3017 C CA . GLU B 1 79 ? 60.25 24.922 -20.578 1 25.55 79 GLU B CA 1
ATOM 3018 C C . GLU B 1 79 ? 61.375 25.141 -19.578 1 25.55 79 GLU B C 1
ATOM 3020 O O . GLU B 1 79 ? 61.594 24.328 -18.688 1 25.55 79 GLU B O 1
ATOM 3025 N N . ASP B 1 80 ? 62.344 26.016 -19.938 1 22.64 80 ASP B N 1
ATOM 3026 C CA . ASP B 1 80 ? 63.75 25.594 -19.828 1 22.64 80 ASP B CA 1
ATOM 3027 C C . ASP B 1 80 ? 64.25 25.75 -18.406 1 22.64 80 ASP B C 1
ATOM 3029 O O . ASP B 1 80 ? 65 24.906 -17.922 1 22.64 80 ASP B O 1
ATOM 3033 N N . LYS B 1 81 ? 64.438 27.031 -17.922 1 26.7 81 LYS B N 1
ATOM 3034 C CA . LYS B 1 81 ? 65.625 27.5 -17.234 1 26.7 81 LYS B CA 1
ATOM 3035 C C . LYS B 1 81 ? 65.562 27.141 -15.75 1 26.7 81 LYS B C 1
ATOM 3037 O O . LYS B 1 81 ? 66.125 27.859 -14.914 1 26.7 81 LYS B O 1
ATOM 3042 N N . ILE B 1 82 ? 64.75 26.266 -15.148 1 24.75 82 ILE B N 1
ATOM 3043 C CA . ILE B 1 82 ? 64.438 26.438 -13.742 1 24.75 82 ILE B CA 1
ATOM 3044 C C . ILE B 1 82 ? 65.625 25.984 -12.883 1 24.75 82 ILE B C 1
ATOM 3046 O O . ILE B 1 82 ? 65.875 24.781 -12.734 1 24.75 82 ILE B O 1
ATOM 3050 N N . ASP B 1 83 ? 66.688 26.594 -13.148 1 22.16 83 ASP B N 1
ATOM 3051 C CA . ASP B 1 83 ? 67.938 26.125 -12.531 1 22.16 83 ASP B CA 1
ATOM 3052 C C . ASP B 1 83 ? 67.812 26.031 -11.016 1 22.16 83 ASP B C 1
ATOM 3054 O O . ASP B 1 83 ? 66.812 26.547 -10.445 1 22.16 83 ASP B O 1
ATOM 3058 N N . GLN B 1 84 ? 68.875 26.5 -10.141 1 24.55 84 GLN B N 1
ATOM 3059 C CA . GLN B 1 84 ? 69.688 26.047 -9 1 24.55 84 GLN B CA 1
ATOM 3060 C C . GLN B 1 84 ? 69.062 26.516 -7.684 1 24.55 84 GLN B C 1
ATOM 3062 O O . GLN B 1 84 ? 69.625 26.281 -6.613 1 24.55 84 GLN B O 1
ATOM 3067 N N . THR B 1 85 ? 68.125 27.438 -7.672 1 22.42 85 THR B N 1
ATOM 3068 C CA . THR B 1 85 ? 68.188 28.391 -6.566 1 22.42 85 THR B CA 1
ATOM 3069 C C . THR B 1 85 ? 67.938 27.688 -5.234 1 22.42 85 THR B C 1
ATOM 3071 O O . THR B 1 85 ? 67.25 26.672 -5.184 1 22.42 85 THR B O 1
ATOM 3074 N N . LYS B 1 86 ? 68.25 28.453 -4.004 1 27.08 86 LYS B N 1
ATOM 3075 C CA . LYS B 1 86 ? 68.625 28.344 -2.592 1 27.08 86 LYS B CA 1
ATOM 3076 C C . LYS B 1 86 ? 67.438 27.719 -1.792 1 27.08 86 LYS B C 1
ATOM 3078 O O . LYS B 1 86 ? 66.25 27.906 -2.129 1 27.08 86 LYS B O 1
ATOM 3083 N N . HIS B 1 87 ? 67.688 26.641 -0.932 1 23.69 87 HIS B N 1
ATOM 3084 C CA . HIS B 1 87 ? 67 25.734 -0.004 1 23.69 87 HIS B CA 1
ATOM 3085 C C . HIS B 1 87 ? 66.25 26.5 1.065 1 23.69 87 HIS B C 1
ATOM 3087 O O . HIS B 1 87 ? 66.688 26.578 2.215 1 23.69 87 HIS B O 1
ATOM 3093 N N . ASP B 1 88 ? 65.812 27.812 0.848 1 21.88 88 ASP B N 1
ATOM 3094 C CA . ASP B 1 88 ? 65.438 28.547 2.043 1 21.88 88 ASP B CA 1
ATOM 3095 C C . ASP B 1 88 ? 64.312 27.812 2.775 1 21.88 88 ASP B C 1
ATOM 3097 O O . ASP B 1 88 ? 63.469 27.141 2.15 1 21.88 88 ASP B O 1
ATOM 3101 N N . GLN B 1 89 ? 64.438 27.75 4.195 1 25.38 89 GLN B N 1
ATOM 3102 C CA . GLN B 1 89 ? 63.719 27.125 5.328 1 25.38 89 GLN B CA 1
ATOM 3103 C C . GLN B 1 89 ? 62.25 27.484 5.32 1 25.38 89 GLN B C 1
ATOM 3105 O O . GLN B 1 89 ? 61.875 28.656 5.43 1 25.38 89 GLN B O 1
ATOM 3110 N N . ILE B 1 90 ? 61.5 26.953 4.477 1 24.08 90 ILE B N 1
ATOM 3111 C CA . ILE B 1 90 ? 60.094 27.266 4.379 1 24.08 90 ILE B CA 1
ATOM 3112 C C . ILE B 1 90 ? 59.438 27.109 5.75 1 24.08 90 ILE B C 1
ATOM 3114 O O . ILE B 1 90 ? 59.438 26.016 6.332 1 24.08 90 ILE B O 1
ATOM 3118 N N . LYS B 1 91 ? 59.562 28.188 6.578 1 24.84 91 LYS B N 1
ATOM 3119 C CA . LYS B 1 91 ? 58.844 28.281 7.855 1 24.84 91 LYS B CA 1
ATOM 3120 C C . LYS B 1 91 ? 57.438 27.719 7.75 1 24.84 91 LYS B C 1
ATOM 3122 O O . LYS B 1 91 ? 56.688 28.047 6.82 1 24.84 91 LYS B O 1
ATOM 3127 N N . HIS B 1 92 ? 57.312 26.531 8.266 1 25.33 92 HIS B N 1
ATOM 3128 C CA . HIS B 1 92 ? 56.062 25.797 8.484 1 25.33 92 HIS B CA 1
ATOM 3129 C C . HIS B 1 92 ? 55 26.672 9.133 1 25.33 92 HIS B C 1
ATOM 3131 O O . HIS B 1 92 ? 55.094 26.984 10.328 1 25.33 92 HIS B O 1
ATOM 3137 N N . ASP B 1 93 ? 54.625 27.781 8.445 1 24.59 93 ASP B N 1
ATOM 3138 C CA . ASP B 1 93 ? 53.5 28.516 9.031 1 24.59 93 ASP B CA 1
ATOM 3139 C C . ASP B 1 93 ? 52.375 27.562 9.445 1 24.59 93 ASP B C 1
ATOM 3141 O O . ASP B 1 93 ? 51.875 26.766 8.633 1 24.59 93 ASP B O 1
ATOM 3145 N N . GLN B 1 94 ? 52.375 27.125 10.695 1 26.61 94 GLN B N 1
ATOM 3146 C CA . GLN B 1 94 ? 51.281 26.453 11.414 1 26.61 94 GLN B CA 1
ATOM 3147 C C . GLN B 1 94 ? 49.938 27.062 11.086 1 26.61 94 GLN B C 1
ATOM 3149 O O . GLN B 1 94 ? 49.656 28.219 11.438 1 26.61 94 GLN B O 1
ATOM 3154 N N . ILE B 1 95 ? 49.5 26.844 9.906 1 28.81 95 ILE B N 1
ATOM 3155 C CA . ILE B 1 95 ? 48.094 27.156 9.664 1 28.81 95 ILE B CA 1
ATOM 3156 C C . ILE B 1 95 ? 47.25 26.781 10.883 1 28.81 95 ILE B C 1
ATOM 3158 O O . ILE B 1 95 ? 47.219 25.609 11.273 1 28.81 95 ILE B O 1
ATOM 3162 N N . ASN B 1 96 ? 47.281 27.672 11.812 1 26.66 96 ASN B N 1
ATOM 3163 C CA . ASN B 1 96 ? 46.406 27.531 12.961 1 26.66 96 ASN B CA 1
ATOM 3164 C C . ASN B 1 96 ? 45 27.094 12.531 1 26.66 96 ASN B C 1
ATOM 3166 O O . ASN B 1 96 ? 44.25 27.906 11.977 1 26.66 96 ASN B O 1
ATOM 3170 N N . LEU B 1 97 ? 44.875 25.891 12 1 30.94 97 LEU B N 1
ATOM 3171 C CA . LEU B 1 97 ? 43.656 25.141 11.742 1 30.94 97 LEU B CA 1
ATOM 3172 C C . LEU B 1 97 ? 42.594 25.406 12.82 1 30.94 97 LEU B C 1
ATOM 3174 O O . LEU B 1 97 ? 41.5 24.875 12.766 1 30.94 97 LEU B O 1
ATOM 3178 N N . ASP B 1 98 ? 43.062 26.109 13.891 1 29.61 98 ASP B N 1
ATOM 3179 C CA . ASP B 1 98 ? 42.094 26.281 14.984 1 29.61 98 ASP B CA 1
ATOM 3180 C C . ASP B 1 98 ? 40.906 27.109 14.547 1 29.61 98 ASP B C 1
ATOM 3182 O O . ASP B 1 98 ? 39.812 26.969 15.109 1 29.61 98 ASP B O 1
ATOM 3186 N N . GLN B 1 99 ? 41.219 28.172 13.789 1 31.81 99 GLN B N 1
ATOM 3187 C CA . GLN B 1 99 ? 40.062 29.031 13.648 1 31.81 99 GLN B CA 1
ATOM 3188 C C . GLN B 1 99 ? 39.094 28.484 12.594 1 31.81 99 GLN B C 1
ATOM 3190 O O . GLN B 1 99 ? 38.625 29.234 11.734 1 31.81 99 GLN B O 1
ATOM 3195 N N . ILE B 1 100 ? 39.438 27.359 11.945 1 32.12 100 ILE B N 1
ATOM 3196 C CA . ILE B 1 100 ? 38.281 26.891 11.211 1 32.12 100 ILE B CA 1
ATOM 3197 C C . ILE B 1 100 ? 37.031 26.906 12.125 1 32.12 100 ILE B C 1
ATOM 3199 O O . ILE B 1 100 ? 37 26.188 13.117 1 32.12 100 ILE B O 1
ATOM 3203 N N . ASN B 1 101 ? 36.531 28.141 12.25 1 29.59 101 ASN B N 1
ATOM 3204 C CA . ASN B 1 101 ? 35.25 28.234 12.953 1 29.59 101 ASN B CA 1
ATOM 3205 C C . ASN B 1 101 ? 34.312 27.078 12.602 1 29.59 101 ASN B C 1
ATOM 3207 O O . ASN B 1 101 ? 33.719 27.062 11.523 1 29.59 101 ASN B O 1
ATOM 3211 N N . LEU B 1 102 ? 34.688 25.844 12.852 1 33.38 102 LEU B N 1
ATOM 3212 C CA . LEU B 1 102 ? 33.781 24.688 12.938 1 33.38 102 LEU B CA 1
ATOM 3213 C C . LEU B 1 102 ? 32.375 25.125 13.344 1 33.38 102 LEU B C 1
ATOM 3215 O O . LEU B 1 102 ? 31.453 24.312 13.391 1 33.38 102 LEU B O 1
ATOM 3219 N N . ASP B 1 103 ? 32.25 26.266 13.922 1 31.8 103 ASP B N 1
ATOM 3220 C CA . ASP B 1 103 ? 30.922 26.75 14.312 1 31.8 103 ASP B CA 1
ATOM 3221 C C . ASP B 1 103 ? 30.016 26.953 13.094 1 31.8 103 ASP B C 1
ATOM 3223 O O . ASP B 1 103 ? 28.797 26.844 13.195 1 31.8 103 ASP B O 1
ATOM 3227 N N . GLN B 1 104 ? 30.609 27.578 12.039 1 33.34 104 GLN B N 1
ATOM 3228 C CA . GLN B 1 104 ? 29.719 27.734 10.898 1 33.34 104 GLN B CA 1
ATOM 3229 C C . GLN B 1 104 ? 29.531 26.422 10.156 1 33.34 104 GLN B C 1
ATOM 3231 O O . GLN B 1 104 ? 29.297 26.422 8.945 1 33.34 104 GLN B O 1
ATOM 3236 N N . ILE B 1 105 ? 30.406 25.438 10.312 1 33 105 ILE B N 1
ATOM 3237 C CA . ILE B 1 105 ? 29.812 24.172 9.875 1 33 105 ILE B CA 1
ATOM 3238 C C . ILE B 1 105 ? 28.312 24.172 10.156 1 33 105 ILE B C 1
ATOM 3240 O O . ILE B 1 105 ? 27.906 24.203 11.32 1 33 105 ILE B O 1
ATOM 3244 N N . ASN B 1 106 ? 27.641 25.016 9.43 1 32.66 106 ASN B N 1
ATOM 3245 C CA . ASN B 1 106 ? 26.188 24.828 9.477 1 32.66 106 ASN B CA 1
ATOM 3246 C C . ASN B 1 106 ? 25.812 23.406 9.859 1 32.66 106 ASN B C 1
ATOM 3248 O O . ASN B 1 106 ? 25.906 22.484 9.039 1 32.66 106 ASN B O 1
ATOM 3252 N N . LEU B 1 107 ? 26.281 22.812 10.844 1 37.16 107 LEU B N 1
ATOM 3253 C CA . LEU B 1 107 ? 25.641 21.641 11.43 1 37.16 107 LEU B CA 1
ATOM 3254 C C . LEU B 1 107 ? 24.188 21.516 10.961 1 37.16 107 LEU B C 1
ATOM 3256 O O . LEU B 1 107 ? 23.328 22.266 11.406 1 37.16 107 LEU B O 1
ATOM 3260 N N . ASN B 1 108 ? 24 21.547 9.703 1 44.22 108 ASN B N 1
ATOM 3261 C CA . ASN B 1 108 ? 22.703 21.297 9.078 1 44.22 108 ASN B CA 1
ATOM 3262 C C . ASN B 1 108 ? 21.781 20.516 10.008 1 44.22 108 ASN B C 1
ATOM 3264 O O . ASN B 1 108 ? 21.984 19.312 10.234 1 44.22 108 ASN B O 1
ATOM 3268 N N . HIS B 1 109 ? 21.406 21 11.039 1 59.38 109 HIS B N 1
ATOM 3269 C CA . HIS B 1 109 ? 20.469 20.531 12.047 1 59.38 109 HIS B CA 1
ATOM 3270 C C . HIS B 1 109 ? 19.266 19.844 11.406 1 59.38 109 HIS B C 1
ATOM 3272 O O . HIS B 1 109 ? 18.562 20.438 10.586 1 59.38 109 HIS B O 1
ATOM 3278 N N . THR B 1 110 ? 19.359 18.594 11.359 1 73.5 110 THR B N 1
ATOM 3279 C CA . THR B 1 110 ? 18.188 17.812 10.961 1 73.5 110 THR B CA 1
ATOM 3280 C C . THR B 1 110 ? 16.938 18.328 11.672 1 73.5 110 THR B C 1
ATOM 3282 O O . THR B 1 110 ? 16.953 18.578 12.883 1 73.5 110 THR B O 1
ATOM 3285 N N . LYS B 1 111 ? 16.109 18.781 10.812 1 83.31 111 LYS B N 1
ATOM 3286 C CA . LYS B 1 111 ? 14.82 19.234 11.328 1 83.31 111 LYS B CA 1
ATOM 3287 C C . LYS B 1 111 ? 14.023 18.078 11.93 1 83.31 111 LYS B C 1
ATOM 3289 O O . LYS B 1 111 ? 14.07 16.953 11.422 1 83.31 111 LYS B O 1
ATOM 3294 N N . GLU B 1 112 ? 13.336 18.375 13.016 1 82.25 112 GLU B N 1
ATOM 3295 C CA . GLU B 1 112 ? 12.461 17.375 13.633 1 82.25 112 GLU B CA 1
ATOM 3296 C C . GLU B 1 112 ? 11.102 17.328 12.961 1 82.25 112 GLU B C 1
ATOM 3298 O O . GLU B 1 112 ? 10.43 16.297 12.953 1 82.25 112 GLU B O 1
ATOM 3303 N N . SER B 1 113 ? 10.797 18.531 12.461 1 90.5 113 SER B N 1
ATOM 3304 C CA . SER B 1 113 ? 9.484 18.641 11.82 1 90.5 113 SER B CA 1
ATOM 3305 C C . SER B 1 113 ? 9.547 19.531 10.586 1 90.5 113 SER B C 1
ATOM 3307 O O . SER B 1 113 ? 10.477 20.328 10.43 1 90.5 113 SER B O 1
ATOM 3309 N N . LEU B 1 114 ? 8.562 19.344 9.727 1 95 114 LEU B N 1
ATOM 3310 C CA . LEU B 1 114 ? 8.414 20.156 8.516 1 95 114 LEU B CA 1
ATOM 3311 C C . LEU B 1 114 ? 7.172 21.031 8.594 1 95 114 LEU B C 1
ATOM 3313 O O . LEU B 1 114 ? 6.203 20.688 9.273 1 95 114 LEU B O 1
ATOM 3317 N N . SER B 1 115 ? 7.336 22.156 7.891 1 95.25 115 SER B N 1
ATOM 3318 C CA . SER B 1 115 ? 6.09 22.875 7.652 1 95.25 115 SER B CA 1
ATOM 3319 C C . SER B 1 115 ? 5.156 22.094 6.746 1 95.25 115 SER B C 1
ATOM 3321 O O . SER B 1 115 ? 5.605 21.219 5.984 1 95.25 115 SER B O 1
ATOM 3323 N N . LEU B 1 116 ? 3.932 22.438 6.809 1 95.38 116 LEU B N 1
ATOM 3324 C CA . LEU B 1 116 ? 2.947 21.75 5.98 1 95.38 116 LEU B CA 1
ATOM 3325 C C . LEU B 1 116 ? 3.275 21.906 4.5 1 95.38 116 LEU B C 1
ATOM 3327 O O . LEU B 1 116 ? 3.154 20.953 3.723 1 95.38 116 LEU B O 1
ATOM 3331 N N . VAL B 1 117 ? 3.727 23.062 4.125 1 93.31 117 VAL B N 1
ATOM 3332 C CA . VAL B 1 117 ? 4.066 23.359 2.738 1 93.31 117 VAL B CA 1
ATOM 3333 C C . VAL B 1 117 ? 5.246 22.5 2.301 1 93.31 117 VAL B C 1
ATOM 3335 O O . VAL B 1 117 ? 5.188 21.828 1.262 1 93.31 117 VAL B O 1
ATOM 3338 N N . THR B 1 118 ? 6.254 22.469 3.102 1 94.88 118 THR B N 1
ATOM 3339 C CA . THR B 1 118 ? 7.441 21.672 2.783 1 94.88 118 THR B CA 1
ATOM 3340 C C . THR B 1 118 ? 7.125 20.188 2.795 1 94.88 118 THR B C 1
ATOM 3342 O O . THR B 1 118 ? 7.703 19.422 2.025 1 94.88 118 THR B O 1
ATOM 3345 N N . TYR B 1 119 ? 6.18 19.859 3.641 1 96.81 119 TYR B N 1
ATOM 3346 C CA . TYR B 1 119 ? 5.723 18.469 3.699 1 96.81 119 TYR B CA 1
ATOM 3347 C C . TYR B 1 119 ? 5.145 18.031 2.361 1 96.81 119 TYR B C 1
ATOM 3349 O O . TYR B 1 119 ? 5.465 16.938 1.867 1 96.81 119 TYR B O 1
ATOM 3357 N N . TYR B 1 120 ? 4.367 18.828 1.811 1 94.44 120 TYR B N 1
ATOM 3358 C CA . TYR B 1 120 ? 3.756 18.438 0.545 1 94.44 120 TYR B CA 1
ATOM 3359 C C . TYR B 1 120 ? 4.77 18.5 -0.591 1 94.44 120 TYR B C 1
ATOM 3361 O O . TYR B 1 120 ? 4.676 17.719 -1.552 1 94.44 120 TYR B O 1
ATOM 3369 N N . GLU B 1 121 ? 5.801 19.344 -0.475 1 92.38 121 GLU B N 1
ATOM 3370 C CA . GLU B 1 121 ? 6.914 19.312 -1.421 1 92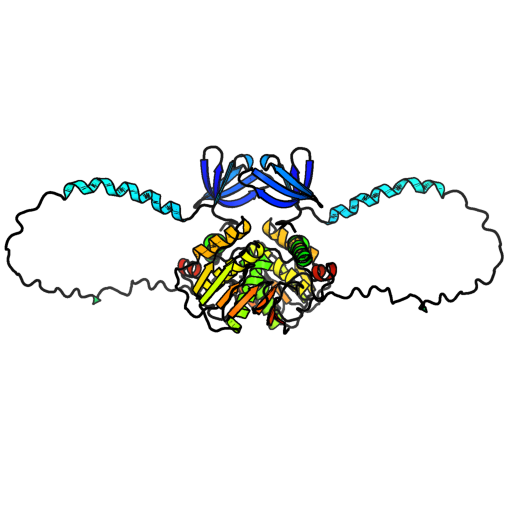.38 121 GLU B CA 1
ATOM 3371 C C . GLU B 1 121 ? 7.68 18 -1.332 1 92.38 121 GLU B C 1
ATOM 3373 O O . GLU B 1 121 ? 8.016 17.406 -2.355 1 92.38 121 GLU B O 1
ATOM 3378 N N . LEU B 1 122 ? 7.914 17.609 -0.159 1 96.12 122 LEU B N 1
ATOM 3379 C CA . LEU B 1 122 ? 8.562 16.312 0.076 1 96.12 122 LEU B CA 1
ATOM 3380 C C . LEU B 1 122 ? 7.758 15.18 -0.548 1 96.12 122 LEU B C 1
ATOM 3382 O O . LEU B 1 122 ? 8.32 14.32 -1.234 1 96.12 122 LEU B O 1
ATOM 3386 N N . LEU B 1 123 ? 6.445 15.219 -0.308 1 96 123 LEU B N 1
ATOM 3387 C CA . LEU B 1 123 ? 5.605 14.148 -0.841 1 96 123 LEU B CA 1
ATOM 3388 C C . LEU B 1 123 ? 5.629 14.148 -2.365 1 96 123 LEU B C 1
ATOM 3390 O O . LEU B 1 123 ? 5.648 13.086 -2.992 1 96 123 LEU B O 1
ATOM 3394 N N . ASN B 1 124 ? 5.648 15.305 -2.859 1 90.12 124 ASN B N 1
ATOM 3395 C CA . ASN B 1 124 ? 5.711 15.398 -4.312 1 90.12 124 ASN B CA 1
ATOM 3396 C C . ASN B 1 124 ? 6.984 14.75 -4.863 1 90.12 124 ASN B C 1
ATOM 3398 O O . ASN B 1 124 ? 6.934 14 -5.836 1 90.12 124 ASN B O 1
ATOM 3402 N N . ASP B 1 125 ? 8.055 15.031 -4.273 1 90.69 125 ASP B N 1
ATOM 3403 C CA . ASP B 1 125 ? 9.32 14.422 -4.684 1 90.69 125 ASP B CA 1
ATOM 3404 C C . ASP B 1 125 ? 9.289 12.906 -4.484 1 90.69 125 ASP B C 1
ATOM 3406 O O . ASP B 1 125 ? 9.828 12.156 -5.301 1 90.69 125 ASP B O 1
ATOM 3410 N N . CYS B 1 126 ? 8.719 12.492 -3.439 1 93.5 126 CYS B N 1
ATOM 3411 C CA . CYS B 1 126 ? 8.57 11.055 -3.211 1 93.5 126 CYS B CA 1
ATOM 3412 C C . CYS B 1 126 ? 7.793 10.398 -4.348 1 93.5 126 CYS B C 1
ATOM 3414 O O . CYS B 1 126 ? 8.25 9.406 -4.922 1 93.5 126 CYS B O 1
ATOM 3416 N N . PHE B 1 127 ? 6.715 11.047 -4.703 1 91.06 127 PHE B N 1
ATOM 3417 C CA . PHE B 1 127 ? 5.777 10.43 -5.637 1 91.06 127 PHE B CA 1
ATOM 3418 C C . PHE B 1 127 ? 6.359 10.406 -7.047 1 91.06 127 PHE B C 1
ATOM 3420 O O . PHE B 1 127 ? 5.938 9.602 -7.879 1 91.06 127 PHE B O 1
ATOM 3427 N N . THR B 1 128 ? 7.352 11.234 -7.219 1 82.81 128 THR B N 1
ATOM 3428 C CA . THR B 1 128 ? 7.777 11.414 -8.602 1 82.81 128 THR B CA 1
ATOM 3429 C C . THR B 1 128 ? 9.219 10.953 -8.789 1 82.81 128 THR B C 1
ATOM 3431 O O . THR B 1 128 ? 9.625 10.594 -9.891 1 82.81 128 THR B O 1
ATOM 3434 N N . VAL B 1 129 ? 10.008 10.914 -7.699 1 85.69 129 VAL B N 1
ATOM 3435 C CA . VAL B 1 129 ? 11.438 10.703 -7.898 1 85.69 129 VAL B CA 1
ATOM 3436 C C . VAL B 1 129 ? 11.906 9.516 -7.07 1 85.69 129 VAL B C 1
ATOM 3438 O O . VAL B 1 129 ? 12.453 8.547 -7.609 1 85.69 129 VAL B O 1
ATOM 3441 N N . TRP B 1 130 ? 11.578 9.445 -5.809 1 91.19 130 TRP B N 1
ATOM 3442 C CA . TRP B 1 130 ? 12.344 8.539 -4.949 1 91.19 130 TRP B CA 1
ATOM 3443 C C . TRP B 1 130 ? 11.43 7.488 -4.328 1 91.19 130 TRP B C 1
ATOM 3445 O O . TRP B 1 130 ? 11.906 6.465 -3.832 1 91.19 130 TRP B O 1
ATOM 3455 N N . GLY B 1 131 ? 10.164 7.727 -4.418 1 92.38 131 GLY B N 1
ATOM 3456 C CA . GLY B 1 131 ? 9.234 6.828 -3.752 1 92.38 131 GLY B CA 1
ATOM 3457 C C . GLY B 1 131 ? 8.953 7.219 -2.312 1 92.38 131 GLY B C 1
ATOM 3458 O O . GLY B 1 131 ? 9.688 8.016 -1.726 1 92.38 131 GLY B O 1
ATOM 3459 N N . PRO B 1 132 ? 7.883 6.68 -1.789 1 95.06 132 PRO B N 1
ATOM 3460 C CA . PRO B 1 132 ? 6.934 5.762 -2.426 1 95.06 132 PRO B CA 1
ATOM 3461 C C . PRO B 1 132 ? 6.105 6.438 -3.516 1 95.06 132 PRO B C 1
ATOM 3463 O O . PRO B 1 132 ? 6.027 7.668 -3.566 1 95.06 132 PRO B O 1
ATOM 3466 N N . THR B 1 133 ? 5.516 5.641 -4.383 1 91.38 133 THR B N 1
ATOM 3467 C CA . THR B 1 133 ? 4.52 6.215 -5.281 1 91.38 133 THR B CA 1
ATOM 3468 C C . THR B 1 133 ? 3.314 6.727 -4.496 1 91.38 133 THR B C 1
ATOM 3470 O O . THR B 1 133 ? 3.156 6.414 -3.316 1 91.38 133 THR B O 1
ATOM 3473 N N . ARG B 1 134 ? 2.557 7.531 -5.18 1 92.75 134 ARG B N 1
ATOM 3474 C CA . ARG B 1 134 ? 1.364 8.07 -4.535 1 92.75 134 ARG B CA 1
ATOM 3475 C C . ARG B 1 134 ? 0.453 6.957 -4.039 1 92.75 134 ARG B C 1
ATOM 3477 O O . ARG B 1 134 ? -0.052 7.012 -2.916 1 92.75 134 ARG B O 1
ATOM 3484 N N . GLU B 1 135 ? 0.329 5.961 -4.793 1 90.5 135 GLU B N 1
ATOM 3485 C CA . GLU B 1 135 ? -0.547 4.84 -4.469 1 90.5 135 GLU B CA 1
ATOM 3486 C C . GLU B 1 135 ? 0.036 3.992 -3.34 1 90.5 135 GLU B C 1
ATOM 3488 O O . GLU B 1 135 ? -0.699 3.512 -2.475 1 90.5 135 GLU B O 1
ATOM 3493 N N . GLU B 1 136 ? 1.332 3.828 -3.396 1 92.94 136 GLU B N 1
ATOM 3494 C CA . GLU B 1 136 ? 1.993 3.143 -2.291 1 92.94 136 GLU B CA 1
ATOM 3495 C C . GLU B 1 136 ? 1.782 3.889 -0.976 1 92.94 136 GLU B C 1
ATOM 3497 O O . GLU B 1 136 ? 1.573 3.268 0.069 1 92.94 136 GLU B O 1
ATOM 3502 N N . PHE B 1 137 ? 1.887 5.211 -1.065 1 96.38 137 PHE B N 1
ATOM 3503 C CA . PHE B 1 137 ? 1.671 6.051 0.108 1 96.38 137 PHE B CA 1
ATOM 3504 C C . PHE B 1 137 ? 0.26 5.863 0.655 1 96.38 137 PHE B C 1
ATOM 3506 O O . PHE B 1 137 ? 0.079 5.633 1.852 1 96.38 137 PHE B O 1
ATOM 3513 N N . VAL B 1 138 ? -0.688 5.867 -0.219 1 97 138 VAL B N 1
ATOM 3514 C CA . VAL B 1 138 ? -2.088 5.711 0.156 1 97 138 VAL B CA 1
ATOM 3515 C C . VAL B 1 138 ? -2.301 4.344 0.806 1 97 138 VAL B C 1
ATOM 3517 O O . VAL B 1 138 ? -2.916 4.246 1.87 1 97 138 VAL B O 1
ATOM 3520 N N . ALA B 1 139 ? -1.77 3.352 0.214 1 93.69 139 ALA B N 1
ATOM 3521 C CA . ALA B 1 139 ? -1.941 1.988 0.709 1 93.69 139 ALA B CA 1
ATOM 3522 C C . ALA B 1 139 ? -1.265 1.808 2.064 1 93.69 139 ALA B C 1
ATOM 3524 O O . ALA B 1 139 ? -1.864 1.267 2.998 1 93.69 139 ALA B O 1
ATOM 3525 N N . SER B 1 140 ? -0.053 2.279 2.184 1 92.56 140 SER B N 1
ATOM 3526 C CA . SER B 1 140 ? 0.702 2.146 3.426 1 92.56 140 SER B CA 1
ATOM 3527 C C . SER B 1 140 ? 0.022 2.893 4.566 1 92.56 140 SER B C 1
ATOM 3529 O O . SER B 1 140 ? -0.16 2.342 5.656 1 92.56 140 SER B O 1
ATOM 3531 N N . ALA B 1 141 ? -0.349 4.094 4.246 1 96.69 141 ALA B N 1
ATOM 3532 C CA . ALA B 1 141 ? -1.005 4.914 5.262 1 96.69 141 ALA B CA 1
ATOM 3533 C C . ALA B 1 141 ? -2.307 4.27 5.73 1 96.69 141 ALA B C 1
ATOM 3535 O O . ALA B 1 141 ? -2.551 4.156 6.934 1 96.69 141 ALA B O 1
ATOM 3536 N N . SER B 1 142 ? -3.139 3.83 4.793 1 96.69 142 SER B N 1
ATOM 3537 C CA . SER B 1 142 ? -4.426 3.232 5.129 1 96.69 142 SER B CA 1
ATOM 3538 C C . SER B 1 142 ? -4.25 1.977 5.977 1 96.69 142 SER B C 1
ATOM 3540 O O . SER B 1 142 ? -4.941 1.796 6.98 1 96.69 142 SER B O 1
ATOM 3542 N N . LEU B 1 143 ? -3.291 1.173 5.609 1 90.62 143 LEU B N 1
ATOM 3543 C CA . LEU B 1 143 ? -3.037 -0.069 6.332 1 90.62 143 LEU B CA 1
ATOM 3544 C C . LEU B 1 143 ? -2.561 0.214 7.754 1 90.62 143 LEU B C 1
ATOM 3546 O O . LEU B 1 143 ? -2.984 -0.454 8.695 1 90.62 143 LEU B O 1
ATOM 3550 N N . MET B 1 144 ? -1.691 1.189 7.887 1 89.75 144 MET B N 1
ATOM 3551 C CA . MET B 1 144 ? -1.133 1.494 9.203 1 89.75 144 MET B CA 1
ATOM 3552 C C . MET B 1 144 ? -2.184 2.133 10.102 1 89.75 144 MET B C 1
ATOM 3554 O O . MET B 1 144 ? -2.227 1.859 11.305 1 89.75 144 MET B O 1
ATOM 3558 N N . ILE B 1 145 ? -3.018 2.959 9.523 1 95.5 145 ILE B N 1
ATOM 3559 C CA . ILE B 1 145 ? -4.098 3.551 10.305 1 95.5 145 ILE B CA 1
ATOM 3560 C C . ILE B 1 145 ? -5.039 2.453 10.797 1 95.5 145 ILE B C 1
ATOM 3562 O O . ILE B 1 145 ? -5.438 2.445 11.961 1 95.5 145 ILE B O 1
ATOM 3566 N N . TYR B 1 146 ? -5.359 1.486 9.953 1 94.38 146 TYR B N 1
ATOM 3567 C CA . TYR B 1 146 ? -6.184 0.352 10.359 1 94.38 146 TYR B CA 1
ATOM 3568 C C . TYR B 1 146 ? -5.547 -0.386 11.531 1 94.38 146 TYR B C 1
ATOM 3570 O O . TYR B 1 146 ? -6.234 -0.743 12.492 1 94.38 146 TYR B O 1
ATOM 3578 N N . LYS B 1 147 ? -4.254 -0.559 11.422 1 87.44 147 LYS B N 1
ATOM 3579 C CA . LYS B 1 147 ? -3.537 -1.248 12.492 1 87.44 147 LYS B CA 1
ATOM 3580 C C . LYS B 1 147 ? -3.662 -0.494 13.812 1 87.44 147 LYS B C 1
ATOM 3582 O O . LYS B 1 147 ? -3.867 -1.104 14.859 1 87.44 147 LYS B O 1
ATOM 3587 N N . ILE B 1 148 ? -3.547 0.772 13.766 1 88.75 148 ILE B N 1
ATOM 3588 C CA . ILE B 1 148 ? -3.635 1.603 14.961 1 88.75 148 ILE B CA 1
ATOM 3589 C C . ILE B 1 148 ? -5.047 1.527 15.539 1 88.75 148 ILE B C 1
ATOM 3591 O O . ILE B 1 148 ? -5.223 1.354 16.75 1 88.75 148 ILE B O 1
ATOM 3595 N N . LEU B 1 149 ? -6.043 1.597 14.68 1 90.19 149 LEU B N 1
ATOM 3596 C CA . LEU B 1 149 ? -7.434 1.536 15.117 1 90.19 149 LEU B CA 1
ATOM 3597 C C . LEU B 1 149 ? -7.723 0.215 15.82 1 90.19 149 LEU B C 1
ATOM 3599 O O . LEU B 1 149 ? -8.32 0.201 16.906 1 90.19 149 LEU B O 1
ATOM 3603 N N . ARG B 1 150 ? -7.258 -0.804 15.227 1 85.25 150 ARG B N 1
ATOM 3604 C CA . ARG B 1 150 ? -7.477 -2.139 15.773 1 85.25 150 ARG B CA 1
ATOM 3605 C C . ARG B 1 150 ? -6.824 -2.283 17.141 1 85.25 150 ARG B C 1
ATOM 3607 O O . ARG B 1 150 ? -7.387 -2.912 18.047 1 85.25 150 ARG B O 1
ATOM 3614 N N . ALA B 1 151 ? -5.68 -1.657 17.281 1 82 151 ALA B N 1
ATOM 3615 C CA . ALA B 1 151 ? -4.93 -1.763 18.531 1 82 151 ALA B CA 1
ATOM 3616 C C . ALA B 1 151 ? -5.523 -0.856 19.609 1 82 151 ALA B C 1
ATOM 3618 O O . ALA B 1 151 ? -5.484 -1.181 20.797 1 82 151 ALA B O 1
ATOM 3619 N N . LYS B 1 152 ? -6.121 0.219 19.25 1 83.38 152 LYS B N 1
ATOM 3620 C CA . LYS B 1 152 ? -6.504 1.267 20.203 1 83.38 152 LYS B CA 1
ATOM 3621 C C . LYS B 1 152 ? -7.934 1.069 20.703 1 83.38 152 LYS B C 1
ATOM 3623 O O . LYS B 1 152 ? -8.297 1.557 21.766 1 83.38 152 LYS B O 1
ATOM 3628 N N . SER B 1 153 ? -8.703 0.415 19.875 1 86.12 153 SER B N 1
ATOM 3629 C CA . SER B 1 153 ? -10.109 0.321 20.25 1 86.12 153 SER B CA 1
ATOM 3630 C C . SER B 1 153 ? -10.727 -0.982 19.766 1 86.12 153 SER B C 1
ATOM 3632 O O . SER B 1 153 ? -10.484 -1.401 18.625 1 86.12 153 SER B O 1
ATOM 3634 N N . PRO B 1 154 ? -11.555 -1.579 20.578 1 86.25 154 PRO B N 1
ATOM 3635 C CA . PRO B 1 154 ? -12.297 -2.764 20.125 1 86.25 154 PRO B CA 1
ATOM 3636 C C . PRO B 1 154 ? -13.539 -2.412 19.312 1 86.25 154 PRO B C 1
ATOM 3638 O O . PRO B 1 154 ? -14.195 -3.303 18.766 1 86.25 154 PRO B O 1
ATOM 3641 N N . LEU B 1 155 ? -13.883 -1.114 19.281 1 89.81 155 LEU B N 1
ATOM 3642 C CA . LEU B 1 155 ? -15.078 -0.696 18.562 1 89.81 155 LEU B CA 1
ATOM 3643 C C . LEU B 1 155 ? -14.953 -1.022 17.078 1 89.81 155 LEU B C 1
ATOM 3645 O O . LEU B 1 155 ? -13.883 -0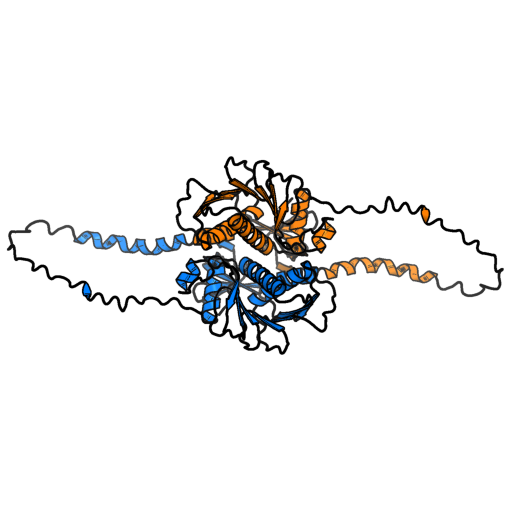.849 16.484 1 89.81 155 LEU B O 1
ATOM 3649 N N . LYS B 1 156 ? -16.031 -1.424 16.469 1 90.62 156 LYS B N 1
ATOM 3650 C CA . LYS B 1 156 ? -16.031 -1.787 15.062 1 90.62 156 LYS B CA 1
ATOM 3651 C C . LYS B 1 156 ? -16.891 -0.832 14.242 1 90.62 156 LYS B C 1
ATOM 3653 O O . LYS B 1 156 ? -17.188 -1.096 13.078 1 90.62 156 LYS B O 1
ATOM 3658 N N . SER B 1 157 ? -17.375 0.238 14.828 1 93.5 157 SER B N 1
ATOM 3659 C CA . SER B 1 157 ? -18.125 1.297 14.148 1 93.5 157 SER B CA 1
ATOM 3660 C C . SER B 1 157 ? -17.25 2.535 13.945 1 93.5 157 SER B C 1
ATOM 3662 O O . SER B 1 157 ? -16.719 3.088 14.906 1 93.5 157 SER B O 1
ATOM 3664 N N . VAL B 1 158 ? -17.141 2.924 12.703 1 96.94 158 VAL B N 1
ATOM 3665 C CA . VAL B 1 158 ? -16.203 3.996 12.375 1 96.94 158 VAL B CA 1
ATOM 3666 C C . VAL B 1 158 ? -16.891 5.023 11.477 1 96.94 158 VAL B C 1
ATOM 3668 O O . VAL B 1 158 ? -17.562 4.656 10.516 1 96.94 158 VAL B O 1
ATOM 3671 N N . LEU B 1 159 ? -16.781 6.258 11.836 1 97.5 159 LEU B N 1
ATOM 3672 C CA . LEU B 1 159 ? -17.141 7.367 10.961 1 97.5 159 LEU B CA 1
ATOM 3673 C C . LEU B 1 159 ? -15.891 7.957 10.305 1 97.5 159 LEU B C 1
ATOM 3675 O O . LEU B 1 159 ? -14.945 8.344 10.992 1 97.5 159 LEU B O 1
ATOM 3679 N N . ILE B 1 160 ? -15.844 7.973 9 1 98.06 160 ILE B N 1
ATOM 3680 C CA . ILE B 1 160 ? -14.766 8.602 8.25 1 98.06 160 ILE B CA 1
ATOM 3681 C C . ILE B 1 160 ? -15.258 9.922 7.652 1 98.06 160 ILE B C 1
ATOM 3683 O O . ILE B 1 160 ? -16.219 9.938 6.871 1 98.06 160 ILE B O 1
ATOM 3687 N N . LYS B 1 161 ? -14.625 10.961 8.008 1 98.38 161 LYS B N 1
ATOM 3688 C CA . LYS B 1 161 ? -14.961 12.273 7.457 1 98.38 161 LYS B CA 1
ATOM 3689 C C . LYS B 1 161 ? -13.883 12.758 6.496 1 98.38 161 LYS B C 1
ATOM 3691 O O . LYS B 1 161 ? -12.758 13.039 6.91 1 98.38 161 LYS B O 1
ATOM 3696 N N . LEU B 1 162 ? -14.25 12.922 5.262 1 98.31 162 LEU B N 1
ATOM 3697 C CA . LEU B 1 162 ? -13.328 13.398 4.234 1 98.31 162 LEU B CA 1
ATOM 3698 C C . LEU B 1 162 ? -13.383 14.922 4.113 1 98.31 162 LEU B C 1
ATOM 3700 O O . LEU B 1 162 ? -14.359 15.547 4.531 1 98.31 162 LEU B O 1
ATOM 3704 N N . GLY B 1 163 ? -12.266 15.484 3.592 1 97.88 163 GLY B N 1
ATOM 3705 C CA . GLY B 1 163 ? -12.156 16.922 3.504 1 97.88 163 GLY B CA 1
ATOM 3706 C C . GLY B 1 163 ? -11.844 17.422 2.102 1 97.88 163 GLY B C 1
ATOM 3707 O O . GLY B 1 163 ? -12.422 16.938 1.127 1 97.88 163 GLY B O 1
ATOM 3708 N N . THR B 1 164 ? -10.984 18.422 2.029 1 95.75 164 THR B N 1
ATOM 3709 C CA . THR B 1 164 ? -10.695 19.047 0.746 1 95.75 164 THR B CA 1
ATOM 3710 C C . THR B 1 164 ? -9.391 18.516 0.163 1 95.75 164 THR B C 1
ATOM 3712 O O . THR B 1 164 ? -9.094 18.719 -1.018 1 95.75 164 THR B O 1
ATOM 3715 N N . ASN B 1 165 ? -8.555 17.859 0.934 1 96.12 165 ASN B N 1
ATOM 3716 C CA . ASN B 1 165 ? -7.285 17.328 0.458 1 96.12 165 ASN B CA 1
ATOM 3717 C C . ASN B 1 165 ? -7.477 16 -0.272 1 96.12 165 ASN B C 1
ATOM 3719 O O . ASN B 1 165 ? -7.785 14.984 0.351 1 96.12 165 ASN B O 1
ATOM 3723 N N . PHE B 1 166 ? -7.16 15.953 -1.542 1 92.19 166 PHE B N 1
ATOM 3724 C CA . PHE B 1 166 ? -7.461 14.797 -2.377 1 92.19 166 PHE B CA 1
ATOM 3725 C C . PHE B 1 166 ? -6.625 13.594 -1.954 1 92.19 166 PHE B C 1
ATOM 3727 O O . PHE B 1 166 ? -7.109 12.461 -1.962 1 92.19 166 PHE B O 1
ATOM 3734 N N . LEU B 1 167 ? -5.414 13.867 -1.641 1 96.56 167 LEU B N 1
ATOM 3735 C CA . LEU B 1 167 ? -4.535 12.781 -1.221 1 96.56 167 LEU B CA 1
ATOM 3736 C C . LEU B 1 167 ? -5.07 12.102 0.039 1 96.56 167 LEU B C 1
ATOM 3738 O O . LEU B 1 167 ? -5.184 10.875 0.089 1 96.56 167 LEU B O 1
ATOM 3742 N N . LEU B 1 168 ? -5.426 12.891 1.008 1 98.12 168 LEU B N 1
ATOM 3743 C CA . LEU B 1 168 ? -5.934 12.359 2.268 1 98.12 168 LEU B CA 1
ATOM 3744 C C . LEU B 1 168 ? -7.293 11.695 2.066 1 98.12 168 LEU B C 1
ATOM 3746 O O . LEU B 1 168 ? -7.609 10.711 2.732 1 98.12 168 LEU B O 1
ATOM 3750 N N . ASN B 1 169 ? -8.031 12.25 1.137 1 97.12 169 ASN B N 1
ATOM 3751 C CA . ASN B 1 169 ? -9.305 11.617 0.809 1 97.12 169 ASN B CA 1
ATOM 3752 C C . ASN B 1 169 ? -9.102 10.227 0.214 1 97.12 169 ASN B C 1
ATOM 3754 O O . ASN B 1 169 ? -9.875 9.305 0.505 1 97.12 169 ASN B O 1
ATOM 3758 N N . CYS B 1 170 ? -8.07 10.055 -0.642 1 96.44 170 CYS B N 1
ATOM 3759 C CA . CYS B 1 170 ? -7.746 8.734 -1.166 1 96.44 170 CYS B CA 1
ATOM 3760 C C . CYS B 1 170 ? -7.395 7.773 -0.037 1 96.44 170 CYS B C 1
ATOM 3762 O O . CYS B 1 170 ? -7.828 6.621 -0.041 1 96.44 170 CYS B O 1
ATOM 3764 N N . VAL B 1 171 ? -6.668 8.266 0.928 1 98.44 171 VAL B N 1
ATOM 3765 C CA . VAL B 1 171 ? -6.32 7.453 2.088 1 98.44 171 VAL B CA 1
ATOM 3766 C C . VAL B 1 171 ? -7.586 7.059 2.842 1 98.44 171 VAL B C 1
ATOM 3768 O O . VAL B 1 171 ? -7.758 5.895 3.215 1 98.44 171 VAL B O 1
ATOM 3771 N N . GLY B 1 172 ? -8.469 8.023 3.027 1 98.62 172 GLY B N 1
ATOM 3772 C CA . GLY B 1 172 ? -9.719 7.758 3.729 1 98.62 172 GLY B CA 1
ATOM 3773 C C . GLY B 1 172 ? -10.586 6.73 3.029 1 98.62 172 GLY B C 1
ATOM 3774 O O . GLY B 1 172 ? -11.156 5.852 3.676 1 98.62 172 GLY B O 1
ATOM 3775 N N . LEU B 1 173 ? -10.688 6.836 1.748 1 97.06 173 LEU B N 1
ATOM 3776 C CA . LEU B 1 173 ? -11.492 5.914 0.961 1 97.06 173 LEU B CA 1
ATOM 3777 C C . LEU B 1 173 ? -10.891 4.512 0.979 1 97.06 173 LEU B C 1
ATOM 3779 O O . LEU B 1 173 ? -11.609 3.523 1.135 1 97.06 173 LEU B O 1
ATOM 3783 N N . SER B 1 174 ? -9.602 4.441 0.805 1 97.38 174 SER B N 1
ATOM 3784 C CA . SER B 1 174 ? -8.906 3.158 0.885 1 97.38 174 SER B CA 1
ATOM 3785 C C . SER B 1 174 ? -9.078 2.521 2.26 1 97.38 174 SER B C 1
ATOM 3787 O O . SER B 1 174 ? -9.367 1.328 2.365 1 97.38 174 SER B O 1
ATOM 3789 N N . LEU B 1 175 ? -8.961 3.311 3.291 1 97.88 175 LEU B N 1
ATOM 3790 C CA . LEU B 1 175 ? -9.172 2.84 4.656 1 97.88 175 LEU B CA 1
ATOM 3791 C C . LEU B 1 175 ? -10.602 2.334 4.844 1 97.88 175 LEU B C 1
ATOM 3793 O O . LEU B 1 175 ? -10.812 1.271 5.434 1 97.88 175 LEU B O 1
ATOM 3797 N N . GLY B 1 176 ? -11.523 3.141 4.367 1 97.5 176 GLY B N 1
ATOM 3798 C CA . GLY B 1 176 ? -12.914 2.711 4.453 1 97.5 176 GLY B CA 1
ATOM 3799 C C . GLY B 1 176 ? -13.148 1.331 3.867 1 97.5 176 GLY B C 1
ATOM 3800 O O . GLY B 1 176 ? -13.812 0.497 4.48 1 97.5 176 GLY B O 1
ATOM 3801 N N . ARG B 1 177 ? -12.594 1.091 2.752 1 95.88 177 ARG B N 1
ATOM 3802 C CA . ARG B 1 177 ? -12.727 -0.21 2.104 1 95.88 177 ARG B CA 1
ATOM 3803 C C . ARG B 1 177 ? -12.094 -1.312 2.949 1 95.88 177 ARG B C 1
ATOM 3805 O O . ARG B 1 177 ? -12.68 -2.381 3.123 1 95.88 177 ARG B O 1
ATOM 3812 N N . ILE B 1 178 ? -10.883 -1.056 3.445 1 94.69 178 ILE B N 1
ATOM 3813 C CA . ILE B 1 178 ? -10.188 -2.027 4.277 1 94.69 178 ILE B CA 1
ATOM 3814 C C . ILE B 1 178 ? -11.031 -2.363 5.504 1 94.69 178 ILE B C 1
ATOM 3816 O O . ILE B 1 178 ? -11.172 -3.533 5.867 1 94.69 178 ILE B O 1
ATOM 3820 N N . LEU B 1 179 ? -11.609 -1.353 6.07 1 94.81 179 LEU B N 1
ATOM 3821 C CA . LEU B 1 179 ? -12.438 -1.548 7.254 1 94.81 179 LEU B CA 1
ATOM 3822 C C . LEU B 1 179 ? -13.656 -2.406 6.93 1 94.81 179 LEU B C 1
ATOM 3824 O O . LEU B 1 179 ? -14.016 -3.301 7.699 1 94.81 179 LEU B O 1
ATOM 3828 N N . LEU B 1 180 ? -14.242 -2.168 5.828 1 93.75 180 LEU B N 1
ATOM 3829 C CA . LEU B 1 180 ? -15.383 -2.971 5.406 1 93.75 180 LEU B CA 1
ATOM 3830 C C . LEU B 1 180 ? -14.984 -4.434 5.234 1 93.75 180 LEU B C 1
ATOM 3832 O O . LEU B 1 180 ? -15.711 -5.332 5.664 1 93.75 180 LEU B O 1
ATOM 3836 N N . VAL B 1 181 ? -13.875 -4.652 4.629 1 91.56 181 VAL B N 1
ATOM 3837 C CA . VAL B 1 181 ? -13.352 -5.996 4.395 1 91.56 181 VAL B CA 1
ATOM 3838 C C . VAL B 1 181 ? -13.109 -6.695 5.73 1 91.56 181 VAL B C 1
ATOM 3840 O O . VAL B 1 181 ? -13.266 -7.914 5.836 1 91.56 181 VAL B O 1
ATOM 3843 N N . LYS B 1 182 ? -12.766 -5.91 6.703 1 88.88 182 LYS B N 1
ATOM 3844 C CA . LYS B 1 182 ? -12.438 -6.457 8.016 1 88.88 182 LYS B CA 1
ATOM 3845 C C . LYS B 1 182 ? -13.656 -6.441 8.938 1 88.88 182 LYS B C 1
ATOM 3847 O O . LYS B 1 182 ? -13.516 -6.461 10.164 1 88.88 182 LYS B O 1
ATOM 3852 N N . ASP B 1 183 ? -14.867 -6.227 8.461 1 87.31 183 ASP B N 1
ATOM 3853 C CA . ASP B 1 183 ? -16.156 -6.398 9.125 1 87.31 183 ASP B CA 1
ATOM 3854 C C . ASP B 1 183 ? -16.453 -5.219 10.055 1 87.31 183 ASP B C 1
ATOM 3856 O O . ASP B 1 183 ? -17.047 -5.398 11.117 1 87.31 183 ASP B O 1
ATOM 3860 N N . TYR B 1 184 ? -15.883 -4.133 9.742 1 91.69 184 TYR B N 1
ATOM 3861 C CA . TYR B 1 184 ? -16.281 -2.904 10.422 1 91.69 184 TYR B CA 1
ATOM 3862 C C . TYR B 1 184 ? -17.531 -2.303 9.773 1 91.69 184 TYR B C 1
ATOM 3864 O O . TYR B 1 184 ? -17.734 -2.449 8.57 1 91.69 184 TYR B O 1
ATOM 3872 N N . SER B 1 185 ? -18.344 -1.668 10.586 1 94.12 185 SER B N 1
ATOM 3873 C CA . SER B 1 185 ? -19.359 -0.756 10.078 1 94.12 185 SER B CA 1
ATOM 3874 C C . SER B 1 185 ? -18.781 0.633 9.828 1 94.12 185 SER B C 1
ATOM 3876 O O . SER B 1 185 ? -18.141 1.214 10.711 1 94.12 185 SER B O 1
ATOM 3878 N N . VAL B 1 186 ? -19.047 1.086 8.586 1 96.38 186 VAL B N 1
ATOM 3879 C CA . VAL B 1 186 ? -18.375 2.336 8.211 1 96.38 186 VAL B CA 1
ATOM 3880 C C . VAL B 1 186 ? -19.422 3.324 7.684 1 96.38 186 VAL B C 1
ATOM 3882 O O . VAL B 1 186 ? -20.25 2.975 6.84 1 96.38 186 VAL B O 1
ATOM 3885 N N . LYS B 1 187 ? -19.469 4.492 8.234 1 95.69 187 LYS B N 1
ATOM 3886 C CA . LYS B 1 187 ? -20.141 5.637 7.641 1 95.69 187 LYS B CA 1
ATOM 3887 C C . LYS B 1 187 ? -19.156 6.633 7.055 1 95.69 187 LYS B C 1
ATOM 3889 O O . LYS B 1 187 ? -18.172 7 7.707 1 95.69 187 LYS B O 1
ATOM 3894 N N . LEU B 1 188 ? -19.391 6.988 5.848 1 96.31 188 LEU B N 1
ATOM 3895 C CA . LEU B 1 188 ? -18.484 7.898 5.145 1 96.31 188 LEU B CA 1
ATOM 3896 C C . LEU B 1 188 ? -19.172 9.242 4.895 1 96.31 188 LEU B C 1
ATOM 3898 O O . LEU B 1 188 ? -20.266 9.289 4.324 1 96.31 188 LEU B O 1
ATOM 3902 N N . GLU B 1 189 ? -18.594 10.273 5.402 1 96.44 189 GLU B N 1
ATOM 3903 C CA . GLU B 1 189 ? -18.984 11.625 5.027 1 96.44 189 GLU B CA 1
ATOM 3904 C C . GLU B 1 189 ? -18.078 12.172 3.922 1 96.44 189 GLU B C 1
ATOM 3906 O O . GLU B 1 189 ? -16.891 12.391 4.137 1 96.44 189 GLU B O 1
ATOM 3911 N N . GLU B 1 190 ? -18.656 12.492 2.838 1 93.06 190 GLU B N 1
ATOM 3912 C CA . GLU B 1 190 ? -17.922 12.773 1.606 1 93.06 190 GLU B CA 1
ATOM 3913 C C . GLU B 1 190 ? -17.219 14.125 1.686 1 93.06 190 GLU B C 1
ATOM 3915 O O . GLU B 1 190 ? -17.609 14.992 2.461 1 93.06 190 GLU B O 1
ATOM 3920 N N . GLY B 1 191 ? -16.078 14.195 0.949 1 92.94 191 GLY B N 1
ATOM 3921 C CA . GLY B 1 191 ? -15.32 15.414 0.76 1 92.94 191 GLY B CA 1
ATOM 3922 C C . GLY B 1 191 ? -15.117 15.766 -0.701 1 92.94 191 GLY B C 1
ATOM 3923 O O . GLY B 1 191 ? -15.883 15.344 -1.563 1 92.94 191 GLY B O 1
ATOM 3924 N N . SER B 1 192 ? -14.172 16.594 -0.974 1 88.31 192 SER B N 1
ATOM 3925 C CA . SER B 1 192 ? -13.875 16.984 -2.346 1 88.31 192 SER B CA 1
ATOM 3926 C C . SER B 1 192 ? -13.398 15.805 -3.176 1 88.31 192 SER B C 1
ATOM 3928 O O . SER B 1 192 ? -12.773 14.875 -2.648 1 88.31 192 SER B O 1
ATOM 3930 N N . GLU B 1 193 ? -13.711 15.883 -4.5 1 84.06 193 GLU B N 1
ATOM 3931 C CA . GLU B 1 193 ? -13.383 14.75 -5.363 1 84.06 193 GLU B CA 1
ATOM 3932 C C . GLU B 1 193 ? -12.641 15.203 -6.613 1 84.06 193 GLU B C 1
ATOM 3934 O O . GLU B 1 193 ? -12.82 16.344 -7.074 1 84.06 193 GLU B O 1
ATOM 3939 N N . ASN B 1 194 ? -11.773 14.391 -7.086 1 79.62 194 ASN B N 1
ATOM 3940 C CA . ASN B 1 194 ? -11.125 14.484 -8.391 1 79.62 194 ASN B CA 1
ATOM 3941 C C . ASN B 1 194 ? -10.953 13.109 -9.031 1 79.62 194 ASN B C 1
ATOM 3943 O O . ASN B 1 194 ? -11.523 12.125 -8.57 1 79.62 194 ASN B O 1
ATOM 3947 N N . ILE B 1 195 ? -10.211 12.992 -10.055 1 71.94 195 ILE B N 1
ATOM 3948 C CA . ILE B 1 195 ? -10.094 11.742 -10.805 1 71.94 195 ILE B CA 1
ATOM 3949 C C . ILE B 1 195 ? -9.445 10.68 -9.93 1 71.94 195 ILE B C 1
ATOM 3951 O O . ILE B 1 195 ? -9.828 9.508 -9.984 1 71.94 195 ILE B O 1
ATOM 3955 N N . GLU B 1 196 ? -8.57 11.102 -9.148 1 77.38 196 GLU B N 1
ATOM 3956 C CA . GLU B 1 196 ? -7.848 10.156 -8.312 1 77.38 196 GLU B CA 1
ATOM 3957 C C . GLU B 1 196 ? -8.742 9.594 -7.207 1 77.38 196 GLU B C 1
ATOM 3959 O O . GLU B 1 196 ? -8.711 8.398 -6.918 1 77.38 196 GLU B O 1
ATOM 3964 N N . THR B 1 197 ? -9.516 10.461 -6.645 1 84.81 197 THR B N 1
ATOM 3965 C CA . THR B 1 197 ? -10.391 10.023 -5.562 1 84.81 197 THR B CA 1
ATOM 3966 C C . THR B 1 197 ? -11.523 9.156 -6.102 1 84.81 197 THR B C 1
ATOM 3968 O O . THR B 1 197 ? -12.031 8.273 -5.398 1 84.81 197 THR B O 1
ATOM 3971 N N . GLN B 1 198 ? -11.875 9.336 -7.316 1 82.38 198 GLN B N 1
ATOM 3972 C CA . GLN B 1 198 ? -13.023 8.641 -7.887 1 82.38 198 GLN B CA 1
ATOM 3973 C C . GLN B 1 198 ? -12.781 7.137 -7.969 1 82.38 198 GLN B C 1
ATOM 3975 O O . GLN B 1 198 ? -13.68 6.34 -7.715 1 82.38 198 GLN B O 1
ATOM 3980 N N . LYS B 1 199 ? -11.617 6.789 -8.344 1 82.31 199 LYS B N 1
ATOM 3981 C CA . LYS B 1 199 ? -11.273 5.371 -8.406 1 82.31 199 LYS B CA 1
ATOM 3982 C C . LYS B 1 199 ? -11.445 4.707 -7.043 1 82.31 199 LYS B C 1
ATOM 3984 O O . LYS B 1 199 ? -12.062 3.645 -6.938 1 82.31 199 LYS B O 1
ATOM 3989 N N . TYR B 1 200 ? -10.969 5.328 -6.027 1 90.56 200 TYR B N 1
ATOM 3990 C CA . TYR B 1 200 ? -11.062 4.789 -4.676 1 90.56 200 TYR B CA 1
ATOM 3991 C C . TYR B 1 200 ? -12.508 4.797 -4.188 1 90.56 200 TYR B C 1
ATOM 3993 O O . TYR B 1 200 ? -12.945 3.865 -3.512 1 90.56 200 TYR B O 1
ATOM 4001 N N . LYS B 1 201 ? -13.18 5.848 -4.602 1 90.75 201 LYS B N 1
ATOM 4002 C CA . LYS B 1 201 ? -14.586 5.953 -4.219 1 90.75 201 LYS B CA 1
ATOM 4003 C C . LYS B 1 201 ? -15.414 4.84 -4.852 1 90.75 201 LYS B C 1
ATOM 4005 O O . LYS B 1 201 ? -16.25 4.227 -4.191 1 90.75 201 LYS B O 1
ATOM 4010 N N . TYR B 1 202 ? -15.172 4.594 -6.078 1 86.56 202 TYR B N 1
ATOM 4011 C CA . TYR B 1 202 ? -15.867 3.535 -6.801 1 86.56 202 TYR B CA 1
ATOM 4012 C C . TYR B 1 202 ? -15.672 2.188 -6.113 1 86.56 202 TYR B C 1
ATOM 4014 O O . TYR B 1 202 ? -16.641 1.47 -5.855 1 86.56 202 TYR B O 1
ATOM 4022 N N . ILE B 1 203 ? -14.492 1.86 -5.758 1 88.94 203 ILE B N 1
ATOM 4023 C CA . ILE B 1 203 ? -14.148 0.585 -5.141 1 88.94 203 ILE B CA 1
ATOM 4024 C C . ILE B 1 203 ? -14.758 0.514 -3.738 1 88.94 203 ILE B C 1
ATOM 4026 O O . ILE B 1 203 ? -15.289 -0.524 -3.336 1 88.94 203 ILE B O 1
ATOM 4030 N N . TYR B 1 204 ? -14.711 1.6 -3.016 1 93.81 204 TYR B N 1
ATOM 4031 C CA . TYR B 1 204 ? -15.344 1.663 -1.703 1 93.81 204 TYR B CA 1
ATOM 4032 C C . TYR B 1 204 ? -16.844 1.363 -1.804 1 93.81 204 TYR B C 1
ATOM 4034 O O . TYR B 1 204 ? -17.359 0.524 -1.065 1 93.81 204 TYR B O 1
ATOM 4042 N N . ASN B 1 205 ? -17.453 2.016 -2.748 1 90.06 205 ASN B N 1
ATOM 4043 C CA . ASN B 1 205 ? -18.891 1.88 -2.902 1 90.06 205 ASN B CA 1
ATOM 4044 C C . ASN B 1 205 ? -19.281 0.456 -3.287 1 90.06 205 ASN B C 1
ATOM 4046 O O . ASN B 1 205 ? -20.328 -0.044 -2.855 1 90.06 205 ASN B O 1
ATOM 4050 N N . ASN B 1 206 ? -18.484 -0.151 -4.059 1 89.75 206 ASN B N 1
ATOM 4051 C CA . ASN B 1 206 ? -18.781 -1.514 -4.484 1 89.75 206 ASN B CA 1
ATOM 4052 C C . ASN B 1 206 ? -18.656 -2.504 -3.332 1 89.75 206 ASN B C 1
ATOM 4054 O O . ASN B 1 206 ? -19.125 -3.641 -3.43 1 89.75 206 ASN B O 1
ATOM 4058 N N . ASN B 1 207 ? -17.922 -2.084 -2.291 1 90.56 207 ASN B N 1
ATOM 4059 C CA . ASN B 1 207 ? -17.797 -2.941 -1.118 1 90.56 207 ASN B CA 1
ATOM 4060 C C . ASN B 1 207 ? -18.812 -2.59 -0.046 1 90.56 207 ASN B C 1
ATOM 4062 O O . ASN B 1 207 ? -19.031 -3.361 0.891 1 90.56 207 ASN B O 1
ATOM 4066 N N . TYR B 1 208 ? -19.344 -1.46 -0.218 1 86.69 208 TYR B N 1
ATOM 4067 C CA . TYR B 1 208 ? -20.203 -0.936 0.834 1 86.69 208 TYR B CA 1
ATOM 4068 C C . TYR B 1 208 ? -21.484 -1.749 0.941 1 86.69 208 TYR B C 1
ATOM 4070 O O . TYR B 1 208 ? -22.109 -2.08 -0.073 1 86.69 208 TYR B O 1
ATOM 4078 N N . ILE B 1 209 ? -21.734 -2.121 2.104 1 74.81 209 ILE B N 1
ATOM 4079 C CA . ILE B 1 209 ? -23 -2.713 2.494 1 74.81 209 ILE B CA 1
ATOM 4080 C C . ILE B 1 209 ? -23.688 -1.826 3.533 1 74.81 209 ILE B C 1
ATOM 4082 O O . ILE B 1 209 ? -23.062 -1.38 4.492 1 74.81 209 ILE B O 1
ATOM 4086 N N . TYR B 1 210 ? -24.953 -1.573 3.191 1 75.81 210 TYR B N 1
ATOM 4087 C CA . TYR B 1 210 ? -25.688 -0.724 4.129 1 75.81 210 TYR B CA 1
ATOM 4088 C C . TYR B 1 210 ? -25.562 -1.248 5.555 1 75.81 210 TYR B C 1
ATOM 4090 O O . TYR B 1 210 ? -25.797 -2.432 5.812 1 75.81 210 TYR B O 1
ATOM 4098 N N . ASN B 1 211 ? -24.906 -0.312 6.281 1 74.81 211 ASN B N 1
ATOM 4099 C CA . ASN B 1 211 ? -24.75 -0.659 7.688 1 74.81 211 ASN B CA 1
ATOM 4100 C C . ASN B 1 211 ? -25.094 0.518 8.594 1 74.81 211 ASN B C 1
ATOM 4102 O O . ASN B 1 211 ? -25.109 1.667 8.148 1 74.81 211 ASN B O 1
ATOM 4106 N N . ILE B 1 212 ? -25.625 0.168 9.797 1 76.81 212 ILE B N 1
ATOM 4107 C CA . ILE B 1 212 ? -25.953 1.158 10.82 1 76.81 212 ILE B CA 1
ATOM 4108 C C . ILE B 1 212 ? -24.781 1.288 11.797 1 76.81 212 ILE B C 1
ATOM 4110 O O . ILE B 1 212 ? -24.297 0.288 12.336 1 76.81 212 ILE B O 1
ATOM 4114 N N . ILE B 1 213 ? -24.297 2.486 11.836 1 84.94 213 ILE B N 1
ATOM 4115 C CA . ILE B 1 213 ? -23.219 2.701 12.789 1 84.94 213 ILE B CA 1
ATOM 4116 C C . ILE B 1 213 ? -23.797 2.84 14.195 1 84.94 213 ILE B C 1
ATOM 4118 O O . ILE B 1 213 ? -24.844 3.459 14.391 1 84.94 213 ILE B O 1
ATOM 4122 N N . SER B 1 214 ? -23.141 2.328 15.07 1 84.75 214 SER B N 1
ATOM 4123 C CA . SER B 1 214 ? -23.516 2.4 16.484 1 84.75 214 SER B CA 1
ATOM 4124 C C . SER B 1 214 ? -23.391 3.826 17 1 84.75 214 SER B C 1
ATOM 4126 O O . SER B 1 214 ? -22.766 4.68 16.375 1 84.75 214 SER B O 1
ATOM 4128 N N . THR B 1 215 ? -24.031 3.998 18.172 1 85.94 215 THR B N 1
ATOM 4129 C CA . THR B 1 215 ? -23.938 5.297 18.828 1 85.94 215 THR B CA 1
ATOM 4130 C C . THR B 1 215 ? -22.516 5.539 19.344 1 85.94 215 THR B C 1
ATOM 4132 O O . THR B 1 215 ? -22.078 6.688 19.453 1 85.94 215 THR B O 1
ATOM 4135 N N . LYS B 1 216 ? -21.938 4.383 19.703 1 89.69 216 LYS B N 1
ATOM 4136 C CA . LYS B 1 216 ? -20.531 4.453 20.062 1 89.69 216 LYS B CA 1
ATOM 4137 C C . LYS B 1 216 ? -19.641 4.102 18.875 1 89.69 216 LYS B C 1
ATOM 4139 O O . LYS B 1 216 ? -19.688 2.977 18.375 1 89.69 216 LYS B O 1
ATOM 4144 N N . PHE B 1 217 ? -18.953 5.129 18.359 1 94 217 PHE B N 1
ATOM 4145 C CA . PHE B 1 217 ? -18.125 4.895 17.188 1 94 217 PHE B CA 1
ATOM 4146 C C . PHE B 1 217 ? -16.828 5.68 17.281 1 94 217 PHE B C 1
ATOM 4148 O O . PHE B 1 217 ? -16.672 6.543 18.156 1 94 217 PHE B O 1
ATOM 4155 N N . ILE B 1 218 ? -15.867 5.34 16.516 1 95.81 218 ILE B N 1
ATOM 4156 C CA . ILE B 1 218 ? -14.617 6.055 16.312 1 95.81 218 ILE B CA 1
ATOM 4157 C C . ILE B 1 218 ? -14.742 7.016 15.133 1 95.81 218 ILE B C 1
ATOM 4159 O O . ILE B 1 218 ? -15.312 6.664 14.102 1 95.81 218 ILE B O 1
ATOM 4163 N N . CYS B 1 219 ? -14.219 8.172 15.328 1 97.38 219 CYS B N 1
ATOM 4164 C CA . CYS B 1 219 ? -14.18 9.109 14.211 1 97.38 219 CYS B CA 1
ATOM 4165 C C . CYS B 1 219 ? -12.758 9.25 13.672 1 97.38 219 CYS B C 1
ATOM 4167 O O . CYS B 1 219 ? -11.82 9.484 14.43 1 97.38 219 CYS B O 1
ATOM 4169 N N . ILE B 1 220 ? -12.617 9.047 12.414 1 98.19 220 ILE B N 1
ATOM 4170 C CA . ILE B 1 220 ? -11.375 9.359 11.719 1 98.19 220 ILE B CA 1
ATOM 4171 C C . ILE B 1 220 ? -11.57 10.594 10.836 1 98.19 220 ILE B C 1
ATOM 4173 O O . ILE B 1 220 ? -12.344 10.562 9.883 1 98.19 220 ILE B O 1
ATOM 4177 N N . ASN B 1 221 ? -10.828 11.617 11.102 1 98.12 221 ASN B N 1
ATOM 4178 C CA . ASN B 1 221 ? -11.031 12.922 10.5 1 98.12 221 ASN B CA 1
ATOM 4179 C C . ASN B 1 221 ? -9.922 13.266 9.508 1 98.12 221 ASN B C 1
ATOM 4181 O O . ASN B 1 221 ? -8.781 13.516 9.914 1 98.12 221 ASN B O 1
ATOM 4185 N N . PHE B 1 222 ? -10.289 13.281 8.242 1 98.12 222 PHE B N 1
ATOM 4186 C CA . PHE B 1 222 ? -9.375 13.695 7.188 1 98.12 222 PHE B CA 1
ATOM 4187 C C . PHE B 1 222 ? -9.672 15.125 6.754 1 98.12 222 PHE B C 1
ATOM 4189 O O . PHE B 1 222 ? -9.055 15.641 5.816 1 98.12 222 PHE B O 1
ATOM 4196 N N . SER B 1 223 ? -10.641 15.781 7.398 1 97.31 223 SER B N 1
ATOM 4197 C CA . SER B 1 223 ? -11.078 17.109 7.012 1 97.31 223 SER B CA 1
ATOM 4198 C C . SER B 1 223 ? -10.406 18.188 7.859 1 97.31 223 SER B C 1
ATOM 4200 O O . SER B 1 223 ? -9.656 17.875 8.789 1 97.31 223 SER B O 1
ATOM 4202 N N . GLU B 1 224 ? -10.695 19.391 7.504 1 94.5 224 GLU B N 1
ATOM 4203 C CA . GLU B 1 224 ? -10.18 20.531 8.242 1 94.5 224 GLU B CA 1
ATOM 4204 C C . GLU B 1 224 ? -11.102 20.906 9.398 1 94.5 224 GLU B C 1
ATOM 4206 O O . GLU B 1 224 ? -10.758 21.75 10.234 1 94.5 224 GLU B O 1
ATOM 4211 N N . ASP B 1 225 ? -12.164 20.203 9.516 1 93.25 225 ASP B N 1
ATOM 4212 C CA . ASP B 1 225 ? -13.18 20.562 10.5 1 93.25 225 ASP B CA 1
ATOM 4213 C C . ASP B 1 225 ? -12.82 20.047 11.891 1 93.25 225 ASP B C 1
ATOM 4215 O O . ASP B 1 225 ? -12.227 18.969 12.016 1 93.25 225 ASP B O 1
ATOM 4219 N N . HIS B 1 226 ? -13.242 20.797 12.742 1 93.75 226 HIS B N 1
ATOM 4220 C CA . HIS B 1 226 ? -13.195 20.297 14.117 1 93.75 226 HIS B CA 1
ATOM 4221 C C . HIS B 1 226 ? -14.367 19.359 14.406 1 93.75 226 HIS B C 1
ATOM 4223 O O . HIS B 1 226 ? -15.508 19.656 14.047 1 93.75 226 HIS B O 1
ATOM 4229 N N . ILE B 1 227 ? -14.016 18.266 15.008 1 93.06 227 ILE B N 1
ATOM 4230 C CA . ILE B 1 227 ? -15.047 17.312 15.367 1 93.06 227 ILE B CA 1
ATOM 4231 C C . ILE B 1 227 ? -15.039 17.078 16.875 1 93.06 227 ILE B C 1
ATOM 4233 O O . ILE B 1 227 ? -14 16.75 17.453 1 93.06 227 ILE B O 1
ATOM 4237 N N . ASN B 1 228 ? -16.172 17.297 17.484 1 91.38 228 ASN B N 1
ATOM 4238 C CA . ASN B 1 228 ? -16.344 17.031 18.906 1 91.38 228 ASN B CA 1
ATOM 4239 C C . ASN B 1 228 ? -16.906 15.641 19.172 1 91.38 228 ASN B C 1
ATOM 4241 O O . ASN B 1 228 ? -18.125 15.445 19.094 1 91.38 228 ASN B O 1
ATOM 4245 N N . HIS B 1 229 ? -16.047 14.75 19.438 1 92.31 229 HIS B N 1
ATOM 4246 C CA . HIS B 1 229 ? -16.375 13.359 19.719 1 92.31 229 HIS B CA 1
ATOM 4247 C C . HIS B 1 229 ? -15.398 12.734 20.703 1 92.31 229 HIS B C 1
ATOM 4249 O O . HIS B 1 229 ? -14.281 13.227 20.859 1 92.31 229 HIS B O 1
ATOM 4255 N N . GLU B 1 230 ? -15.805 11.75 21.422 1 88.12 230 GLU B N 1
ATOM 4256 C CA . GLU B 1 230 ? -15.023 11.133 22.484 1 88.12 230 GLU B CA 1
ATOM 4257 C C . GLU B 1 230 ? -13.68 10.633 21.969 1 88.12 230 GLU B C 1
ATOM 4259 O O . GLU B 1 230 ? -12.633 10.891 22.562 1 88.12 230 GLU B O 1
ATOM 4264 N N . LEU B 1 231 ? -13.719 9.883 20.859 1 92.25 231 LEU B N 1
ATOM 4265 C CA . LEU B 1 231 ? -12.492 9.359 20.266 1 92.25 231 LEU B CA 1
ATOM 4266 C C . LEU B 1 231 ? -12.375 9.766 18.797 1 92.25 231 LEU B C 1
ATOM 4268 O O . LEU B 1 231 ? -13.07 9.211 17.953 1 92.25 231 LEU B O 1
ATOM 4272 N N . VAL B 1 232 ? -11.508 10.758 18.594 1 95.38 232 VAL B N 1
ATOM 4273 C CA . VAL B 1 232 ? -11.273 11.273 17.25 1 95.38 232 VAL B CA 1
ATOM 4274 C C . VAL B 1 232 ? -9.805 11.07 16.875 1 95.38 232 VAL B C 1
ATOM 4276 O O . VAL B 1 232 ? -8.906 11.469 17.609 1 95.38 232 VAL B O 1
ATOM 4279 N N . PHE B 1 233 ? -9.625 10.406 15.805 1 96.44 233 PHE B N 1
ATOM 4280 C CA . PHE B 1 233 ? -8.312 10.383 15.164 1 96.44 233 PHE B CA 1
ATOM 4281 C C . PHE B 1 233 ? -8.25 11.406 14.039 1 96.44 233 PHE B C 1
ATOM 4283 O O . PHE B 1 233 ? -9.086 11.398 13.133 1 96.44 233 PHE B O 1
ATOM 4290 N N . GLY B 1 234 ? -7.348 12.32 14.133 1 97.25 234 GLY B N 1
ATOM 4291 C CA . GLY B 1 234 ? -7.066 13.234 13.031 1 97.25 234 GLY B CA 1
ATOM 4292 C C . GLY B 1 234 ? -5.863 12.82 12.203 1 97.25 234 GLY B C 1
ATOM 4293 O O . GLY B 1 234 ? -4.859 12.359 12.75 1 97.25 234 GLY B O 1
ATOM 429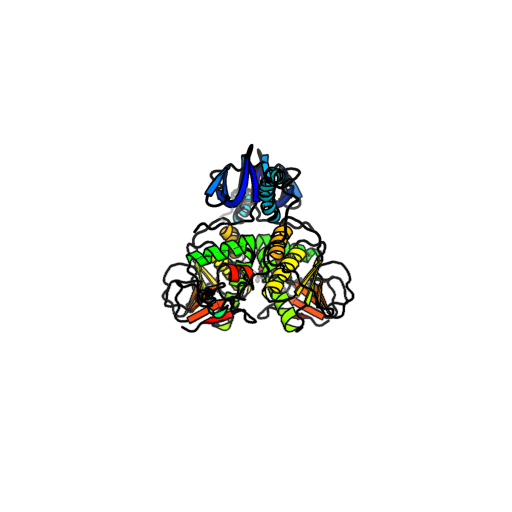4 N N . VAL B 1 235 ? -5.984 12.914 10.922 1 97.81 235 VAL B N 1
ATOM 4295 C CA . VAL B 1 235 ? -4.855 12.602 10.055 1 97.81 235 VAL B CA 1
ATOM 4296 C C . VAL B 1 235 ? -4.203 13.891 9.562 1 97.81 235 VAL B C 1
ATOM 4298 O O . VAL B 1 235 ? -4.82 14.664 8.82 1 97.81 235 VAL B O 1
ATOM 4301 N N . ASN B 1 236 ? -2.959 14.062 9.977 1 96.5 236 ASN B N 1
ATOM 4302 C CA . ASN B 1 236 ? -2.275 15.328 9.734 1 96.5 236 ASN B CA 1
ATOM 4303 C C . ASN B 1 236 ? -3.162 16.516 10.086 1 96.5 236 ASN B C 1
ATOM 4305 O O . ASN B 1 236 ? -3.293 17.453 9.297 1 96.5 236 ASN B O 1
ATOM 4309 N N . SER B 1 237 ? -3.742 16.375 11.203 1 95.56 237 SER B N 1
ATOM 4310 C CA . SER B 1 237 ? -4.773 17.344 11.594 1 95.56 237 SER B CA 1
ATOM 4311 C C . SER B 1 237 ? -4.16 18.578 12.234 1 95.56 237 SER B C 1
ATOM 4313 O O . SER B 1 237 ? -3.221 18.484 13.023 1 95.56 237 SER B O 1
ATOM 4315 N N . LEU B 1 238 ? -4.809 19.688 11.945 1 93.56 238 LEU B N 1
ATOM 4316 C CA . LEU B 1 238 ? -4.426 20.953 12.562 1 93.56 238 LEU B CA 1
ATOM 4317 C C . LEU B 1 238 ? -5.227 21.203 13.836 1 93.56 238 LEU B C 1
ATOM 4319 O O . LEU B 1 238 ? -4.938 22.125 14.594 1 93.56 238 LEU B O 1
ATOM 4323 N N . GLN B 1 239 ? -6.16 20.344 14.055 1 90.62 239 GLN B N 1
ATOM 4324 C CA . GLN B 1 239 ? -7.035 20.484 15.211 1 90.62 239 GLN B CA 1
ATOM 4325 C C . GLN B 1 239 ? -6.41 19.859 16.453 1 90.62 239 GLN B C 1
ATOM 4327 O O . GLN B 1 239 ? -5.816 18.781 16.391 1 90.62 239 GLN B O 1
ATOM 4332 N N . PRO B 1 240 ? -6.535 20.453 17.672 1 85.88 240 PRO B N 1
ATOM 4333 C CA . PRO B 1 240 ? -5.809 20 18.859 1 85.88 240 PRO B CA 1
ATOM 4334 C C . PRO B 1 240 ? -6.508 18.859 19.594 1 85.88 240 PRO B C 1
ATOM 4336 O O . PRO B 1 240 ? -5.871 18.109 20.344 1 85.88 240 PRO B O 1
ATOM 4339 N N . ASP B 1 241 ? -7.766 18.641 19.562 1 87.5 241 ASP B N 1
ATOM 4340 C CA . ASP B 1 241 ? -8.5 17.703 20.406 1 87.5 241 ASP B CA 1
ATOM 4341 C C . ASP B 1 241 ? -8.719 16.375 19.688 1 87.5 241 ASP B C 1
ATOM 4343 O O . ASP B 1 241 ? -9.859 15.93 19.547 1 87.5 241 ASP B O 1
ATOM 4347 N N . CYS B 1 242 ? -7.574 15.75 19.281 1 93.38 242 CYS B N 1
ATOM 4348 C CA . CYS B 1 242 ? -7.641 14.461 18.594 1 93.38 242 CYS B CA 1
ATOM 4349 C C . CYS B 1 242 ? -6.355 13.672 18.812 1 93.38 242 CYS B C 1
ATOM 4351 O O . CYS B 1 242 ? -5.367 14.203 19.312 1 93.38 242 CYS B O 1
ATOM 4353 N N . VAL B 1 243 ? -6.402 12.422 18.641 1 93 243 VAL B N 1
ATOM 4354 C CA . VAL B 1 243 ? -5.199 11.625 18.438 1 93 243 VAL B CA 1
ATOM 4355 C C . VAL B 1 243 ? -4.672 11.82 17.031 1 93 243 VAL B C 1
ATOM 4357 O O . VAL B 1 243 ? -5.266 11.328 16.062 1 93 243 VAL B O 1
ATOM 4360 N N . ASN B 1 244 ? -3.596 12.469 16.891 1 96.06 244 ASN B N 1
ATOM 4361 C CA . ASN B 1 244 ? -3.127 12.875 15.562 1 96.06 244 ASN B CA 1
ATOM 4362 C C . ASN B 1 244 ? -2.242 11.797 14.93 1 96.06 244 ASN B C 1
ATOM 4364 O O . ASN B 1 244 ? -1.265 11.359 15.539 1 96.06 244 ASN B O 1
ATOM 4368 N N . LEU B 1 245 ? -2.586 11.406 13.797 1 96.62 245 LEU B N 1
ATOM 4369 C CA . LEU B 1 245 ? -1.819 10.453 13 1 96.62 245 LEU B CA 1
ATOM 4370 C C . LEU B 1 245 ? -1.016 11.18 11.922 1 96.62 245 LEU B C 1
ATOM 4372 O O . LEU B 1 245 ? -1.585 11.688 10.953 1 96.62 245 LEU B O 1
ATOM 4376 N N . LEU B 1 246 ? 0.26 11.211 12.117 1 95.94 246 LEU B N 1
ATOM 4377 C CA . LEU B 1 246 ? 1.144 11.922 11.195 1 95.94 246 LEU B CA 1
ATOM 4378 C C . LEU B 1 246 ? 1.772 10.953 10.195 1 95.94 246 LEU B C 1
ATOM 4380 O O . LEU B 1 246 ? 2.387 9.961 10.586 1 95.94 246 LEU B O 1
ATOM 4384 N N . LEU B 1 247 ? 1.676 11.312 8.922 1 97.06 247 LEU B N 1
ATOM 4385 C CA . LEU B 1 247 ? 2.098 10.391 7.871 1 97.06 247 LEU B CA 1
ATOM 4386 C C . LEU B 1 247 ? 3.494 10.742 7.371 1 97.06 247 LEU B C 1
ATOM 4388 O O . LEU B 1 247 ? 3.684 11.766 6.715 1 97.06 247 LEU B O 1
ATOM 4392 N N . GLY B 1 248 ? 4.441 9.852 7.672 1 94.75 248 GLY B N 1
ATOM 4393 C CA . GLY B 1 248 ? 5.77 9.969 7.098 1 94.75 248 GLY B CA 1
ATOM 4394 C C . GLY B 1 248 ? 6.727 10.773 7.957 1 94.75 248 GLY B C 1
ATOM 4395 O O . GLY B 1 248 ? 7.867 10.359 8.18 1 94.75 248 GLY B O 1
ATOM 4396 N N . CYS B 1 249 ? 6.281 11.945 8.422 1 92.69 249 CYS B N 1
ATOM 4397 C CA . CYS B 1 249 ? 7.133 12.789 9.25 1 92.69 249 CYS B CA 1
ATOM 4398 C C . CYS B 1 249 ? 6.293 13.727 10.117 1 92.69 249 CYS B C 1
ATOM 4400 O O . CYS B 1 249 ? 5.07 13.773 9.984 1 92.69 249 CYS B O 1
ATOM 4402 N N . ASP B 1 250 ? 7 14.344 11 1 92.12 250 ASP B N 1
ATOM 4403 C CA . ASP B 1 250 ? 6.348 15.328 11.852 1 92.12 250 ASP B CA 1
ATOM 4404 C C . ASP B 1 250 ? 6.109 16.641 11.094 1 92.12 250 ASP B C 1
ATOM 4406 O O . ASP B 1 250 ? 6.961 17.078 10.312 1 92.12 250 ASP B O 1
ATOM 4410 N N . ILE B 1 251 ? 4.934 17.172 11.336 1 93.94 251 ILE B N 1
ATOM 4411 C CA . ILE B 1 251 ? 4.52 18.422 10.688 1 93.94 251 ILE B CA 1
ATOM 4412 C C . ILE B 1 251 ? 4.285 19.5 11.742 1 93.94 251 ILE B C 1
ATOM 4414 O O . ILE B 1 251 ? 3.475 19.312 12.656 1 93.94 251 ILE B O 1
ATOM 4418 N N . LYS B 1 252 ? 4.781 20.641 11.586 1 92.62 252 LYS B N 1
ATOM 4419 C CA . LYS B 1 252 ? 4.824 21.703 12.586 1 92.62 252 LYS B CA 1
ATOM 4420 C C . LYS B 1 252 ? 3.422 22.188 12.938 1 92.62 252 LYS B C 1
ATOM 4422 O O . LYS B 1 252 ? 3.117 22.422 14.109 1 92.62 252 LYS B O 1
ATOM 4427 N N . GLU B 1 253 ? 2.656 22.312 11.953 1 93.5 253 GLU B N 1
ATOM 4428 C CA . GLU B 1 253 ? 1.338 22.906 12.125 1 93.5 253 GLU B CA 1
ATOM 4429 C C . GLU B 1 253 ? 0.345 21.906 12.711 1 93.5 253 GLU B C 1
ATOM 4431 O O . GLU B 1 253 ? -0.732 22.297 13.172 1 93.5 253 GLU B O 1
ATOM 4436 N N . CYS B 1 254 ? 0.735 20.656 12.578 1 90.81 254 CYS B N 1
ATOM 4437 C CA . CYS B 1 254 ? -0.193 19.641 13.055 1 90.81 254 CYS B CA 1
ATOM 4438 C C . CYS B 1 254 ? -0.114 19.484 14.57 1 90.81 254 CYS B C 1
ATOM 4440 O O . CYS B 1 254 ? 0.977 19.5 15.148 1 90.81 254 CYS B O 1
ATOM 4442 N N . LYS B 1 255 ? -1.307 19.406 15.164 1 81 255 LYS B N 1
ATOM 4443 C CA . LYS B 1 255 ? -1.44 19.406 16.625 1 81 255 LYS B CA 1
ATOM 4444 C C . LYS B 1 255 ? -2.305 18.25 17.094 1 81 255 LYS B C 1
ATOM 4446 O O . LYS B 1 255 ? -3.121 17.719 16.328 1 81 255 LYS B O 1
ATOM 4451 N N . GLY B 1 256 ? -2.016 17.641 18.25 1 74.06 256 GLY B N 1
ATOM 4452 C CA . GLY B 1 256 ? -2.859 16.641 18.859 1 74.06 256 GLY B CA 1
ATOM 4453 C C . GLY B 1 256 ? -2.547 16.406 20.328 1 74.06 256 GLY B C 1
ATOM 4454 O O . GLY B 1 256 ? -1.474 16.781 20.797 1 74.06 256 GLY B O 1
ATOM 4455 N N . ARG B 1 257 ? -3.49 16.062 21.094 1 73.88 257 ARG B N 1
ATOM 4456 C CA . ARG B 1 257 ? -3.293 15.656 22.484 1 73.88 257 ARG B CA 1
ATOM 4457 C C . ARG B 1 257 ? -2.254 14.547 22.594 1 73.88 257 ARG B C 1
ATOM 4459 O O . ARG B 1 257 ? -1.511 14.484 23.578 1 73.88 257 ARG B O 1
ATOM 4466 N N . GLU B 1 258 ? -2.307 13.664 21.688 1 80.75 258 GLU B N 1
ATOM 4467 C CA . GLU B 1 258 ? -1.472 12.492 21.422 1 80.75 258 GLU B CA 1
ATOM 4468 C C . GLU B 1 258 ? -1.314 12.25 19.922 1 80.75 258 GLU B C 1
ATOM 4470 O O . GLU B 1 258 ? -2.057 12.805 19.109 1 80.75 258 GLU B O 1
ATOM 4475 N N . GLY B 1 259 ? -0.156 11.594 19.688 1 88.19 259 GLY B N 1
ATOM 4476 C CA . GLY B 1 259 ? -0.079 11.336 18.266 1 88.19 259 GLY B CA 1
ATOM 4477 C C . GLY B 1 259 ? 0.789 10.141 17.922 1 88.19 259 GLY B C 1
ATOM 4478 O O . GLY B 1 259 ? 1.422 9.547 18.797 1 88.19 259 GLY B O 1
ATOM 4479 N N . TYR B 1 260 ? 0.649 9.68 16.75 1 89.5 260 TYR B N 1
ATOM 4480 C CA . TYR B 1 260 ? 1.461 8.617 16.172 1 89.5 260 TYR B CA 1
ATOM 4481 C C . TYR B 1 260 ? 2.107 9.07 14.859 1 89.5 260 TYR B C 1
ATOM 4483 O O . TYR B 1 260 ? 1.475 9.75 14.055 1 89.5 260 TYR B O 1
ATOM 4491 N N . LEU B 1 261 ? 3.348 8.695 14.766 1 92.81 261 LEU B N 1
ATOM 4492 C CA . LEU B 1 261 ? 4.043 8.852 13.492 1 92.81 261 LEU B CA 1
ATOM 4493 C C . LEU B 1 261 ? 4.043 7.543 12.711 1 92.81 261 LEU B C 1
ATOM 4495 O O . LEU B 1 261 ? 4.418 6.496 13.242 1 92.81 261 LEU B O 1
ATOM 4499 N N . ILE B 1 262 ? 3.625 7.641 11.516 1 93.44 262 ILE B N 1
ATOM 4500 C CA . ILE B 1 262 ? 3.443 6.449 10.695 1 93.44 262 ILE B CA 1
ATOM 4501 C C . ILE B 1 262 ? 4.508 6.406 9.602 1 93.44 262 ILE B C 1
ATOM 4503 O O . ILE B 1 262 ? 4.68 7.375 8.852 1 93.44 262 ILE B O 1
ATOM 4507 N N . ASP B 1 263 ? 5.164 5.297 9.469 1 92.06 263 ASP B N 1
ATOM 4508 C CA . ASP B 1 263 ? 6.152 5.086 8.422 1 92.06 263 ASP B CA 1
ATOM 4509 C C . ASP B 1 263 ? 5.48 4.836 7.074 1 92.06 263 ASP B C 1
ATOM 4511 O O . ASP B 1 263 ? 4.77 3.844 6.902 1 92.06 263 ASP B O 1
ATOM 4515 N N . CYS B 1 264 ? 5.684 5.672 6.152 1 93.88 264 CYS B N 1
ATOM 4516 C CA . CYS B 1 264 ? 5.137 5.504 4.809 1 93.88 264 CYS B CA 1
ATOM 4517 C C . CYS B 1 264 ? 6.223 5.074 3.83 1 93.88 264 CYS B C 1
ATOM 4519 O O . CYS B 1 264 ? 6.051 5.188 2.615 1 93.88 264 CYS B O 1
ATOM 4521 N N . ASN B 1 265 ? 7.422 4.664 4.391 1 92 265 ASN B N 1
ATOM 4522 C CA . ASN B 1 265 ? 8.547 4.145 3.627 1 92 265 ASN B CA 1
ATOM 4523 C C . ASN B 1 265 ? 9.117 5.195 2.676 1 92 265 ASN B C 1
ATOM 4525 O O . ASN B 1 265 ? 9.445 4.887 1.529 1 92 265 ASN B O 1
ATOM 4529 N N . ILE B 1 266 ? 9.156 6.359 3.137 1 95.31 266 ILE B N 1
ATOM 4530 C CA . ILE B 1 266 ? 9.766 7.453 2.387 1 95.31 266 ILE B CA 1
ATOM 4531 C C . ILE B 1 266 ? 11.25 7.176 2.188 1 95.31 266 ILE B C 1
ATOM 4533 O O . ILE B 1 266 ? 11.922 6.676 3.096 1 95.31 266 ILE B O 1
ATOM 4537 N N . SER B 1 267 ? 11.711 7.5 1.076 1 94.25 267 SER B N 1
ATOM 4538 C CA . SER B 1 267 ? 13.109 7.27 0.713 1 94.25 267 SER B CA 1
ATOM 4539 C C . SER B 1 267 ? 14.055 8.039 1.631 1 94.25 267 SER B C 1
ATOM 4541 O O . SER B 1 267 ? 13.789 9.195 1.971 1 94.25 267 SER B O 1
ATOM 4543 N N . ASN B 1 268 ? 15.164 7.434 1.881 1 92.06 268 ASN B N 1
ATOM 4544 C CA . ASN B 1 268 ? 16.203 8.117 2.652 1 92.06 268 ASN B CA 1
ATOM 4545 C C . ASN B 1 268 ? 16.734 9.344 1.917 1 92.06 268 ASN B C 1
ATOM 4547 O O . ASN B 1 268 ? 17.062 10.352 2.543 1 92.06 268 ASN B O 1
ATOM 4551 N N . LYS B 1 269 ? 16.766 9.273 0.691 1 91.94 269 LYS B N 1
ATOM 4552 C CA . LYS B 1 269 ? 17.203 10.398 -0.135 1 91.94 269 LYS B CA 1
ATOM 4553 C C . LYS B 1 269 ? 16.266 11.594 0.026 1 91.94 269 LYS B C 1
ATOM 4555 O O . LYS B 1 269 ? 16.719 12.742 0.018 1 91.94 269 LYS B O 1
ATOM 4560 N N . ALA B 1 270 ? 15.008 11.305 0.099 1 93.25 270 ALA B N 1
ATOM 4561 C CA . ALA B 1 270 ? 14.047 12.383 0.341 1 93.25 270 ALA B CA 1
ATOM 4562 C C . ALA B 1 270 ? 14.266 13.008 1.715 1 93.25 270 ALA B C 1
ATOM 4564 O O . ALA B 1 270 ? 14.266 14.234 1.851 1 93.25 270 ALA B O 1
ATOM 4565 N N . TYR B 1 271 ? 14.484 12.172 2.703 1 92.75 271 TYR B N 1
ATOM 4566 C CA . TYR B 1 271 ? 14.766 12.695 4.035 1 92.75 271 TYR B CA 1
ATOM 4567 C C . TYR B 1 271 ? 16 13.578 4.027 1 92.75 271 TYR B C 1
ATOM 4569 O O . TYR B 1 271 ? 16.031 14.633 4.664 1 92.75 271 TYR B O 1
ATOM 4577 N N . GLU B 1 272 ? 16.953 13.148 3.361 1 92.31 272 GLU B N 1
ATOM 4578 C CA . GLU B 1 272 ? 18.219 13.898 3.27 1 92.31 272 GLU B CA 1
ATOM 4579 C C . GLU B 1 272 ? 18 15.234 2.562 1 92.31 272 GLU B C 1
ATOM 4581 O O . GLU B 1 272 ? 18.438 16.281 3.059 1 92.31 272 GLU B O 1
ATOM 4586 N N . LYS B 1 273 ? 17.375 15.188 1.476 1 92.75 273 LYS B N 1
ATOM 4587 C CA . LYS B 1 273 ? 17.141 16.406 0.695 1 92.75 273 LYS B CA 1
ATOM 4588 C C . LYS B 1 273 ? 16.438 17.469 1.529 1 92.75 273 LYS B C 1
ATOM 4590 O O . LYS B 1 273 ? 16.75 18.656 1.412 1 92.75 273 LYS B O 1
ATOM 4595 N N . TYR B 1 274 ? 15.5 17.031 2.314 1 94.88 274 TYR B N 1
ATOM 4596 C CA . TYR B 1 274 ? 14.68 17.984 3.062 1 94.88 274 TYR B CA 1
ATOM 4597 C C . TYR B 1 274 ? 15.203 18.141 4.488 1 94.88 274 TYR B C 1
ATOM 4599 O O . TYR B 1 274 ? 14.547 18.766 5.324 1 94.88 274 TYR B O 1
ATOM 4607 N N . ASN B 1 275 ? 16.25 17.5 4.809 1 93.88 275 ASN B N 1
ATOM 4608 C CA . ASN B 1 275 ? 16.969 17.609 6.074 1 93.88 275 ASN B CA 1
ATOM 4609 C C . ASN B 1 275 ? 16.094 17.203 7.254 1 93.88 275 ASN B C 1
ATOM 4611 O O . ASN B 1 275 ? 16.016 17.906 8.258 1 93.88 275 ASN B O 1
ATOM 4615 N N . ILE B 1 276 ? 15.414 16.172 7.047 1 92.62 276 ILE B N 1
ATOM 4616 C CA . ILE B 1 276 ? 14.602 15.617 8.125 1 92.62 276 ILE B CA 1
ATOM 4617 C C . ILE B 1 276 ? 15.172 14.258 8.547 1 92.62 276 ILE B C 1
ATOM 4619 O O . ILE B 1 276 ? 15.633 13.484 7.711 1 92.62 276 ILE B O 1
ATOM 4623 N N . LYS B 1 277 ? 15.086 14.102 9.75 1 83.56 277 LYS B N 1
ATOM 4624 C CA . LYS B 1 277 ? 15.602 12.844 10.273 1 83.56 277 LYS B CA 1
ATOM 4625 C C . LYS B 1 277 ? 14.586 11.719 10.086 1 83.56 277 LYS B C 1
ATOM 4627 O O . LYS B 1 277 ? 13.406 11.875 10.406 1 83.56 277 LYS B O 1
ATOM 4632 N N . ASN B 1 278 ? 15.078 10.633 9.484 1 86.62 278 ASN B N 1
ATOM 4633 C CA . ASN B 1 278 ? 14.281 9.414 9.492 1 86.62 278 ASN B CA 1
ATOM 4634 C C . ASN B 1 278 ? 14.336 8.719 10.852 1 86.62 278 ASN B C 1
ATOM 4636 O O . ASN B 1 278 ? 15.383 8.188 11.242 1 86.62 278 ASN B O 1
ATOM 4640 N N . ILE B 1 279 ? 13.211 8.656 11.422 1 85.12 279 ILE B N 1
ATOM 4641 C CA . ILE B 1 279 ? 13.227 8.156 12.797 1 85.12 279 ILE B CA 1
ATOM 4642 C C . ILE B 1 279 ? 12.648 6.746 12.836 1 85.12 279 ILE B C 1
ATOM 4644 O O . ILE B 1 279 ? 12.531 6.148 13.906 1 85.12 279 ILE B O 1
ATOM 4648 N N . PHE B 1 280 ? 12.25 6.172 11.57 1 83.38 280 PHE B N 1
ATOM 4649 C CA . PHE B 1 280 ? 11.586 4.875 11.523 1 83.38 280 PHE B CA 1
ATOM 4650 C C . PHE B 1 280 ? 12.609 3.744 11.484 1 83.38 280 PHE B C 1
ATOM 4652 O O . PHE B 1 280 ? 12.281 2.617 11.102 1 83.38 280 PHE B O 1
ATOM 4659 N N . HIS B 1 281 ? 13.5 3.516 12.164 1 72.5 281 HIS B N 1
ATOM 4660 C CA . HIS B 1 281 ? 14.445 2.404 12.172 1 72.5 281 HIS B CA 1
ATOM 4661 C C . HIS B 1 281 ? 13.727 1.071 11.984 1 72.5 281 HIS B C 1
ATOM 4663 O O . HIS B 1 281 ? 13.234 0.776 10.891 1 72.5 281 HIS B O 1
ATOM 4669 N N . ASN B 1 282 ? 13.32 0.392 13.031 1 66.38 282 ASN B N 1
ATOM 4670 C CA . ASN B 1 282 ? 12.648 -0.902 12.969 1 66.38 282 ASN B CA 1
ATOM 4671 C C . ASN B 1 282 ? 11.164 -0.78 13.305 1 66.38 282 ASN B C 1
ATOM 4673 O O . ASN B 1 282 ? 10.422 -1.765 13.234 1 66.38 282 ASN B O 1
ATOM 4677 N N . GLU B 1 283 ? 10.781 0.427 13.492 1 77 283 GLU B N 1
ATOM 4678 C CA . GLU B 1 283 ? 9.383 0.631 13.852 1 77 283 GLU B CA 1
ATOM 4679 C C . GLU B 1 283 ? 8.594 1.253 12.703 1 77 283 GLU B C 1
ATOM 4681 O O . GLU B 1 283 ? 9.125 2.084 11.961 1 77 283 GLU B O 1
ATOM 4686 N N . THR B 1 284 ? 7.398 0.752 12.555 1 83.62 284 THR B N 1
ATOM 4687 C CA . THR B 1 284 ? 6.559 1.292 11.484 1 83.62 284 THR B CA 1
ATOM 4688 C C . THR B 1 284 ? 5.59 2.33 12.039 1 83.62 284 THR B C 1
ATOM 4690 O O . THR B 1 284 ? 5 3.104 11.281 1 83.62 284 THR B O 1
ATOM 4693 N N . ILE B 1 285 ? 5.309 2.312 13.336 1 87.19 285 ILE B N 1
ATOM 4694 C CA . ILE B 1 285 ? 4.457 3.26 14.055 1 87.19 285 ILE B CA 1
ATOM 4695 C C . ILE B 1 285 ? 5.176 3.754 15.305 1 87.19 285 ILE B C 1
ATOM 4697 O O . ILE B 1 285 ? 5.688 2.953 16.094 1 87.19 285 ILE B O 1
ATOM 4701 N N . ILE B 1 286 ? 5.27 5.062 15.445 1 86.56 286 ILE B N 1
ATOM 4702 C CA . ILE B 1 286 ? 5.918 5.652 16.609 1 86.56 286 ILE B CA 1
ATOM 4703 C C . ILE B 1 286 ? 4.918 6.512 17.375 1 86.56 286 ILE B C 1
ATOM 4705 O O . ILE B 1 286 ? 4.281 7.398 16.797 1 86.56 286 ILE B O 1
ATOM 4709 N N . HIS B 1 287 ? 4.77 6.203 18.656 1 87.5 287 HIS B N 1
ATOM 4710 C CA . HIS B 1 287 ? 3.902 7 19.516 1 87.5 287 HIS B CA 1
ATOM 4711 C C . HIS B 1 287 ? 4.574 8.312 19.906 1 87.5 287 HIS B C 1
ATOM 4713 O O . HIS B 1 287 ? 5.727 8.32 20.344 1 87.5 287 HIS B O 1
ATOM 4719 N N . LYS B 1 288 ? 3.852 9.391 19.562 1 79.5 288 LYS B N 1
ATOM 4720 C CA . LYS B 1 288 ? 4.348 10.719 19.922 1 79.5 288 LYS B CA 1
ATOM 4721 C C . LYS B 1 288 ? 3.617 11.266 21.156 1 79.5 288 LYS B C 1
ATOM 4723 O O . LYS B 1 288 ? 2.387 11.328 21.172 1 79.5 288 LYS B O 1
ATOM 4728 N N . GLN B 1 289 ? 4.285 11.383 22.203 1 64.69 289 GLN B N 1
ATOM 4729 C CA . GLN B 1 289 ? 3.691 11.992 23.391 1 64.69 289 GLN B CA 1
ATOM 4730 C C . GLN B 1 289 ? 3.961 13.5 23.438 1 64.69 289 GLN B C 1
ATOM 4732 O O . GLN B 1 289 ? 5.027 13.953 23.016 1 64.69 289 GLN B O 1
ATOM 4737 N N . ASN B 1 290 ? 2.904 14.32 23.391 1 54.16 290 ASN B N 1
ATOM 4738 C CA . ASN B 1 290 ? 3.109 15.75 23.594 1 54.16 290 ASN B CA 1
ATOM 4739 C C . ASN B 1 290 ? 3.779 16.031 24.938 1 54.16 290 ASN B C 1
ATOM 4741 O O . ASN B 1 290 ? 3.502 15.367 25.922 1 54.16 290 ASN B O 1
#

Nearest PDB structures (foldseek):
  3d3j-assembly1_A-2  TM=7.767E-01  e=2.075E-07  Homo sapiens
  3d3k-assembly1_B  TM=7.600E-01  e=3.168E-07  Homo sapiens
  3k5w-assembly1_A  TM=6.408E-01  e=2.754E-03  Helicobacter pylori
  9itd-assembly2_C  TM=3.278E-01  e=8.607E-01  Homo sapiens
  6jid-assembly1_B  TM=3.339E-01  e=2.556E+00  Homo sapiens

Foldseek 3Di:
DQQQPAEFKFWDFQPDTATFGFRDADPVVQWTWGDGDPDTDTHRVVRGDDIGGDDVPPVVVPPPPPVPDPPPPPPPPDPDDPDDDDPPDPPPPPPPPVPPVVVVVCPLQQDQAAAPVVVVVLVVCQCHPPDDNLVLLLLQLLVVVVVVPVVPDVAQFEEEEAEADASLLSSSLQNLQVSLVVVGHYHYHDYDDDPSNVVSNVSSVVSDDDDDGDPDYEYEYNHQDDDDDPAYEYEQYLDADYAYEDECHHHDSRYYQWYKYAHSPGDPVSSVVSSHDDPCDPHGIDIDHD/DAQQPAAFKFWQFQPDTATFGFRDADPVQQWTWGDGDPDTDTHRVVRTDDIGGDDVPPVVPPPPPPPDPPPPPPPPPDPDDPDDDDPPDPPPPPPCPVPPVVVVPVPLQQDQAAAPVVVVVLVVCQCHPPDDNLVLLLLQLLVVVVVVPVVPDVAQFEEEEAAADASLLSSSLQNLQVSLVVVGHYHYHDYDDDPSNVVSNVSSVVSDDDDDGDPDYEYEYDHQDDDDDPAYEYEQYLDADYAYEDECGHHDSRYYQWYKYAHSPGDPVSSVVSSHDDPCDPHGIDIDHD

InterPro domains:
  IPR031512 Domain of unknown function DUF5096 [PF17019] (118-286)

pLDDT: mean 72.75, std 25.74, range [18.28, 98.62]

Solvent-accessible surface area (backbone atoms only — not comparable to full-atom values): 32498 Å² total; per-residue (Å²): 138,83,73,66,47,54,58,52,25,34,37,32,37,84,94,42,78,46,61,24,20,49,37,47,76,43,80,88,75,48,29,35,30,30,40,27,93,93,42,82,43,79,39,53,52,88,43,54,77,44,80,42,76,62,66,78,70,61,66,70,64,58,70,66,62,74,74,62,71,75,79,65,68,74,73,72,72,91,73,78,85,81,71,84,77,81,85,73,79,74,75,78,72,73,72,68,71,70,70,57,62,66,70,70,51,67,70,73,66,60,34,81,54,31,48,64,68,58,44,52,51,50,49,44,45,19,42,49,48,40,19,34,41,62,51,35,34,32,35,39,46,21,54,51,52,50,51,49,48,61,73,75,37,90,71,49,20,36,39,39,35,34,19,74,49,52,68,49,32,35,22,50,30,48,29,51,38,52,37,44,58,69,70,29,31,69,45,77,42,80,48,55,80,52,78,73,31,45,60,35,46,51,23,26,57,64,57,60,63,98,60,80,63,55,94,70,50,40,34,39,34,43,30,88,69,83,68,93,57,96,48,32,34,20,49,64,18,67,51,51,80,22,41,18,39,24,75,60,52,49,42,64,66,42,33,38,67,31,31,33,38,34,52,39,67,60,25,57,65,57,28,56,74,69,36,35,67,82,82,47,81,93,45,56,66,41,82,40,78,111,138,81,75,64,48,51,59,52,24,34,38,34,35,84,91,43,78,46,60,24,20,47,38,45,75,43,79,88,76,45,27,34,30,29,39,26,93,94,41,82,41,78,39,52,54,89,43,53,77,44,81,41,75,61,66,80,72,62,68,70,65,62,70,65,66,73,65,63,71,72,76,69,71,74,74,75,70,88,72,78,80,82,69,87,76,82,88,71,80,74,74,78,73,73,70,68,69,71,70,59,60,66,74,68,50,68,69,74,66,59,31,81,52,31,48,65,70,57,43,52,51,50,49,44,44,20,44,52,46,39,19,34,40,62,50,35,34,33,36,40,47,21,52,50,50,50,51,49,48,61,73,73,35,88,70,48,19,35,38,38,35,34,18,75,49,52,68,50,32,32,21,51,30,48,29,50,36,51,38,44,56,68,71,30,32,69,45,78,42,81,47,57,79,53,77,72,31,45,58,35,44,50,22,26,56,64,57,60,64,98,59,79,63,54,94,70,50,39,36,41,34,45,31,90,68,83,68,94,56,96,47,33,35,19,49,64,17,66,51,52,81,20,41,16,40,24,74,60,54,48,43,63,67,42,32,36,67,31,30,34,40,32,53,38,66,60,24,57,65,56,29,56,75,69,36,34,67,81,81,48,80,94,46,58,67,40,82,40,78,112

Radius of gyration: 30.86 Å; Cα contacts (8 Å, |Δi|>4): 1026; chains: 2; bounding box: 142×64×58 Å

Sequence (580 aa):
MEDFVGCRMKFKIKDKEVFGVLKNWDSIREHLVIMSEDKEEKVDICDVSDLEICDLTADEEIEEDKIDKEEQDKIDKEEDKIDQTKHDQIKHDQINLDQINLDQINLNHTKESLSLVTYYELLNDCFTVWGPTREEFVASASLMIYKILRAKSPLKSVLIKLGTNFLLNCVGLSLGRILLVKDYSVKLEEGSENIETQKYKYIYNNNYIYNIISTKFICINFSEDHINHELVFGVNSLQPDCVNLLLGCDIKECKGREGYLIDCNISNKAYEKYNIKNIFHNETIIHKQNMEDFVGCRMKFKIKDKEVFGVLKNWDSIREHLVIMSEDKEEKVDICDVSDLEICDLTADEEIEEDKIDKEEQDKIDKEEDKIDQTKHDQIKHDQINLDQINLDQINLNHTKESLSLVTYYELLNDCFTVWGPTREEFVASASLMIYKILRAKSPLKSVLIKLGTNFLLNCVGLSLGRILLVKDYSVKLEEGSENIETQKYKYIYNNNYIYNIISTKFICINFSEDHINHELVFGVNSLQPDCVNLLLGCDIKECKGREGYLIDCNISNKAYEKYNIKNIFHNETIIHKQN

Secondary structure (DSSP, 8-state):
-----S-EEEEEETTEEEEEEEEEEETTTTEEEEEETTEEEEEEGGGEEEEEE--GGGGGGSGGGGGSSGGGGGGGS--S----------------GGGS-TTSS-----BSEE-HHHHHHHHHHIIIIIS--HHHHHHHHHHHHHHHHHHH----EEEEE--S-HHHHHHHHHHHHHHHHTT-EEEEE-----HHHHHHHHHHHHH----PPPSS-EEEE-SSS----SSEEEES---SSSEEEEESSEETT---SEEEEE-----HHHHHHTTB----SS-SEEEEE-/-----S-EEEEEETTEEEEEEEEEEETTTTEEEEEETTEEEEEEGGGEEEEEEPPGGGGGGSGGGGTTTGGGGGGG---S----------------GGGS-TTSS-----BSEE-HHHHHHHHHHIIIIIS--HHHHHHHHHHHHHHHHHHH----EEEEE--S-HHHHHHHHHHHHHHHHTT-EEEEE-----HHHHHHHHHHHHH----PPPSS-EEEE-SSS----SSEEEES---SSSEEEEESSEETT---SEEEEE-----HHHHHHTTB----SS-SEEEEE-

Organism: NCBI:txid6039